Protein AF-0000000085055148 (afdb_homodimer)

Structure (mmCIF, N/CA/C/O backbone):
data_AF-0000000085055148-model_v1
#
loop_
_entity.id
_entity.type
_entity.pdbx_description
1 polymer 'Glutathione S-transferase'
#
loop_
_atom_site.group_PDB
_atom_site.id
_atom_site.type_symbol
_atom_site.label_atom_id
_atom_site.label_alt_id
_atom_site.label_comp_id
_atom_site.label_asym_id
_atom_site.label_entity_id
_atom_site.label_seq_id
_atom_site.pdbx_PDB_ins_code
_atom_site.Cartn_x
_atom_site.Cartn_y
_atom_site.Cartn_z
_atom_site.occupancy
_atom_site.B_iso_or_equiv
_atom_site.auth_seq_id
_atom_site.auth_comp_id
_atom_site.auth_asym_id
_atom_site.auth_atom_id
_atom_site.pdbx_PDB_model_num
ATOM 1 N N . MET A 1 1 ? 16.281 19.891 -17.25 1 62.66 1 MET A N 1
ATOM 2 C CA . MET A 1 1 ? 15.523 18.656 -17.172 1 62.66 1 MET A CA 1
ATOM 3 C C . MET A 1 1 ? 14.031 18.938 -17.078 1 62.66 1 MET A C 1
ATOM 5 O O . MET A 1 1 ? 13.617 19.984 -16.578 1 62.66 1 MET A O 1
ATOM 9 N N . SER A 1 2 ? 13.164 18.172 -17.844 1 82.19 2 SER A N 1
ATOM 10 C CA . SER A 1 2 ? 11.742 18.484 -17.891 1 82.19 2 SER A CA 1
ATOM 11 C C . SER A 1 2 ? 11.094 18.359 -16.516 1 82.19 2 SER A C 1
ATOM 13 O O . SER A 1 2 ? 11.508 17.516 -15.703 1 82.19 2 SER A O 1
ATOM 15 N N . GLN A 1 3 ? 10.359 19.266 -16.109 1 94.88 3 GLN A N 1
ATOM 16 C CA . GLN A 1 3 ? 9.625 19.281 -14.852 1 94.88 3 GLN A CA 1
ATOM 17 C C . GLN A 1 3 ? 8.711 18.062 -14.734 1 94.88 3 GLN A C 1
ATOM 19 O O . GLN A 1 3 ? 8.07 17.672 -15.703 1 94.88 3 GLN A O 1
ATOM 24 N N . PRO A 1 4 ? 8.742 17.438 -13.594 1 98.38 4 PRO A N 1
ATOM 25 C CA . PRO A 1 4 ? 7.785 16.359 -13.375 1 98.38 4 PRO A CA 1
ATOM 26 C C . PRO A 1 4 ? 6.336 16.797 -13.586 1 98.38 4 PRO A C 1
ATOM 28 O O . PRO A 1 4 ? 6.027 17.984 -13.461 1 98.38 4 PRO A O 1
ATOM 31 N N . THR A 1 5 ? 5.488 15.859 -13.938 1 98.81 5 THR A N 1
ATOM 32 C CA . THR A 1 5 ? 4.062 16.109 -14.086 1 98.81 5 THR A CA 1
ATOM 33 C C . THR A 1 5 ? 3.244 15.148 -13.234 1 98.81 5 THR A C 1
ATOM 35 O O . THR A 1 5 ? 3.518 13.945 -13.211 1 98.81 5 THR A O 1
ATOM 38 N N . LEU A 1 6 ? 2.367 15.703 -12.492 1 98.81 6 LEU A N 1
ATOM 39 C CA . LEU A 1 6 ? 1.394 14.938 -11.727 1 98.81 6 LEU A CA 1
ATOM 40 C C . LEU A 1 6 ? -0.012 15.125 -12.289 1 98.81 6 LEU A C 1
ATOM 42 O O . LEU A 1 6 ? -0.508 16.25 -12.367 1 98.81 6 LEU A O 1
ATOM 46 N N . TYR A 1 7 ? -0.61 14.031 -12.742 1 98.88 7 TYR A N 1
ATOM 47 C CA . TYR A 1 7 ? -1.991 14.039 -13.203 1 98.88 7 TYR A CA 1
ATOM 48 C C . TYR A 1 7 ? -2.936 13.508 -12.133 1 98.88 7 TYR A C 1
ATOM 50 O O . TYR A 1 7 ? -2.738 12.414 -11.609 1 98.88 7 TYR A O 1
ATOM 58 N N . TYR A 1 8 ? -3.904 14.312 -11.828 1 98.25 8 TYR A N 1
ATOM 59 C CA . TYR A 1 8 ? -4.961 13.875 -10.914 1 98.25 8 TYR A CA 1
ATOM 60 C C . TYR A 1 8 ? -6.25 14.656 -11.164 1 98.25 8 TYR A C 1
ATOM 62 O O . TYR A 1 8 ? -6.27 15.586 -11.977 1 98.25 8 TYR A O 1
ATOM 70 N N . PHE A 1 9 ? -7.328 14.211 -10.586 1 97.25 9 PHE A N 1
ATOM 71 C CA . PHE A 1 9 ? -8.57 14.969 -10.648 1 97.25 9 PHE A CA 1
ATOM 72 C C . PHE A 1 9 ? -8.43 16.297 -9.922 1 97.25 9 PHE A C 1
ATOM 74 O O . PHE A 1 9 ? -7.512 16.484 -9.125 1 97.25 9 PHE A O 1
ATOM 81 N N . ASP A 1 10 ? -9.344 17.172 -10.227 1 94.62 10 ASP A N 1
ATOM 82 C CA . ASP A 1 10 ? -9.367 18.438 -9.492 1 94.62 10 ASP A CA 1
ATOM 83 C C . ASP A 1 10 ? -9.859 18.234 -8.062 1 94.62 10 ASP A C 1
ATOM 85 O O . ASP A 1 10 ? -10.93 18.719 -7.695 1 94.62 10 ASP A O 1
ATOM 89 N N . ALA A 1 11 ? -9.023 17.594 -7.254 1 92.81 11 ALA A N 1
ATOM 90 C CA . ALA A 1 11 ? -9.281 17.234 -5.863 1 92.81 11 ALA A CA 1
ATOM 91 C C . ALA A 1 11 ? -7.977 16.984 -5.109 1 92.81 11 ALA A C 1
ATOM 93 O O . ALA A 1 11 ? -6.922 16.812 -5.719 1 92.81 11 ALA A O 1
ATOM 94 N N . ARG A 1 12 ? -7.832 17.062 -3.887 1 91.12 12 ARG A N 1
ATOM 95 C CA . ARG A 1 12 ? -6.66 16.781 -3.062 1 91.12 12 ARG A CA 1
ATOM 96 C C . ARG A 1 12 ? -6.449 15.273 -2.914 1 91.12 12 ARG A C 1
ATOM 98 O O . ARG A 1 12 ? -5.469 14.727 -3.422 1 91.12 12 ARG A O 1
ATOM 105 N N . ALA A 1 13 ? -7.465 14.523 -2.402 1 91.25 13 ALA A N 1
ATOM 106 C CA . ALA A 1 13 ? -7.594 13.078 -2.199 1 91.25 13 ALA A CA 1
ATOM 107 C C . ALA A 1 13 ? -6.25 12.383 -2.365 1 91.25 13 ALA A C 1
ATOM 109 O O . ALA A 1 13 ? -5.266 12.75 -1.717 1 91.25 13 ALA A O 1
ATOM 110 N N . ARG A 1 14 ? -6.035 11.438 -3.174 1 94.69 14 ARG A N 1
ATOM 111 C CA . ARG A 1 14 ? -4.898 10.523 -3.24 1 94.69 14 ARG A CA 1
ATOM 112 C C . ARG A 1 14 ? -3.652 11.234 -3.756 1 94.69 14 ARG A C 1
ATOM 114 O O . ARG A 1 14 ? -2.535 10.742 -3.582 1 94.69 14 ARG A O 1
ATOM 121 N N . ALA A 1 15 ? -3.77 12.391 -4.324 1 97.31 15 ALA A N 1
ATOM 122 C CA . ALA A 1 15 ? -2.615 13.07 -4.906 1 97.31 15 ALA A CA 1
ATOM 123 C C . ALA A 1 15 ? -2.023 14.078 -3.928 1 97.31 15 ALA A C 1
ATOM 125 O O . ALA A 1 15 ? -0.934 14.609 -4.156 1 97.31 15 ALA A O 1
ATOM 126 N N . GLU A 1 16 ? -2.727 14.344 -2.863 1 96.81 16 GLU A N 1
ATOM 127 C CA . GLU A 1 16 ? -2.338 15.461 -2.008 1 96.81 16 GLU A CA 1
ATOM 128 C C . GLU A 1 16 ? -1.024 15.172 -1.286 1 96.81 16 GLU A C 1
ATOM 130 O O . GLU A 1 16 ? -0.192 16.062 -1.117 1 96.81 16 GLU A O 1
ATOM 135 N N . THR A 1 17 ? -0.849 13.945 -0.779 1 98.56 17 THR A N 1
ATOM 136 C CA . THR A 1 17 ? 0.417 13.602 -0.14 1 98.56 17 THR A CA 1
ATOM 137 C C . THR A 1 17 ? 1.58 13.789 -1.11 1 98.56 17 THR A C 1
ATOM 139 O O . THR A 1 17 ? 2.656 14.25 -0.718 1 98.56 17 THR A O 1
ATOM 142 N N . ILE A 1 18 ? 1.365 13.406 -2.391 1 98.88 18 ILE A N 1
ATOM 143 C CA . ILE A 1 18 ? 2.379 13.594 -3.424 1 98.88 18 ILE A CA 1
ATOM 144 C C . ILE A 1 18 ? 2.705 15.078 -3.562 1 98.88 18 ILE A C 1
ATOM 146 O O . ILE A 1 18 ? 3.877 15.461 -3.6 1 98.88 18 ILE A O 1
ATOM 150 N N . ARG A 1 19 ? 1.688 15.922 -3.572 1 98.69 19 ARG A N 1
ATOM 151 C CA . ARG A 1 19 ? 1.872 17.359 -3.666 1 98.69 19 ARG A CA 1
ATOM 152 C C . ARG A 1 19 ? 2.631 17.906 -2.457 1 98.69 19 ARG A C 1
ATOM 154 O O . ARG A 1 19 ? 3.527 18.734 -2.598 1 98.69 19 ARG A O 1
ATOM 161 N N . PHE A 1 20 ? 2.273 17.406 -1.271 1 98.69 20 PHE A N 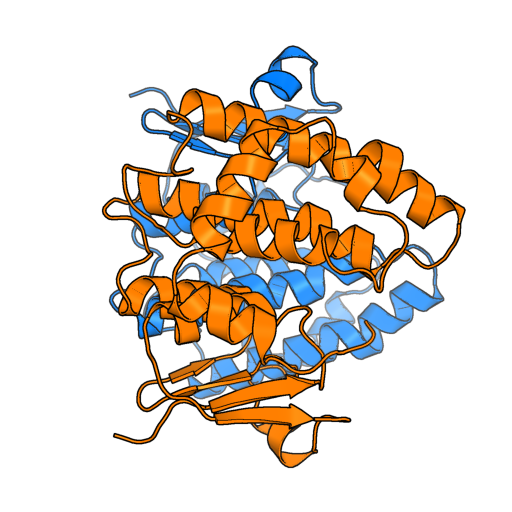1
ATOM 162 C CA . PHE A 1 20 ? 2.971 17.828 -0.062 1 98.69 20 PHE A CA 1
ATOM 163 C C . PHE A 1 20 ? 4.457 17.5 -0.151 1 98.69 20 PHE A C 1
ATOM 165 O O . PHE A 1 20 ? 5.301 18.312 0.235 1 98.69 20 PHE A O 1
ATOM 172 N N . ILE A 1 21 ? 4.84 16.297 -0.651 1 98.88 21 ILE A N 1
ATOM 173 C CA . ILE A 1 21 ? 6.234 15.891 -0.775 1 98.88 21 ILE A CA 1
ATOM 174 C C . ILE A 1 21 ? 6.965 16.844 -1.723 1 98.88 21 ILE A C 1
ATOM 176 O O . ILE A 1 21 ? 8.039 17.359 -1.395 1 98.88 21 ILE A O 1
ATOM 180 N N . LEU A 1 22 ? 6.352 17.109 -2.883 1 98.81 22 LEU A N 1
ATOM 181 C CA . LEU A 1 22 ? 6.984 17.922 -3.91 1 98.81 22 LEU A CA 1
ATOM 182 C C . LEU A 1 22 ? 7.164 19.359 -3.43 1 98.81 22 LEU A C 1
ATOM 184 O O . LEU A 1 22 ? 8.227 19.953 -3.621 1 98.81 22 LEU A O 1
ATOM 188 N N . LYS A 1 23 ? 6.156 19.906 -2.77 1 98.44 23 LYS A N 1
ATOM 189 C CA . LYS A 1 23 ? 6.223 21.281 -2.26 1 98.44 23 LYS A CA 1
ATOM 190 C C . LYS A 1 23 ? 7.238 21.391 -1.129 1 98.44 23 LYS A C 1
ATOM 192 O O . LYS A 1 23 ? 8.031 22.344 -1.093 1 98.44 23 LYS A O 1
ATOM 197 N N . LEU A 1 24 ? 7.191 20.453 -0.262 1 98.5 24 LEU A N 1
ATOM 198 C CA . LEU A 1 24 ? 8.117 20.438 0.868 1 98.5 24 LEU A CA 1
ATOM 199 C C . LEU A 1 24 ? 9.562 20.438 0.389 1 98.5 24 LEU A C 1
ATOM 201 O O . LEU A 1 24 ? 10.422 21.094 1 1 98.5 24 LEU A O 1
ATOM 205 N N . LYS A 1 25 ? 9.812 19.75 -0.699 1 98.19 25 LYS A N 1
ATOM 206 C CA . LYS A 1 25 ? 11.18 19.562 -1.165 1 98.19 25 LYS A CA 1
ATOM 207 C C . LYS A 1 25 ? 11.531 20.594 -2.244 1 98.19 25 LYS A C 1
ATOM 209 O O . LYS A 1 25 ? 12.617 20.531 -2.834 1 98.19 25 LYS A O 1
ATOM 214 N N . GLY A 1 26 ? 10.594 21.453 -2.531 1 97.5 26 GLY A N 1
ATOM 215 C CA . GLY A 1 26 ? 10.852 22.562 -3.439 1 97.5 26 GLY A CA 1
ATOM 216 C C . GLY A 1 26 ? 10.953 22.125 -4.891 1 97.5 26 GLY A C 1
ATOM 217 O O . GLY A 1 26 ? 11.688 22.734 -5.672 1 97.5 26 GLY A O 1
ATOM 218 N N . VAL A 1 27 ? 10.258 21.078 -5.246 1 97.75 27 VAL A N 1
ATOM 219 C CA . VAL A 1 27 ? 10.281 20.578 -6.617 1 97.75 27 VAL A CA 1
ATOM 220 C C . VAL A 1 27 ? 9.188 21.266 -7.438 1 97.75 27 VAL A C 1
ATOM 222 O O . VAL A 1 27 ? 8 21.125 -7.133 1 97.75 27 VAL A O 1
ATOM 225 N N . ALA A 1 28 ? 9.633 22.016 -8.414 1 97.5 28 ALA A N 1
ATOM 226 C CA . ALA A 1 28 ? 8.656 22.516 -9.375 1 97.5 28 ALA A CA 1
ATOM 227 C C . ALA A 1 28 ? 8.062 21.391 -10.203 1 97.5 28 ALA A C 1
ATOM 229 O O . ALA A 1 28 ? 8.781 20.484 -10.641 1 97.5 28 ALA A O 1
ATOM 230 N N . PHE A 1 29 ? 6.715 21.406 -10.359 1 98.38 29 PHE A N 1
ATOM 231 C CA . PHE A 1 29 ? 6.062 20.359 -11.133 1 98.38 29 PHE A CA 1
ATOM 232 C C . PHE A 1 29 ? 4.785 20.875 -11.781 1 98.38 29 PHE A C 1
ATOM 234 O O . PHE A 1 29 ? 4.234 21.891 -11.359 1 98.38 29 PHE A O 1
ATOM 241 N N . ASN A 1 30 ? 4.367 20.203 -12.844 1 98.44 30 ASN A N 1
ATOM 242 C CA . ASN A 1 30 ? 3.072 20.469 -13.461 1 98.44 30 ASN A CA 1
ATOM 243 C C . ASN A 1 30 ? 1.951 19.703 -12.758 1 98.44 30 ASN A C 1
ATOM 245 O O . ASN A 1 30 ? 1.88 18.484 -12.852 1 98.44 30 ASN A O 1
ATOM 249 N N . ASP A 1 31 ? 1.156 20.438 -12.055 1 98 31 ASP A N 1
ATOM 250 C CA . ASP A 1 31 ? -0.012 19.859 -11.398 1 98 31 ASP A CA 1
ATOM 251 C C . ASP A 1 31 ? -1.225 19.875 -12.328 1 98 31 ASP A C 1
ATOM 253 O O . ASP A 1 31 ? -1.993 20.828 -12.336 1 98 31 ASP A O 1
ATOM 257 N N . VAL A 1 32 ? -1.451 18.781 -13.062 1 98.25 32 VAL A N 1
ATOM 258 C CA . VAL A 1 32 ? -2.529 18.703 -14.039 1 98.25 32 VAL A CA 1
ATOM 259 C C . VAL A 1 32 ? -3.803 18.188 -13.375 1 98.25 32 VAL A C 1
ATOM 261 O O . VAL A 1 32 ? -3.883 17.016 -13 1 98.25 32 VAL A O 1
ATOM 264 N N . ARG A 1 33 ? -4.73 19.016 -13.211 1 97.31 33 ARG A N 1
ATOM 265 C CA . ARG A 1 33 ? -6.004 18.703 -12.578 1 97.31 33 ARG A CA 1
ATOM 266 C C . ARG A 1 33 ? -7.098 18.484 -13.617 1 97.31 33 ARG A C 1
ATOM 268 O O . ARG A 1 33 ? -7.336 19.359 -14.461 1 97.31 33 ARG A O 1
ATOM 275 N N . LEU A 1 34 ? -7.703 17.375 -13.539 1 97.56 34 LEU A N 1
ATOM 276 C CA . LEU A 1 34 ? -8.594 16.938 -14.617 1 97.56 34 LEU A CA 1
ATOM 277 C C . LEU A 1 34 ? -10 16.688 -14.094 1 97.56 34 LEU A C 1
ATOM 279 O O . LEU A 1 34 ? -10.18 16.281 -12.945 1 97.56 34 LEU A O 1
ATOM 283 N N . LYS A 1 35 ? -10.984 16.891 -14.922 1 95.69 35 LYS A N 1
ATOM 284 C CA . LYS A 1 35 ? -12.359 16.5 -14.617 1 95.69 35 LYS A CA 1
ATOM 285 C C . LYS A 1 35 ? -12.609 15.039 -14.93 1 95.69 35 LYS A C 1
ATOM 287 O O . LYS A 1 35 ? -13.344 14.352 -14.219 1 95.69 35 LYS A O 1
ATOM 292 N N . GLU A 1 36 ? -12.039 14.617 -15.984 1 97.12 36 GLU A N 1
ATOM 293 C CA . GLU A 1 36 ? -12.094 13.227 -16.422 1 97.12 36 GLU A CA 1
ATOM 294 C C . GLU A 1 36 ? -10.766 12.789 -17.031 1 97.12 36 GLU A C 1
ATOM 296 O O . GLU A 1 36 ? -9.938 13.625 -17.406 1 97.12 36 GLU A O 1
ATOM 301 N N . ILE A 1 37 ? -10.555 11.531 -17.078 1 98.19 37 ILE A N 1
ATOM 302 C CA . ILE A 1 37 ? -9.32 11.023 -17.656 1 98.19 37 ILE A CA 1
ATOM 303 C C . ILE A 1 37 ? -9.445 10.969 -19.172 1 98.19 37 ILE A C 1
ATOM 305 O O . ILE A 1 37 ? -10.219 10.172 -19.703 1 98.19 37 ILE A O 1
ATOM 309 N N . PRO A 1 38 ? -8.703 11.766 -19.891 1 98.25 38 PRO A N 1
ATOM 310 C CA . PRO A 1 38 ? -8.711 11.641 -21.344 1 98.25 38 PRO A CA 1
ATOM 311 C C . PRO A 1 38 ? -8.25 10.266 -21.828 1 98.25 38 PRO A C 1
ATOM 313 O O . PRO A 1 38 ? -7.426 9.625 -21.172 1 98.25 38 PRO A O 1
ATOM 316 N N . ALA A 1 39 ? -8.727 9.844 -23 1 97.56 39 ALA A N 1
ATOM 317 C CA . ALA A 1 39 ? -8.43 8.523 -23.562 1 97.56 39 ALA A CA 1
ATOM 318 C C . ALA A 1 39 ? -6.922 8.312 -23.688 1 97.56 39 ALA A C 1
ATOM 320 O O . ALA A 1 39 ? -6.406 7.242 -23.359 1 97.56 39 ALA A O 1
ATOM 321 N N . GLU A 1 40 ? -6.254 9.281 -24.172 1 98 40 GLU A N 1
ATOM 322 C CA . GLU A 1 40 ? -4.812 9.18 -24.375 1 98 40 GLU A CA 1
ATOM 323 C C . GLU A 1 40 ? -4.086 8.969 -23.047 1 98 40 GLU A C 1
ATOM 325 O O . GLU A 1 40 ? -3.146 8.18 -22.969 1 98 40 GLU A O 1
ATOM 330 N N . LEU A 1 41 ? -4.527 9.719 -22 1 98.38 41 LEU A N 1
ATOM 331 C CA . LEU A 1 41 ? -3.918 9.578 -20.688 1 98.38 41 LEU A CA 1
ATOM 332 C C . LEU A 1 41 ? -4.262 8.227 -20.062 1 98.38 41 LEU A C 1
ATOM 334 O O . LEU A 1 41 ? -3.438 7.625 -19.375 1 98.38 41 LEU A O 1
ATOM 338 N N . LYS A 1 42 ? -5.477 7.809 -20.281 1 97.75 42 LYS A N 1
ATOM 339 C CA . LYS A 1 42 ? -5.891 6.496 -19.797 1 97.75 42 LYS A CA 1
ATOM 340 C C . LYS A 1 42 ? -4.996 5.391 -20.344 1 97.75 42 LYS A C 1
ATOM 342 O O . LYS A 1 42 ? -4.633 4.457 -19.625 1 97.75 42 LYS A O 1
ATOM 347 N N . GLU A 1 43 ? -4.652 5.477 -21.609 1 96.81 43 GLU A N 1
ATOM 348 C CA . GLU A 1 43 ? -3.783 4.5 -22.25 1 96.81 43 GLU A CA 1
ATOM 349 C C . GLU A 1 43 ? -2.348 4.617 -21.75 1 96.81 43 GLU A C 1
ATOM 351 O O . GLU A 1 43 ? -1.66 3.607 -21.578 1 96.81 43 GLU A O 1
ATOM 356 N N . LYS A 1 44 ? -1.968 5.84 -21.453 1 97.25 44 LYS A N 1
ATOM 357 C CA . LYS A 1 44 ? -0.594 6.113 -21.047 1 97.25 44 LYS A CA 1
ATOM 358 C C . LYS A 1 44 ? -0.356 5.691 -19.594 1 97.25 44 LYS A C 1
ATOM 360 O O . LYS A 1 44 ? 0.725 5.203 -19.266 1 97.25 44 LYS A O 1
ATOM 365 N N . ALA A 1 45 ? -1.374 5.934 -18.75 1 98 45 ALA A N 1
ATOM 366 C CA . ALA A 1 45 ? -1.242 5.555 -17.344 1 98 45 ALA A CA 1
ATOM 367 C C . ALA A 1 45 ? -1.196 4.035 -17.203 1 98 45 ALA A C 1
ATOM 369 O O . ALA A 1 45 ? -1.982 3.318 -17.812 1 98 45 ALA A O 1
ATOM 370 N N . ASN A 1 46 ? -0.36 3.537 -16.422 1 98 46 ASN A N 1
ATOM 371 C CA . ASN A 1 46 ? 0.033 2.133 -16.391 1 98 46 ASN A CA 1
ATOM 372 C C . ASN A 1 46 ? -1.171 1.218 -16.188 1 98 46 ASN A C 1
ATOM 374 O O . ASN A 1 46 ? -1.194 0.091 -16.688 1 98 46 ASN A O 1
ATOM 378 N N . PHE A 1 47 ? -2.162 1.722 -15.445 1 98.31 47 PHE A N 1
ATOM 379 C CA . PHE A 1 47 ? -3.365 0.93 -15.211 1 98.31 47 PHE A CA 1
ATOM 380 C C . PHE A 1 47 ? -4.617 1.728 -15.555 1 98.31 47 PHE A C 1
ATOM 382 O O . PHE A 1 47 ? -5.707 1.424 -15.07 1 98.31 47 PHE A O 1
ATOM 389 N N . GLY A 1 48 ? -4.387 2.848 -16.25 1 97.88 48 GLY A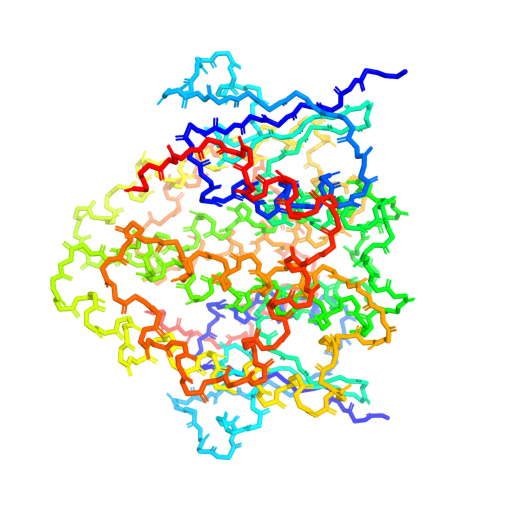 N 1
ATOM 390 C CA . GLY A 1 48 ? -5.488 3.67 -16.719 1 97.88 48 GLY A CA 1
ATOM 391 C C . GLY A 1 48 ? -6.16 4.461 -15.617 1 97.88 48 GLY A C 1
ATOM 392 O O . GLY A 1 48 ? -7.348 4.781 -15.703 1 97.88 48 GLY A O 1
ATOM 393 N N . GLN A 1 49 ? -5.426 4.715 -14.578 1 97.38 49 GLN A N 1
ATOM 394 C CA . GLN A 1 49 ? -6.008 5.398 -13.43 1 97.38 49 GLN A CA 1
ATOM 395 C C . GLN A 1 49 ? -5.105 6.539 -12.961 1 97.38 49 GLN A C 1
ATOM 397 O O . GLN A 1 49 ? -3.969 6.664 -13.414 1 97.38 49 GLN A O 1
ATOM 402 N N . LEU A 1 50 ? -5.594 7.367 -12.148 1 98.06 50 LEU A N 1
ATOM 403 C CA . LEU A 1 50 ? -4.887 8.469 -11.508 1 98.06 50 LEU A CA 1
ATOM 404 C C . LEU A 1 50 ? -4.773 8.234 -10.008 1 98.06 50 LEU A C 1
ATOM 406 O O . LEU A 1 50 ? -5.602 7.543 -9.414 1 98.06 50 LEU A O 1
ATOM 410 N N . PRO A 1 51 ? -3.709 8.719 -9.398 1 98.56 51 PRO A N 1
ATOM 411 C CA . PRO A 1 51 ? -2.668 9.625 -9.883 1 98.56 51 PRO A CA 1
ATOM 412 C C . PRO A 1 51 ? -1.688 8.945 -10.836 1 98.56 51 PRO A C 1
ATOM 414 O O . PRO A 1 51 ? -1.474 7.734 -10.742 1 98.56 51 PRO A O 1
ATOM 417 N N . PHE A 1 52 ? -1.236 9.633 -11.758 1 98.88 52 PHE A N 1
ATOM 418 C CA . PHE A 1 52 ? -0.172 9.273 -12.688 1 98.88 52 PHE A CA 1
ATOM 419 C C . PHE A 1 52 ? 0.941 10.312 -12.664 1 98.88 52 PHE A C 1
ATOM 421 O O . PHE A 1 52 ? 0.674 11.516 -12.719 1 98.88 52 PHE A O 1
ATOM 428 N N . TYR A 1 53 ? 2.189 9.906 -12.461 1 98.88 53 TYR A N 1
ATOM 429 C CA . TYR A 1 53 ? 3.348 10.781 -12.289 1 98.88 53 TYR A CA 1
ATOM 430 C C . TYR A 1 53 ? 4.422 10.461 -13.328 1 98.88 53 TYR A C 1
ATOM 432 O O . TYR A 1 53 ? 4.688 9.297 -13.617 1 98.88 53 TYR A O 1
ATOM 440 N N . GLU A 1 54 ? 4.961 11.492 -13.875 1 98.56 54 GLU A N 1
ATOM 441 C CA . GLU A 1 54 ? 6.066 11.297 -14.805 1 98.56 54 GLU A CA 1
ATOM 442 C C . GLU A 1 54 ? 7.184 12.305 -14.555 1 98.56 54 GLU A C 1
ATOM 444 O O . GLU A 1 54 ? 6.914 13.477 -14.273 1 98.56 54 GLU A O 1
ATOM 449 N N . ASP A 1 55 ? 8.375 11.828 -14.594 1 98.19 55 ASP A N 1
ATOM 450 C CA . ASP A 1 55 ? 9.555 12.68 -14.68 1 98.19 55 ASP A CA 1
ATOM 451 C C . ASP A 1 55 ? 10.562 12.133 -15.688 1 98.19 55 ASP A C 1
ATOM 453 O O . ASP A 1 55 ? 10.203 11.344 -16.562 1 98.19 55 ASP A O 1
ATOM 457 N N . GLU A 1 56 ? 11.789 12.594 -15.711 1 97 56 GLU A N 1
ATOM 458 C CA . GLU A 1 56 ? 12.766 12.211 -16.734 1 97 56 GLU A CA 1
ATOM 459 C C . GLU A 1 56 ? 13.164 10.742 -16.594 1 97 56 GLU A C 1
ATOM 461 O O . GLU A 1 56 ? 13.68 10.148 -17.547 1 97 56 GLU A O 1
ATOM 466 N N . ASN A 1 57 ? 12.828 10.195 -15.461 1 97.31 57 ASN A N 1
ATOM 467 C CA . ASN A 1 57 ? 13.359 8.867 -15.18 1 97.31 57 ASN A CA 1
ATOM 468 C C . ASN A 1 57 ? 12.266 7.805 -15.203 1 97.31 57 ASN A C 1
ATOM 470 O O . ASN A 1 57 ? 12.547 6.625 -15.422 1 97.31 57 ASN A O 1
ATOM 474 N N . ILE A 1 58 ? 10.961 8.289 -14.984 1 98 58 ILE A N 1
ATOM 475 C CA . ILE A 1 58 ? 9.992 7.234 -14.719 1 98 58 ILE A CA 1
ATOM 476 C C . ILE A 1 58 ? 8.586 7.734 -15.031 1 98 58 ILE A C 1
ATOM 478 O O . ILE A 1 58 ? 8.312 8.938 -14.938 1 98 58 ILE A O 1
ATOM 482 N N . SER A 1 59 ? 7.672 6.898 -15.469 1 98.44 59 SER A N 1
ATOM 483 C CA . SER A 1 59 ? 6.219 7.016 -15.477 1 98.44 59 SER A CA 1
ATOM 484 C C . SER A 1 59 ? 5.582 6.051 -14.484 1 98.44 59 SER A C 1
ATOM 486 O O . SER A 1 59 ? 5.801 4.84 -14.555 1 98.44 59 SER A O 1
ATOM 488 N N . LEU A 1 60 ? 4.836 6.602 -13.594 1 98.75 60 LEU A N 1
ATOM 489 C CA . LEU A 1 60 ? 4.465 5.809 -12.43 1 98.75 60 LEU A CA 1
ATOM 490 C C . LEU A 1 60 ? 3.006 6.047 -12.055 1 98.75 60 LEU A C 1
ATOM 492 O O . LEU A 1 60 ? 2.549 7.191 -12.023 1 98.75 60 LEU A O 1
ATOM 496 N N . SER A 1 61 ? 2.301 4.902 -11.867 1 98.56 61 SER A N 1
ATOM 497 C CA . SER A 1 61 ? 0.965 4.941 -11.281 1 98.56 61 SER A CA 1
ATOM 498 C C . SER A 1 61 ? 0.981 4.473 -9.828 1 98.56 61 SER A C 1
ATOM 500 O O . SER A 1 61 ? 2.033 4.098 -9.305 1 98.56 61 SER A O 1
ATOM 502 N N . GLN A 1 62 ? -0.21 4.488 -9.227 1 98.62 62 GLN A N 1
ATOM 503 C CA . GLN A 1 62 ? -0.36 4.094 -7.828 1 98.62 62 GLN A CA 1
ATOM 504 C C . GLN A 1 62 ? 0.191 5.168 -6.895 1 98.62 62 GLN A C 1
ATOM 506 O O . GLN A 1 62 ? 1.405 5.367 -6.816 1 98.62 62 GLN A O 1
ATOM 511 N N . SER A 1 63 ? -0.687 5.766 -6.137 1 98.69 63 SER A N 1
ATOM 512 C CA . SER A 1 63 ? -0.333 6.918 -5.312 1 98.69 63 SER A CA 1
ATOM 513 C C . SER A 1 63 ? 0.772 6.574 -4.32 1 98.69 63 SER A C 1
ATOM 515 O O . SER A 1 63 ? 1.752 7.312 -4.195 1 98.69 63 SER A O 1
ATOM 517 N N . LEU A 1 64 ? 0.707 5.371 -3.713 1 98.88 64 LEU A N 1
ATOM 518 C CA . LEU A 1 64 ? 1.681 5.035 -2.68 1 98.88 64 LEU A CA 1
ATOM 519 C C . LEU A 1 64 ? 3.031 4.688 -3.299 1 98.88 64 LEU A C 1
ATOM 521 O O . LEU A 1 64 ? 4.074 4.918 -2.688 1 98.88 64 LEU A O 1
ATOM 525 N N . ALA A 1 65 ? 3.029 4.145 -4.539 1 98.88 65 ALA A N 1
ATOM 526 C CA . ALA A 1 65 ? 4.285 3.928 -5.254 1 98.88 65 ALA A CA 1
ATOM 527 C C . ALA A 1 65 ? 4.953 5.254 -5.598 1 98.88 65 ALA A C 1
ATOM 529 O O . ALA A 1 65 ? 6.172 5.395 -5.473 1 98.88 65 ALA A O 1
ATOM 530 N N . ILE A 1 66 ? 4.125 6.242 -6.023 1 98.94 66 ILE A N 1
ATOM 531 C CA . ILE A 1 66 ? 4.637 7.566 -6.359 1 98.94 66 ILE A CA 1
ATOM 532 C C . ILE A 1 66 ? 5.215 8.227 -5.109 1 98.94 66 ILE A C 1
ATOM 534 O O . ILE A 1 66 ? 6.32 8.773 -5.141 1 98.94 66 ILE A O 1
ATOM 538 N N . GLU A 1 67 ? 4.484 8.125 -3.996 1 98.94 67 GLU A N 1
ATOM 539 C CA . GLU A 1 67 ? 4.938 8.703 -2.734 1 98.94 67 GLU A CA 1
ATOM 540 C C . GLU A 1 67 ? 6.262 8.094 -2.291 1 98.94 67 GLU A C 1
ATOM 542 O O . GLU A 1 67 ? 7.188 8.812 -1.907 1 98.94 67 GLU A O 1
ATOM 547 N N . SER A 1 68 ? 6.344 6.781 -2.359 1 98.88 68 SER A N 1
ATOM 548 C CA . SER A 1 68 ? 7.555 6.094 -1.922 1 98.88 68 SER A CA 1
ATOM 549 C C . SER A 1 68 ? 8.742 6.441 -2.818 1 98.88 68 SER A C 1
ATOM 551 O O . SER A 1 68 ? 9.859 6.613 -2.334 1 98.88 68 SER A O 1
ATOM 553 N N . TYR A 1 69 ? 8.508 6.523 -4.117 1 98.94 69 TYR A N 1
ATOM 554 C CA . TYR A 1 69 ? 9.555 6.902 -5.062 1 98.94 69 TYR A CA 1
ATOM 555 C C . TYR A 1 69 ? 10.094 8.289 -4.75 1 98.94 69 TYR A C 1
ATOM 557 O O . TYR A 1 69 ? 11.305 8.477 -4.609 1 98.94 69 TYR A O 1
ATOM 565 N N . LEU A 1 70 ? 9.227 9.242 -4.578 1 98.94 70 LEU A N 1
ATOM 566 C CA . LEU A 1 70 ? 9.617 10.625 -4.309 1 98.94 70 LEU A CA 1
ATOM 567 C C . LEU A 1 70 ? 10.305 10.734 -2.949 1 98.94 70 LEU A C 1
ATOM 569 O O . LEU A 1 70 ? 11.25 11.516 -2.791 1 98.94 70 LEU A O 1
ATOM 573 N N . ALA A 1 71 ? 9.773 9.977 -1.995 1 98.88 71 ALA A N 1
ATOM 574 C CA . ALA A 1 71 ? 10.414 9.984 -0.68 1 98.88 71 ALA A CA 1
ATOM 575 C C . ALA A 1 71 ? 11.859 9.523 -0.77 1 98.88 71 ALA A C 1
ATOM 577 O O . ALA A 1 71 ? 12.75 10.125 -0.155 1 98.88 71 ALA A O 1
ATOM 578 N N . GLU A 1 72 ? 12.055 8.461 -1.506 1 98.69 72 GLU A N 1
ATOM 579 C CA . GLU A 1 72 ? 13.406 7.926 -1.627 1 98.69 72 GLU A CA 1
ATOM 580 C C . GLU A 1 72 ? 14.328 8.914 -2.344 1 98.69 72 GLU A C 1
ATOM 582 O O . GLU A 1 72 ? 15.414 9.219 -1.856 1 98.69 72 GLU A O 1
ATOM 587 N N . VAL A 1 73 ? 13.914 9.484 -3.445 1 98.25 73 VAL A N 1
ATOM 588 C CA . VAL A 1 73 ? 14.812 10.281 -4.285 1 98.25 73 VAL A CA 1
ATOM 589 C C . VAL A 1 73 ? 15.023 11.656 -3.658 1 98.25 73 VAL A C 1
ATOM 591 O O . VAL A 1 73 ? 15.992 12.352 -3.988 1 98.25 73 VAL A O 1
ATOM 594 N N . HIS A 1 74 ? 14.172 12.031 -2.693 1 98.38 74 HIS A N 1
ATOM 595 C CA . HIS A 1 74 ? 14.297 13.359 -2.104 1 98.38 74 HIS A CA 1
ATOM 596 C C . HIS A 1 74 ? 14.664 13.273 -0.627 1 98.38 74 HIS A C 1
ATOM 598 O O . HIS A 1 74 ? 14.492 14.234 0.119 1 98.38 74 HIS A O 1
ATOM 604 N N . GLY A 1 75 ? 15.055 12.125 -0.164 1 98.25 75 GLY A N 1
ATOM 605 C CA . GLY A 1 75 ? 15.672 12 1.146 1 98.25 75 GLY A CA 1
ATOM 606 C C . GLY A 1 75 ? 14.664 11.969 2.279 1 98.25 75 GLY A C 1
ATOM 607 O O . GLY A 1 75 ? 14.938 12.461 3.377 1 98.25 75 GLY A O 1
ATOM 608 N N . LEU A 1 76 ? 13.484 11.422 2.045 1 98.81 76 LEU A N 1
ATOM 609 C CA . LEU A 1 76 ? 12.43 11.297 3.051 1 98.81 76 LEU A CA 1
ATOM 610 C C . LEU A 1 76 ? 12.203 9.836 3.42 1 98.81 76 LEU A C 1
ATOM 612 O O . LEU A 1 76 ? 11.273 9.516 4.16 1 98.81 76 LEU A O 1
ATOM 616 N N . ASP A 1 77 ? 13.016 8.922 2.818 1 98.44 77 ASP A N 1
ATOM 617 C CA . ASP A 1 77 ? 12.922 7.488 3.105 1 98.44 77 ASP A CA 1
ATOM 618 C C . ASP A 1 77 ? 13.867 7.094 4.234 1 98.44 77 ASP A C 1
ATOM 620 O O . ASP A 1 77 ? 14.609 7.934 4.754 1 98.44 77 ASP A O 1
ATOM 624 N N . GLY A 1 78 ? 13.789 5.844 4.711 1 98 78 GLY A N 1
ATOM 625 C CA . GLY A 1 78 ? 14.641 5.348 5.785 1 98 78 GLY A CA 1
ATOM 626 C C . GLY A 1 78 ? 16.047 5.02 5.328 1 98 78 GLY A C 1
ATOM 627 O O . GLY A 1 78 ? 16.297 4.852 4.133 1 98 78 GLY A O 1
ATOM 628 N N . ASN A 1 79 ? 16.953 4.887 6.336 1 97.06 79 ASN A N 1
ATOM 629 C CA . ASN A 1 79 ? 18.344 4.594 6.051 1 97.06 79 ASN A CA 1
ATOM 630 C C . ASN A 1 79 ? 18.656 3.107 6.219 1 97.06 79 ASN A C 1
ATOM 632 O O . ASN A 1 79 ? 19.719 2.641 5.816 1 97.06 79 ASN A O 1
ATOM 636 N N . THR A 1 80 ? 17.797 2.414 6.805 1 98.25 80 THR A N 1
ATOM 637 C CA . THR A 1 80 ? 17.922 0.974 7.008 1 98.25 80 THR A CA 1
ATOM 638 C C . THR A 1 80 ? 16.656 0.254 6.566 1 98.25 80 THR A C 1
ATOM 640 O O . THR A 1 80 ? 15.594 0.876 6.426 1 98.25 80 THR A O 1
ATOM 643 N N . ALA A 1 81 ? 16.766 -1.034 6.367 1 98.25 81 ALA A N 1
ATOM 644 C CA . ALA A 1 81 ? 15.594 -1.838 6.016 1 98.25 81 ALA A CA 1
ATOM 645 C C . ALA A 1 81 ? 14.508 -1.712 7.074 1 98.25 81 ALA A C 1
ATOM 647 O O . ALA A 1 81 ? 13.32 -1.654 6.746 1 98.25 81 ALA A O 1
ATOM 648 N N . VAL A 1 82 ? 14.914 -1.643 8.336 1 98.69 82 VAL A N 1
ATOM 649 C CA . VAL A 1 82 ? 13.977 -1.541 9.453 1 98.69 82 VAL A CA 1
ATOM 650 C C . VAL A 1 82 ? 13.242 -0.203 9.383 1 98.69 82 VAL A C 1
ATOM 652 O O . VAL A 1 82 ? 12.016 -0.156 9.484 1 98.69 82 VAL A O 1
ATOM 655 N N . GLU A 1 83 ? 13.953 0.909 9.172 1 98.81 83 GLU A N 1
ATOM 656 C CA . GLU A 1 83 ? 13.32 2.221 9.086 1 98.81 83 GLU A CA 1
ATOM 657 C C . GLU A 1 83 ? 12.359 2.289 7.902 1 98.81 83 GLU A C 1
ATOM 659 O O . GLU A 1 83 ? 11.258 2.828 8.023 1 98.81 83 GLU A O 1
ATOM 664 N N . ARG A 1 84 ? 12.812 1.73 6.754 1 98.81 84 ARG A N 1
ATOM 665 C CA . ARG A 1 84 ? 11.969 1.758 5.562 1 98.81 84 ARG A CA 1
ATOM 666 C C . ARG A 1 84 ? 10.695 0.945 5.773 1 98.81 84 ARG A C 1
ATOM 668 O O . ARG A 1 84 ? 9.617 1.34 5.324 1 98.81 84 ARG A O 1
ATOM 675 N N . ALA A 1 85 ? 10.812 -0.138 6.508 1 98.88 85 ALA A N 1
ATOM 676 C CA . ALA A 1 85 ? 9.656 -0.972 6.816 1 98.88 85 ALA A CA 1
ATOM 677 C C . ALA A 1 85 ? 8.68 -0.24 7.734 1 98.88 85 ALA A C 1
ATOM 679 O O . ALA A 1 85 ? 7.465 -0.276 7.52 1 98.88 85 ALA A O 1
ATOM 680 N N . LEU A 1 86 ? 9.188 0.4 8.711 1 98.88 86 LEU A N 1
ATOM 681 C CA . LEU A 1 86 ? 8.352 1.139 9.648 1 98.88 86 LEU A CA 1
ATOM 682 C C . LEU A 1 86 ? 7.66 2.307 8.953 1 98.88 86 LEU A C 1
ATOM 684 O O . LEU A 1 86 ? 6.48 2.57 9.195 1 98.88 86 LEU A O 1
ATOM 688 N N . ILE A 1 87 ? 8.398 2.992 8.109 1 98.94 87 ILE A N 1
ATOM 689 C CA . ILE A 1 87 ? 7.805 4.07 7.328 1 98.94 87 ILE A CA 1
ATOM 690 C C . ILE A 1 87 ? 6.641 3.527 6.496 1 98.94 87 ILE A C 1
ATOM 692 O O . ILE A 1 87 ? 5.543 4.082 6.52 1 98.94 87 ILE A O 1
ATOM 696 N N . SER A 1 88 ? 6.871 2.428 5.824 1 98.94 88 SER A N 1
ATOM 697 C CA . SER A 1 88 ? 5.844 1.793 5.008 1 98.94 88 SER A CA 1
ATOM 698 C C . SER A 1 88 ? 4.625 1.422 5.844 1 98.94 88 SER A C 1
ATOM 700 O O . SER A 1 88 ? 3.486 1.58 5.395 1 98.94 88 SER A O 1
ATOM 702 N N . GLN A 1 89 ? 4.852 0.969 7.027 1 98.88 89 GLN A N 1
ATOM 703 C CA . GLN A 1 89 ? 3.77 0.613 7.938 1 98.88 89 GLN A CA 1
ATOM 704 C C . GLN A 1 89 ? 2.846 1.802 8.188 1 98.88 89 GLN A C 1
ATOM 706 O O . GLN A 1 89 ? 1.621 1.665 8.125 1 98.88 89 GLN A O 1
ATOM 711 N N . TYR A 1 90 ? 3.367 2.949 8.461 1 98.94 90 TYR A N 1
ATOM 712 C CA . TYR A 1 90 ? 2.557 4.129 8.742 1 98.94 90 TYR A CA 1
ATOM 713 C C . TYR A 1 90 ? 1.832 4.605 7.492 1 98.94 90 TYR A C 1
ATOM 715 O O . TYR A 1 90 ? 0.674 5.027 7.559 1 98.94 90 TYR A O 1
ATOM 723 N N . VAL A 1 91 ? 2.568 4.547 6.348 1 98.88 91 VAL A N 1
ATOM 724 C CA . VAL A 1 91 ? 1.956 4.926 5.078 1 98.88 91 VAL A CA 1
ATOM 725 C C . VAL A 1 91 ? 0.707 4.082 4.832 1 98.88 91 VAL A C 1
ATOM 727 O O . VAL A 1 91 ? -0.362 4.617 4.531 1 98.88 91 VAL A O 1
ATOM 730 N N . HIS A 1 92 ? 0.832 2.826 5.051 1 98.88 92 HIS A N 1
ATOM 731 C CA . HIS A 1 92 ? -0.292 1.934 4.793 1 98.88 92 HIS A CA 1
ATOM 732 C C . HIS A 1 92 ? -1.366 2.076 5.867 1 98.88 92 HIS A C 1
ATOM 734 O O . HIS A 1 92 ? -2.559 1.938 5.578 1 98.88 92 HIS A O 1
ATOM 740 N N . ALA A 1 93 ? -0.985 2.355 7.102 1 98.81 93 ALA A N 1
ATOM 741 C CA . ALA A 1 93 ? -1.966 2.572 8.156 1 98.81 93 ALA A CA 1
ATOM 742 C C . ALA A 1 93 ? -2.873 3.756 7.836 1 98.81 93 ALA A C 1
ATOM 744 O O . ALA A 1 93 ? -4.062 3.738 8.156 1 98.81 93 ALA A O 1
ATOM 745 N N . THR A 1 94 ? -2.316 4.781 7.223 1 98.56 94 THR A N 1
ATOM 746 C CA . THR A 1 94 ? -3.152 5.918 6.863 1 98.56 94 THR A CA 1
ATOM 747 C C . THR A 1 94 ? -4.215 5.512 5.848 1 98.56 94 THR A C 1
ATOM 749 O O . THR A 1 94 ? -5.316 6.062 5.84 1 98.56 94 THR A O 1
ATOM 752 N N . GLN A 1 95 ? -3.891 4.531 4.965 1 98.12 95 GLN A N 1
ATOM 753 C CA . GLN A 1 95 ? -4.871 4.062 3.988 1 98.12 95 GLN A CA 1
ATOM 754 C C . GLN A 1 95 ? -6.055 3.389 4.676 1 98.12 95 GLN A C 1
ATOM 756 O O . GLN A 1 95 ? -7.188 3.477 4.203 1 98.12 95 GLN A O 1
ATOM 761 N N . ASP A 1 96 ? -5.789 2.773 5.809 1 97.88 96 ASP A N 1
ATOM 762 C CA . ASP A 1 96 ? -6.852 2.125 6.574 1 97.88 96 ASP A CA 1
ATOM 763 C C . ASP A 1 96 ? -7.809 3.156 7.168 1 97.88 96 ASP A C 1
ATOM 765 O O . ASP A 1 96 ? -8.914 2.812 7.586 1 97.88 96 ASP A O 1
ATOM 769 N N . VAL A 1 97 ? -7.426 4.387 7.211 1 96.81 97 VAL A N 1
ATOM 770 C CA . VAL A 1 97 ? -8.305 5.473 7.645 1 96.81 97 VAL A CA 1
ATOM 771 C C . VAL A 1 97 ? -8.961 6.117 6.426 1 96.81 97 VAL A C 1
ATOM 773 O O . VAL A 1 97 ? -10.18 6.32 6.406 1 96.81 97 VAL A O 1
ATOM 776 N N . TYR A 1 98 ? -8.18 6.34 5.355 1 95.5 98 TYR A N 1
ATOM 777 C CA . TYR A 1 98 ? -8.672 6.996 4.148 1 95.5 98 TYR A CA 1
ATOM 778 C C . TYR A 1 98 ? -9.789 6.184 3.5 1 95.5 98 TYR A C 1
ATOM 780 O O . TYR A 1 98 ? -10.82 6.734 3.105 1 95.5 98 TYR A O 1
ATOM 788 N N . ASN A 1 99 ? -9.547 4.91 3.365 1 95.12 99 ASN A N 1
ATOM 789 C CA . ASN A 1 99 ? -10.438 4.086 2.557 1 95.12 99 ASN A CA 1
ATOM 790 C C . ASN A 1 99 ? -11.859 4.078 3.119 1 95.12 99 ASN A C 1
ATOM 792 O O . ASN A 1 99 ? -12.82 4.352 2.395 1 95.12 99 ASN A O 1
ATOM 796 N N . PRO A 1 100 ? -12.031 3.826 4.445 1 93.94 100 PRO A N 1
ATOM 797 C CA . PRO A 1 100 ? -13.398 3.908 4.98 1 93.94 100 PRO A CA 1
ATOM 798 C C . PRO A 1 100 ? -13.969 5.32 4.918 1 93.94 100 PRO A C 1
ATOM 800 O O . PRO A 1 100 ? -15.18 5.492 4.762 1 93.94 100 PRO A O 1
ATOM 803 N N . TYR A 1 101 ? -13.141 6.281 5.02 1 91.06 101 TYR A N 1
ATOM 804 C CA . TYR A 1 101 ? -13.602 7.66 4.918 1 91.06 101 TYR A CA 1
ATOM 805 C C . TYR A 1 101 ? -14.203 7.934 3.543 1 91.06 101 TYR A C 1
ATOM 807 O O . TYR A 1 101 ? -15.328 8.438 3.436 1 91.06 101 TYR A O 1
ATOM 815 N N . PHE A 1 102 ? -13.484 7.516 2.506 1 89.12 102 PHE A N 1
ATOM 816 C CA . PHE A 1 102 ? -13.898 7.816 1.141 1 89.12 102 PHE A CA 1
ATOM 817 C C . PHE A 1 102 ? -15.062 6.922 0.721 1 89.12 102 PHE A C 1
ATOM 819 O O . PHE A 1 102 ? -15.828 7.27 -0.179 1 89.12 102 PHE A O 1
ATOM 826 N N . SER A 1 103 ? -15.18 5.801 1.374 1 89.25 103 SER A N 1
ATOM 827 C CA . SER A 1 103 ? -16.234 4.859 0.985 1 89.25 103 SER A CA 1
ATOM 828 C C . SER A 1 103 ? -17.516 5.109 1.763 1 89.25 103 SER A C 1
ATOM 830 O O . SER A 1 103 ? -18.562 4.566 1.422 1 89.25 103 SER A O 1
ATOM 832 N N . ALA A 1 104 ? -17.438 5.918 2.873 1 89.31 104 ALA A N 1
ATOM 833 C CA . ALA A 1 104 ? -18.625 6.211 3.662 1 89.31 104 ALA A CA 1
ATOM 834 C C . ALA A 1 104 ? -19.656 6.98 2.836 1 89.31 104 ALA A C 1
ATOM 836 O O . ALA A 1 104 ? -19.328 7.992 2.211 1 89.31 104 ALA A O 1
ATOM 837 N N . ASN A 1 105 ? -20.875 6.426 2.77 1 88.81 105 ASN A N 1
ATOM 838 C CA . ASN A 1 105 ? -21.844 7.016 1.861 1 88.81 105 ASN A CA 1
ATOM 839 C C . ASN A 1 105 ? -23.219 7.137 2.518 1 88.81 105 ASN A C 1
ATOM 841 O O . ASN A 1 105 ? -24.203 7.457 1.85 1 88.81 105 ASN A O 1
ATOM 845 N N . ASN A 1 106 ? -23.266 6.832 3.779 1 91.81 106 ASN A N 1
ATOM 846 C CA . ASN A 1 106 ? -24.5 6.992 4.555 1 91.81 106 ASN A CA 1
ATOM 847 C C . ASN A 1 106 ? -24.203 7.355 6.008 1 91.81 106 ASN A C 1
ATOM 849 O O . ASN A 1 106 ? -23.047 7.371 6.422 1 91.81 106 ASN A O 1
ATOM 853 N N . GLU A 1 107 ? -25.219 7.711 6.668 1 92.06 107 GLU A N 1
ATOM 854 C CA . GLU A 1 107 ? -25.078 8.18 8.047 1 92.06 107 GLU A CA 1
ATOM 855 C C . GLU A 1 107 ? -24.422 7.113 8.922 1 92.06 107 GLU A C 1
ATOM 857 O O . GLU A 1 107 ? -23.578 7.422 9.758 1 92.06 107 GLU A O 1
ATOM 862 N N . ALA A 1 108 ? -24.891 5.883 8.703 1 94.62 108 ALA A N 1
ATOM 863 C CA . ALA A 1 108 ? -24.359 4.789 9.516 1 94.62 108 ALA A CA 1
ATOM 864 C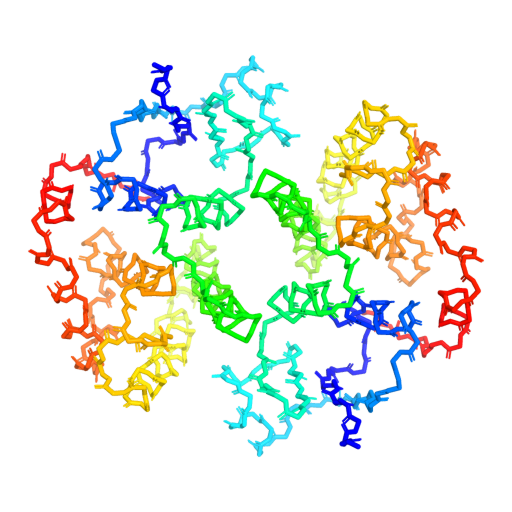 C . ALA A 1 108 ? -22.875 4.602 9.297 1 94.62 108 ALA A C 1
ATOM 866 O O . ALA A 1 108 ? -22.109 4.465 10.258 1 94.62 108 ALA A O 1
ATOM 867 N N . SER A 1 109 ? -22.391 4.609 8.062 1 93.62 109 SER A N 1
ATOM 868 C CA . SER A 1 109 ? -20.969 4.434 7.75 1 93.62 109 SER A CA 1
ATOM 869 C C . SER A 1 109 ? -20.156 5.652 8.18 1 93.62 109 SER A C 1
ATOM 871 O O . SER A 1 109 ? -19 5.516 8.602 1 93.62 109 SER A O 1
ATOM 873 N N . ASN A 1 110 ? -20.719 6.801 8.094 1 92.19 110 ASN A N 1
ATOM 874 C CA . ASN A 1 110 ? -20.047 8.016 8.562 1 92.19 110 ASN A CA 1
ATOM 875 C C . ASN A 1 110 ? -19.844 7.996 10.07 1 92.19 110 ASN A C 1
ATOM 877 O O . ASN A 1 110 ? -18.766 8.367 10.562 1 92.19 110 ASN A O 1
ATOM 881 N N . LEU A 1 111 ? -20.938 7.641 10.727 1 93.75 111 LEU A N 1
ATOM 882 C CA . LEU A 1 111 ? -20.859 7.555 12.18 1 93.75 111 LEU A CA 1
ATOM 883 C C . LEU A 1 111 ? -19.828 6.512 12.602 1 93.75 111 LEU A C 1
ATOM 885 O O . LEU A 1 111 ? -19.031 6.754 13.508 1 93.75 111 LEU A O 1
ATOM 889 N N . LYS A 1 112 ? -19.797 5.379 11.969 1 96.12 112 LYS A N 1
ATOM 890 C CA . LYS A 1 112 ? -18.812 4.332 12.258 1 96.12 112 LYS A CA 1
ATOM 891 C C . LYS A 1 112 ? -17.391 4.84 12.07 1 96.12 112 LYS A C 1
ATOM 893 O O . LYS A 1 112 ? -16.516 4.562 12.891 1 96.12 112 LYS A O 1
ATOM 898 N N . PHE A 1 113 ? -17.188 5.578 11.031 1 95.25 113 PHE A N 1
ATOM 899 C CA . PHE A 1 113 ? -15.875 6.156 10.781 1 95.25 113 PHE A CA 1
ATOM 900 C C . PHE A 1 113 ? -15.461 7.074 11.922 1 95.25 113 PHE A C 1
ATOM 902 O O . PHE A 1 113 ? -14.352 6.953 12.453 1 95.25 113 PHE A O 1
ATOM 909 N N . LYS A 1 114 ? -16.312 7.906 12.375 1 93.88 114 LYS A N 1
ATOM 910 C CA . LYS A 1 114 ? -16 8.961 13.336 1 93.88 114 LYS A CA 1
ATOM 911 C C . LYS A 1 114 ? -15.805 8.398 14.734 1 93.88 114 LYS A C 1
ATOM 913 O O . LYS A 1 114 ? -14.969 8.883 15.492 1 93.88 114 LYS A O 1
ATOM 918 N N . VAL A 1 115 ? -16.547 7.32 15.016 1 95.5 115 VAL A N 1
ATOM 919 C CA . VAL A 1 115 ? -16.594 6.906 16.406 1 95.5 115 VAL A CA 1
ATOM 920 C C . VAL A 1 115 ? -15.734 5.652 16.609 1 95.5 115 VAL A C 1
ATOM 922 O O . VAL A 1 115 ? -15.352 5.32 17.719 1 95.5 115 VAL A O 1
ATOM 925 N N . GLU A 1 116 ? -15.469 4.961 15.523 1 96.62 116 GLU A N 1
ATOM 926 C CA . GLU A 1 116 ? -14.742 3.703 15.664 1 96.62 116 GLU A CA 1
ATOM 927 C C . GLU A 1 116 ? -13.445 3.725 14.852 1 96.62 116 GLU A C 1
ATOM 929 O O . GLU A 1 116 ? -12.352 3.641 15.414 1 96.62 116 GLU A O 1
ATOM 934 N N . THR A 1 117 ? -13.555 3.939 13.562 1 96.88 117 THR A N 1
ATOM 935 C CA . THR A 1 117 ? -12.422 3.746 12.664 1 96.88 117 THR A CA 1
ATOM 936 C C . THR A 1 117 ? -11.328 4.777 12.938 1 96.88 117 THR A C 1
ATOM 938 O O . THR A 1 117 ? -10.188 4.418 13.242 1 96.88 117 THR A O 1
ATOM 941 N N . ALA A 1 118 ? -11.672 6.051 12.844 1 96.5 118 ALA A N 1
ATOM 942 C CA . ALA A 1 118 ? -10.68 7.113 12.977 1 96.5 118 ALA A CA 1
ATOM 943 C C . ALA A 1 118 ? -10.047 7.098 14.367 1 96.5 118 ALA A C 1
ATOM 945 O O . ALA A 1 118 ? -8.82 7.066 14.5 1 96.5 118 ALA A O 1
ATOM 946 N N . PRO A 1 119 ? -10.836 6.996 15.461 1 97.44 119 PRO A N 1
ATOM 947 C CA . PRO A 1 119 ? -10.242 7.012 16.797 1 97.44 119 PRO A CA 1
ATOM 948 C C . PRO A 1 119 ? -9.289 5.84 17.031 1 97.44 119 PRO A C 1
ATOM 950 O O . PRO A 1 119 ? -8.281 5.992 17.734 1 97.44 119 PRO A O 1
ATOM 953 N N . LYS A 1 120 ? -9.586 4.688 16.453 1 97.75 120 LYS A N 1
ATOM 954 C CA . LYS A 1 120 ? -8.719 3.521 16.609 1 97.75 120 LYS A CA 1
ATOM 955 C C . LYS A 1 120 ? -7.309 3.814 16.094 1 97.75 120 LYS A C 1
ATOM 957 O O . LYS A 1 120 ? -6.328 3.605 16.812 1 97.75 120 LYS A O 1
ATOM 962 N N . TYR A 1 121 ? -7.23 4.332 14.969 1 98.56 121 TYR A N 1
ATOM 963 C CA . TYR A 1 121 ? -5.93 4.57 14.352 1 98.56 121 TYR A CA 1
ATOM 964 C C . TYR A 1 121 ? -5.262 5.805 14.938 1 98.56 121 TYR A C 1
ATOM 966 O O . TYR A 1 121 ? -4.047 5.816 15.164 1 98.56 121 TYR A O 1
ATOM 974 N N . LEU A 1 122 ? -6.027 6.855 15.219 1 98.5 122 LEU A N 1
ATOM 975 C CA . LEU A 1 122 ? -5.461 8.062 15.805 1 98.5 122 LEU A CA 1
ATOM 976 C C . LEU A 1 122 ? -4.867 7.77 17.188 1 98.5 122 LEU A C 1
ATOM 978 O O . LEU A 1 122 ? -3.834 8.328 17.547 1 98.5 122 LEU A O 1
ATOM 982 N N . THR A 1 123 ? -5.516 6.883 17.906 1 98.75 123 THR A N 1
ATOM 983 C CA . THR A 1 123 ? -4.992 6.473 19.203 1 98.75 123 THR A CA 1
ATOM 984 C C . THR A 1 123 ? -3.619 5.82 19.047 1 98.75 123 THR A C 1
ATOM 986 O O . THR A 1 123 ? -2.68 6.164 19.766 1 98.75 123 THR A O 1
ATOM 989 N N . ARG A 1 124 ? -3.516 4.945 18.125 1 98.81 124 ARG A N 1
ATOM 990 C CA . ARG A 1 124 ? -2.254 4.246 17.906 1 98.81 124 ARG A CA 1
ATOM 991 C C . ARG A 1 124 ? -1.186 5.195 17.375 1 98.81 124 ARG A C 1
ATOM 993 O O . ARG A 1 124 ? -0.031 5.145 17.812 1 98.81 124 ARG A O 1
ATOM 1000 N N . PHE A 1 125 ? -1.562 6.074 16.422 1 98.88 125 PHE A N 1
ATOM 1001 C CA . PHE A 1 125 ? -0.613 7.062 15.914 1 98.88 125 PHE A CA 1
ATOM 1002 C C . PHE A 1 125 ? -0.059 7.906 17.062 1 98.88 125 PHE A C 1
ATOM 1004 O O . PHE A 1 125 ? 1.15 8.133 17.141 1 98.88 125 PHE A O 1
ATOM 1011 N N . GLU A 1 126 ? -0.927 8.359 17.922 1 98.81 126 GLU A N 1
ATOM 1012 C CA . GLU A 1 126 ? -0.498 9.195 19.047 1 98.81 126 GLU A CA 1
ATOM 1013 C C . GLU A 1 126 ? 0.429 8.43 19.984 1 98.81 126 GLU A C 1
ATOM 1015 O O . GLU A 1 126 ? 1.452 8.961 20.422 1 98.81 126 GLU A O 1
ATOM 1020 N N . GLN A 1 127 ? 0.044 7.203 20.281 1 98.56 127 GLN A N 1
ATOM 1021 C CA . GLN A 1 127 ? 0.863 6.359 21.141 1 98.56 127 GLN A CA 1
ATOM 1022 C C . GLN A 1 127 ? 2.248 6.137 20.547 1 98.56 127 GLN A C 1
ATOM 1024 O O . GLN A 1 127 ? 3.258 6.23 21.25 1 98.56 127 GLN A O 1
ATOM 1029 N N . HIS A 1 128 ? 2.299 5.855 19.281 1 98.75 128 HIS A N 1
ATOM 1030 C CA . HIS A 1 128 ? 3.564 5.598 18.609 1 98.75 128 HIS A CA 1
ATOM 1031 C C . HIS A 1 128 ? 4.426 6.855 18.562 1 98.75 128 HIS A C 1
ATOM 1033 O O . HIS A 1 128 ? 5.641 6.793 18.766 1 98.75 128 HIS A O 1
ATOM 1039 N N . LEU A 1 129 ? 3.783 7.957 18.266 1 98.81 129 LEU A N 1
ATOM 1040 C CA . LEU A 1 129 ? 4.508 9.227 18.203 1 98.81 129 LEU A CA 1
ATOM 1041 C C . LEU A 1 129 ? 5.109 9.562 19.562 1 98.81 129 LEU A C 1
ATOM 1043 O O . LEU A 1 129 ? 6.266 9.977 19.656 1 98.81 129 LEU A O 1
ATOM 1047 N N . LYS A 1 130 ? 4.285 9.383 20.578 1 98.56 130 LYS A N 1
ATOM 1048 C CA . LYS A 1 130 ? 4.766 9.617 21.938 1 98.56 130 LYS A CA 1
ATOM 1049 C C . LYS A 1 130 ? 5.965 8.727 22.25 1 98.56 130 LYS A C 1
ATOM 1051 O O . LYS A 1 130 ? 6.98 9.211 22.766 1 98.56 130 LYS A O 1
ATOM 1056 N N . ALA A 1 131 ? 5.887 7.461 21.922 1 98.06 131 ALA A N 1
ATOM 1057 C CA . ALA A 1 131 ? 6.949 6.496 22.203 1 98.06 131 ALA A CA 1
ATOM 1058 C C . ALA A 1 131 ? 8.219 6.844 21.422 1 98.06 131 ALA A C 1
ATOM 1060 O O . ALA A 1 131 ? 9.328 6.531 21.875 1 98.06 131 ALA A O 1
ATOM 1061 N N . ALA A 1 132 ? 8.086 7.52 20.328 1 97.88 132 ALA A N 1
ATOM 1062 C CA . ALA A 1 132 ? 9.219 7.867 19.469 1 97.88 132 ALA A CA 1
ATOM 1063 C C . ALA A 1 132 ? 9.82 9.211 19.859 1 97.88 132 ALA A C 1
ATOM 1065 O O . ALA A 1 132 ? 10.766 9.688 19.234 1 97.88 132 ALA A O 1
ATOM 1066 N N . GLY A 1 133 ? 9.242 9.906 20.859 1 97.31 133 GLY A N 1
ATOM 1067 C CA . GLY A 1 133 ? 9.812 11.148 21.344 1 97.31 133 GLY A CA 1
ATOM 1068 C C . GLY A 1 133 ? 8.969 12.367 21 1 97.31 133 GLY A C 1
ATOM 1069 O O . GLY A 1 133 ? 9.297 13.484 21.391 1 97.31 133 GLY A O 1
ATOM 1070 N N . GLY A 1 134 ? 7.887 12.18 20.156 1 97.62 134 GLY A N 1
ATOM 1071 C CA . GLY A 1 134 ? 6.867 13.203 20 1 97.62 134 GLY A CA 1
ATOM 1072 C C . GLY A 1 134 ? 7.074 14.07 18.781 1 97.62 134 GLY A C 1
ATOM 1073 O O . GLY A 1 134 ? 6.227 14.898 18.453 1 97.62 134 GLY A O 1
ATOM 1074 N N . GLU A 1 135 ? 8.195 13.758 18.047 1 97.69 135 GLU A N 1
ATOM 1075 C CA . GLU A 1 135 ? 8.5 14.695 16.969 1 97.69 135 GLU A CA 1
ATOM 1076 C C . GLU A 1 135 ? 8.398 14.023 15.602 1 97.69 135 GLU A C 1
ATOM 1078 O O . GLU A 1 135 ? 7.898 14.617 14.641 1 97.69 135 GLU A O 1
ATOM 1083 N N . HIS A 1 136 ? 8.938 12.836 15.484 1 98.62 136 HIS A N 1
ATOM 1084 C CA . HIS A 1 136 ? 8.93 12.055 14.258 1 98.62 136 HIS A CA 1
ATOM 1085 C C . HIS A 1 136 ? 8.484 10.617 14.531 1 98.62 136 HIS A C 1
ATOM 1087 O O . HIS A 1 136 ? 8.766 10.062 15.594 1 98.62 136 HIS A O 1
ATOM 1093 N N . PHE A 1 137 ? 7.824 10.039 13.539 1 98.81 137 PHE A N 1
ATOM 1094 C CA . PHE A 1 137 ? 7.328 8.68 13.719 1 98.81 137 PHE A CA 1
ATOM 1095 C C . PHE A 1 137 ? 8.461 7.672 13.602 1 98.81 137 PHE A C 1
ATOM 1097 O O . PHE A 1 137 ? 8.461 6.648 14.297 1 98.81 137 PHE A O 1
ATOM 1104 N N . VAL A 1 138 ? 9.398 7.926 12.664 1 98.75 138 VAL A N 1
ATOM 1105 C CA . VAL A 1 138 ? 10.5 6.996 12.43 1 98.75 138 VAL A CA 1
ATOM 1106 C C . VAL A 1 138 ? 11.82 7.762 12.406 1 98.75 138 VAL A C 1
ATOM 1108 O O . VAL A 1 138 ? 12 8.672 11.602 1 98.75 138 VAL A O 1
ATOM 1111 N N . GLY A 1 139 ? 12.703 7.367 13.242 1 97.12 139 GLY A N 1
ATOM 1112 C CA . GLY A 1 139 ? 13.992 8.031 13.297 1 97.12 139 GLY A CA 1
ATOM 1113 C C . GLY A 1 139 ? 13.93 9.422 13.898 1 97.12 139 GLY A C 1
ATOM 1114 O O . GLY A 1 139 ? 13.023 9.719 14.68 1 97.12 139 GLY A O 1
ATOM 1115 N N . ASN A 1 140 ? 14.938 10.273 13.57 1 97.19 140 ASN A N 1
ATOM 1116 C CA . ASN A 1 140 ? 15.055 11.594 14.18 1 97.19 140 ASN A CA 1
ATOM 1117 C C . ASN A 1 140 ? 14.984 12.703 13.141 1 97.19 140 ASN A C 1
ATOM 1119 O O . ASN A 1 140 ? 15.594 13.766 13.312 1 97.19 140 ASN A O 1
ATOM 1123 N N . ARG A 1 141 ? 14.328 12.414 12.094 1 97.75 141 ARG A N 1
ATOM 1124 C CA . ARG A 1 141 ? 14.141 13.375 11.016 1 97.75 141 ARG A CA 1
ATOM 1125 C C . ARG A 1 141 ? 12.805 13.18 10.32 1 97.75 141 ARG A C 1
ATOM 1127 O O . ARG A 1 141 ? 12.156 12.141 10.492 1 97.75 141 ARG A O 1
ATOM 1134 N N . LEU A 1 142 ? 12.422 14.148 9.562 1 98.56 142 LEU A N 1
ATOM 1135 C CA . LEU A 1 142 ? 11.203 14.07 8.773 1 98.56 142 LEU A CA 1
ATOM 1136 C C . LEU A 1 142 ? 11.297 12.969 7.727 1 98.56 142 LEU A C 1
ATOM 1138 O O . LEU A 1 142 ? 12.273 12.906 6.969 1 98.56 142 LEU A O 1
ATOM 1142 N N . THR A 1 143 ? 10.375 12.055 7.715 1 98.88 143 THR A N 1
ATOM 1143 C CA . THR A 1 143 ? 10.312 11 6.707 1 98.88 143 THR A CA 1
ATOM 1144 C C . THR A 1 143 ? 8.922 10.953 6.066 1 98.88 143 THR A C 1
ATOM 1146 O O . THR A 1 143 ? 8.031 11.719 6.441 1 98.88 143 THR A O 1
ATOM 1149 N N . LEU A 1 144 ? 8.734 10.094 5.152 1 98.94 144 LEU A N 1
ATOM 1150 C CA . LEU A 1 144 ? 7.445 9.883 4.504 1 98.94 144 LEU A CA 1
ATOM 1151 C C . LEU A 1 144 ? 6.391 9.453 5.52 1 98.94 144 LEU A C 1
ATOM 1153 O O . LEU A 1 144 ? 5.203 9.742 5.348 1 98.94 144 LEU A O 1
ATOM 1157 N N . ALA A 1 145 ? 6.766 8.742 6.598 1 98.94 145 ALA A N 1
ATOM 1158 C CA . ALA A 1 145 ? 5.809 8.398 7.648 1 98.94 145 ALA A CA 1
ATOM 1159 C C . ALA A 1 145 ? 5.148 9.648 8.219 1 98.94 145 ALA A C 1
ATOM 1161 O O . ALA A 1 145 ? 3.926 9.688 8.383 1 98.94 145 ALA A O 1
ATOM 1162 N N . ASP A 1 146 ? 5.957 10.656 8.461 1 98.94 146 ASP A N 1
ATOM 1163 C CA . ASP A 1 146 ? 5.453 11.906 9.023 1 98.94 146 ASP A CA 1
ATOM 1164 C C . ASP A 1 146 ? 4.531 12.625 8.039 1 98.94 146 ASP A C 1
ATOM 1166 O O . ASP A 1 146 ? 3.449 13.078 8.406 1 98.94 146 ASP A O 1
ATOM 1170 N N . ILE A 1 147 ? 4.945 12.68 6.793 1 98.88 147 ILE A N 1
ATOM 1171 C CA . ILE A 1 147 ? 4.188 13.406 5.781 1 98.88 147 ILE A CA 1
ATOM 1172 C C . ILE A 1 147 ? 2.848 12.711 5.543 1 98.88 147 ILE A C 1
ATOM 1174 O O . ILE A 1 147 ? 1.825 13.375 5.348 1 98.88 147 ILE A O 1
ATOM 1178 N N . SER A 1 148 ? 2.865 11.406 5.547 1 98.88 148 SER A N 1
ATOM 1179 C CA . SER A 1 148 ? 1.641 10.641 5.332 1 98.88 148 SER A CA 1
ATOM 1180 C C . SER A 1 148 ? 0.631 10.891 6.445 1 98.88 148 SER A C 1
ATOM 1182 O O . SER A 1 148 ? -0.548 11.133 6.184 1 98.88 148 SER A O 1
ATOM 1184 N N . VAL A 1 149 ? 1.093 10.812 7.672 1 98.81 149 VAL A N 1
ATOM 1185 C CA . VAL A 1 149 ? 0.194 11.039 8.797 1 98.81 149 VAL A CA 1
ATOM 1186 C C . VAL A 1 149 ? -0.241 12.508 8.82 1 98.81 149 VAL A C 1
ATOM 1188 O O . VAL A 1 149 ? -1.409 12.805 9.078 1 98.81 149 VAL A O 1
ATOM 1191 N N . PHE A 1 150 ? 0.663 13.422 8.531 1 98.56 150 PHE A N 1
ATOM 1192 C CA . PHE A 1 150 ? 0.326 14.836 8.43 1 98.56 150 PHE A CA 1
ATOM 1193 C C . PHE A 1 150 ? -0.782 15.062 7.41 1 98.56 150 PHE A C 1
ATOM 1195 O O . PHE A 1 150 ? -1.75 15.773 7.684 1 98.56 150 PHE A O 1
ATOM 1202 N N . ALA A 1 151 ? -0.596 14.508 6.203 1 97.69 151 ALA A N 1
ATOM 1203 C CA . ALA A 1 151 ? -1.579 14.68 5.137 1 97.69 151 ALA A CA 1
ATOM 1204 C C . ALA A 1 151 ? -2.949 14.164 5.566 1 97.69 151 ALA A C 1
ATOM 1206 O O . ALA A 1 151 ? -3.975 14.773 5.254 1 97.69 151 ALA A O 1
ATOM 1207 N N . LEU A 1 152 ? -2.969 13.047 6.258 1 96.81 152 LEU A N 1
ATOM 1208 C CA . LEU A 1 152 ? -4.219 12.508 6.789 1 96.81 152 LEU A CA 1
ATOM 1209 C C . LEU A 1 152 ? -4.867 13.5 7.75 1 96.81 152 LEU A C 1
ATOM 1211 O O . LEU A 1 152 ? -6.062 13.789 7.637 1 96.81 152 LEU A O 1
ATOM 1215 N N . LEU A 1 153 ? -4.062 14.008 8.664 1 96.44 153 LEU A N 1
ATOM 1216 C CA . LEU A 1 153 ? -4.578 14.961 9.641 1 96.44 153 LEU A CA 1
ATOM 1217 C C . LEU A 1 153 ? -5.059 16.234 8.953 1 96.44 153 LEU A C 1
ATOM 1219 O O . LEU A 1 153 ? -6.027 16.859 9.398 1 96.44 153 LEU A O 1
ATOM 1223 N N . ASP A 1 154 ? -4.379 16.594 7.93 1 94.5 154 ASP A N 1
ATOM 1224 C CA . ASP A 1 154 ? -4.777 17.766 7.164 1 94.5 154 ASP A CA 1
ATOM 1225 C C . ASP A 1 154 ? -6.18 17.609 6.586 1 94.5 154 ASP A C 1
ATOM 1227 O O . ASP A 1 154 ? -6.945 18.562 6.504 1 94.5 154 ASP A O 1
ATOM 1231 N N . TYR A 1 155 ? -6.512 16.422 6.168 1 90.69 155 TYR A N 1
ATOM 1232 C CA . TYR A 1 155 ? -7.859 16.141 5.684 1 90.69 155 TYR A CA 1
ATOM 1233 C C . TYR A 1 155 ? -8.891 16.359 6.781 1 90.69 155 TYR A C 1
ATOM 1235 O O . TYR A 1 155 ? -10 16.828 6.516 1 90.69 155 TYR A O 1
ATOM 1243 N N . PHE A 1 156 ? -8.531 15.984 8 1 89.81 156 PHE A N 1
ATOM 1244 C CA . PHE A 1 156 ? -9.438 16.156 9.133 1 89.81 156 PHE A CA 1
ATOM 1245 C C . PHE A 1 156 ? -9.672 17.641 9.414 1 89.81 156 PHE A C 1
ATOM 1247 O O . PHE A 1 156 ? -10.742 18.016 9.898 1 89.81 156 PHE A O 1
ATOM 1254 N N . HIS A 1 157 ? -8.742 18.391 9.102 1 84.31 157 HIS A N 1
ATOM 1255 C CA . HIS A 1 157 ? -8.844 19.828 9.352 1 84.31 157 HIS A CA 1
ATOM 1256 C C . HIS A 1 157 ? -9.633 20.531 8.25 1 84.31 157 HIS A C 1
ATOM 1258 O O . HIS A 1 157 ? -10.07 21.672 8.43 1 84.31 157 HIS A O 1
ATOM 1264 N N . GLN A 1 158 ? -9.773 19.766 7.168 1 75.94 158 GLN A N 1
ATOM 1265 C CA . GLN A 1 158 ? -10.469 20.375 6.035 1 75.94 158 GLN A CA 1
ATOM 1266 C C . GLN A 1 158 ? -11.977 20.453 6.285 1 75.94 158 GLN A C 1
ATOM 1268 O O . GLN A 1 158 ? -12.539 19.562 6.938 1 75.94 158 GLN A O 1
ATOM 1273 N N . GLN A 1 159 ? -12.547 21.609 6.379 1 59.19 159 GLN A N 1
ATOM 1274 C CA . GLN A 1 159 ? -13.898 22.031 6.723 1 59.19 159 GLN A CA 1
ATOM 1275 C C . GLN A 1 159 ? -14.93 21.344 5.828 1 59.19 159 GLN A C 1
ATOM 1277 O O . GLN A 1 159 ? -16.141 21.453 6.059 1 59.19 159 GLN A O 1
ATOM 1282 N N . THR A 1 160 ? -14.422 20.688 4.836 1 53.5 160 THR A N 1
ATOM 1283 C CA . THR A 1 160 ? -15.477 20.281 3.908 1 53.5 160 THR A CA 1
ATOM 1284 C C . THR A 1 160 ? -16.297 19.141 4.488 1 53.5 160 THR A C 1
ATOM 1286 O O . THR A 1 160 ? -17.422 18.891 4.039 1 53.5 160 THR A O 1
ATOM 1289 N N . HIS A 1 161 ? -15.664 18.266 5.215 1 54.09 161 HIS A N 1
ATOM 1290 C CA . HIS A 1 161 ? -16.469 17.188 5.762 1 54.09 161 HIS A CA 1
ATOM 1291 C C . HIS A 1 161 ? -16.844 17.453 7.219 1 54.09 161 HIS A C 1
ATOM 1293 O O . HIS A 1 161 ? -16.016 17.938 7.988 1 54.09 161 HIS A O 1
ATOM 1299 N N . ASN A 1 162 ? -18 17.75 7.52 1 54.47 162 ASN A N 1
ATOM 1300 C CA . ASN A 1 162 ? -18.766 18 8.734 1 54.47 162 ASN A CA 1
ATOM 1301 C C . ASN A 1 162 ? -18.156 17.281 9.938 1 54.47 162 ASN A C 1
ATOM 1303 O O . ASN A 1 162 ? -18.297 16.062 10.078 1 54.47 162 ASN A O 1
ATOM 1307 N N . ASN A 1 163 ? -17.328 17.938 10.758 1 66.25 163 ASN A N 1
ATOM 1308 C CA . ASN A 1 163 ? -17.125 17.703 12.188 1 66.25 163 ASN A CA 1
ATOM 1309 C C . ASN A 1 163 ? -16.016 16.688 12.43 1 66.25 163 ASN A C 1
ATOM 1311 O O . ASN A 1 163 ? -16.141 15.82 13.297 1 66.25 163 ASN A O 1
ATOM 1315 N N . LEU A 1 164 ? -14.867 16.703 11.523 1 86.88 164 LEU A N 1
ATOM 1316 C CA . LEU A 1 164 ? -13.812 15.742 11.836 1 86.88 164 LEU A CA 1
ATOM 1317 C C . LEU A 1 164 ? -12.836 16.312 12.852 1 86.88 164 LEU A C 1
ATOM 1319 O O . LEU A 1 164 ? -12.07 15.578 13.469 1 86.88 164 LEU A O 1
ATOM 1323 N N . LEU A 1 165 ? -12.906 17.594 13.094 1 88.69 165 LEU A N 1
ATOM 1324 C CA . LEU A 1 165 ? -12.062 18.219 14.102 1 88.69 165 LEU A CA 1
ATOM 1325 C C . LEU A 1 165 ? -12.383 17.703 15.492 1 88.69 165 LEU A C 1
ATOM 1327 O O . LEU A 1 165 ? -11.5 17.578 16.344 1 88.69 165 LEU A O 1
ATOM 1331 N N . GLU A 1 166 ? -13.633 17.422 15.672 1 89.94 166 GLU A N 1
ATOM 1332 C CA . GLU A 1 166 ? -14.047 16.875 16.953 1 89.94 166 GLU A CA 1
ATOM 1333 C C . GLU A 1 166 ? -13.391 15.523 17.219 1 89.94 166 GLU A C 1
ATOM 1335 O O . GLU A 1 166 ? -13.102 15.18 18.375 1 89.94 166 GLU A O 1
ATOM 1340 N N . VAL A 1 167 ? -13.18 14.82 16.125 1 93.81 167 VAL A N 1
ATOM 1341 C CA . VAL A 1 167 ? -12.562 13.508 16.234 1 93.81 167 VAL A CA 1
ATOM 1342 C C . VAL A 1 167 ? -11.094 13.664 16.656 1 93.81 167 VAL A C 1
ATOM 1344 O O . VAL A 1 167 ? -10.555 12.82 17.375 1 93.81 167 VAL A O 1
ATOM 1347 N N . LEU A 1 168 ? -10.461 14.773 16.281 1 94.56 168 LEU A N 1
ATOM 1348 C CA . LEU A 1 168 ? -9.039 15.008 16.5 1 94.56 168 LEU A CA 1
ATOM 1349 C C . LEU A 1 168 ? -8.789 15.602 17.891 1 94.56 168 LEU A C 1
ATOM 1351 O O . LEU A 1 168 ? -7.676 15.523 18.406 1 94.56 168 LEU A O 1
ATOM 1355 N N . ALA A 1 169 ? -9.758 16.188 18.469 1 93.62 169 ALA A N 1
ATOM 1356 C CA . ALA A 1 169 ? -9.648 17.062 19.625 1 93.62 169 ALA A CA 1
ATOM 1357 C C . ALA A 1 169 ? -8.914 16.359 20.766 1 93.62 169 ALA A C 1
ATOM 1359 O O . ALA A 1 169 ? -8.078 16.969 21.453 1 93.62 169 ALA A O 1
ATOM 1360 N N . PRO A 1 170 ? -9.148 15.031 21.016 1 96.69 170 PRO A N 1
ATOM 1361 C CA . PRO A 1 170 ? -8.5 14.367 22.156 1 96.69 170 PRO A CA 1
ATOM 1362 C C . PRO A 1 170 ? -7.016 14.117 21.922 1 96.69 170 PRO A C 1
ATOM 1364 O O . PRO A 1 170 ? -6.293 13.75 22.844 1 96.69 170 PRO A O 1
ATOM 1367 N N . PHE A 1 171 ? -6.535 14.234 20.719 1 98.19 171 PHE A N 1
ATOM 1368 C CA . PHE A 1 171 ? -5.184 13.82 20.359 1 98.19 171 PHE A CA 1
ATOM 1369 C C . PHE A 1 171 ? -4.258 15.031 20.25 1 98.19 171 PHE A C 1
ATOM 1371 O O . PHE A 1 171 ? -3.811 15.383 19.156 1 98.19 171 PHE A O 1
ATOM 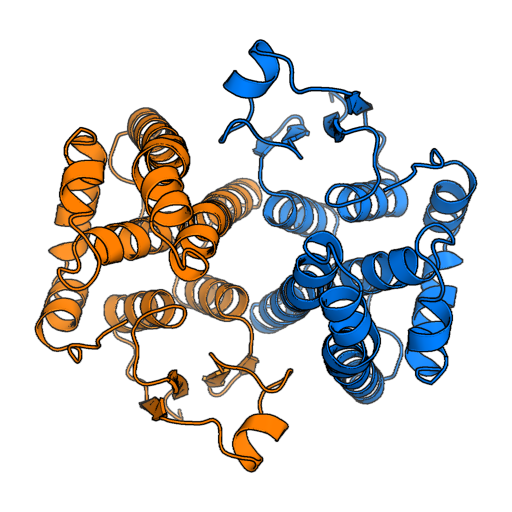1378 N N . THR A 1 172 ? -3.857 15.523 21.391 1 97.81 172 THR A N 1
ATOM 1379 C CA . THR A 1 172 ? -3.164 16.797 21.5 1 97.81 172 THR A CA 1
ATOM 1380 C C . THR A 1 172 ? -1.769 16.719 20.875 1 97.81 172 THR A C 1
ATOM 1382 O O . THR A 1 172 ? -1.294 17.672 20.266 1 97.81 172 THR A O 1
ATOM 1385 N N . LEU A 1 173 ? -1.119 15.562 21.094 1 98.62 173 LEU A N 1
ATOM 1386 C CA . LEU A 1 173 ? 0.219 15.414 20.531 1 98.62 173 LEU A CA 1
ATOM 1387 C C . LEU A 1 173 ? 0.169 15.383 19 1 98.62 173 LEU A C 1
ATOM 1389 O O . LEU A 1 173 ? 1.05 15.93 18.344 1 98.62 173 LEU A O 1
ATOM 1393 N N . LEU A 1 174 ? -0.811 14.719 18.438 1 98.56 174 LEU A N 1
ATOM 1394 C CA . LEU A 1 174 ? -0.966 14.703 17 1 98.56 174 LEU A CA 1
ATOM 1395 C C . LEU A 1 174 ? -1.268 16.094 16.453 1 98.56 174 LEU A C 1
ATOM 1397 O O . LEU A 1 174 ? -0.805 16.469 15.375 1 98.56 174 LEU A O 1
ATOM 1401 N N . ILE A 1 175 ? -2.074 16.812 17.219 1 97.31 175 ILE A N 1
ATOM 1402 C CA . ILE A 1 175 ? -2.387 18.188 16.812 1 97.31 175 ILE A CA 1
ATOM 1403 C C . ILE A 1 175 ? -1.113 19.031 16.812 1 97.31 175 ILE A C 1
ATOM 1405 O O . ILE A 1 175 ? -0.87 19.797 15.883 1 97.31 175 ILE A O 1
ATOM 1409 N N . GLN A 1 176 ? -0.32 18.875 17.844 1 98.31 176 GLN A N 1
ATOM 1410 C CA . GLN A 1 176 ? 0.959 19.578 17.891 1 98.31 176 GLN A CA 1
ATOM 1411 C C . GLN A 1 176 ? 1.856 19.172 16.719 1 98.31 176 GLN A C 1
ATOM 1413 O O . GLN A 1 176 ? 2.496 20.031 16.094 1 98.31 176 GLN A O 1
ATOM 1418 N N . PHE A 1 177 ? 1.908 17.875 16.484 1 98.69 177 PHE A N 1
ATOM 1419 C CA . PHE A 1 177 ? 2.66 17.328 15.367 1 98.69 177 PHE A CA 1
ATOM 1420 C C . PHE A 1 177 ? 2.203 17.953 14.047 1 98.69 177 PHE A C 1
ATOM 1422 O O . PHE A 1 177 ? 3.027 18.406 13.258 1 98.69 177 PHE A O 1
ATOM 1429 N N . TYR A 1 178 ? 0.911 18.016 13.82 1 97.94 178 TYR A N 1
ATOM 1430 C CA . TYR A 1 178 ? 0.339 18.609 12.617 1 97.94 178 TYR A CA 1
ATOM 1431 C C . TYR A 1 178 ? 0.76 20.062 12.477 1 97.94 178 TYR A C 1
ATOM 1433 O O . TYR A 1 178 ? 1.21 20.484 11.406 1 97.94 178 TYR A O 1
ATOM 1441 N N . ASN A 1 179 ? 0.595 20.828 13.539 1 97.88 179 ASN A N 1
ATOM 1442 C CA . ASN A 1 179 ? 0.886 22.25 13.516 1 97.88 179 ASN A CA 1
ATOM 1443 C C . ASN A 1 179 ? 2.352 22.531 13.188 1 97.88 179 ASN A C 1
ATOM 1445 O O . ASN A 1 179 ? 2.668 23.484 12.477 1 97.88 179 ASN A O 1
ATOM 1449 N N . LYS A 1 180 ? 3.213 21.688 13.703 1 98.31 180 LYS A N 1
ATOM 1450 C CA . LYS A 1 180 ? 4.641 21.844 13.445 1 98.31 180 LYS A CA 1
ATOM 1451 C C . LYS A 1 180 ? 4.945 21.703 11.953 1 98.31 180 LYS A C 1
ATOM 1453 O O . LYS A 1 180 ? 5.68 22.5 11.383 1 98.31 180 LYS A O 1
ATOM 1458 N N . ILE A 1 181 ? 4.406 20.688 11.336 1 98.38 181 ILE A N 1
ATOM 1459 C CA . ILE A 1 181 ? 4.68 20.438 9.93 1 98.38 181 ILE A CA 1
ATOM 1460 C C . ILE A 1 181 ? 3.953 21.469 9.07 1 98.38 181 ILE A C 1
ATOM 1462 O O . ILE A 1 181 ? 4.5 21.953 8.078 1 98.38 181 ILE A O 1
ATOM 1466 N N . ALA A 1 182 ? 2.748 21.859 9.484 1 97.69 182 ALA A N 1
ATOM 1467 C CA . ALA A 1 182 ? 1.956 22.844 8.758 1 97.69 182 ALA A CA 1
ATOM 1468 C C . ALA A 1 182 ? 2.646 24.203 8.75 1 97.69 182 ALA A C 1
ATOM 1470 O O . ALA A 1 182 ? 2.375 25.047 7.887 1 97.69 182 ALA A O 1
ATOM 1471 N N . ALA A 1 183 ? 3.506 24.406 9.688 1 98.06 183 ALA A N 1
ATOM 1472 C CA . ALA A 1 183 ? 4.172 25.703 9.836 1 98.06 183 ALA A CA 1
ATOM 1473 C C . ALA A 1 183 ? 5.406 25.781 8.938 1 98.06 183 ALA A C 1
ATOM 1475 O O . ALA A 1 183 ? 5.965 26.859 8.75 1 98.06 183 ALA A O 1
ATOM 1476 N N . ILE A 1 184 ? 5.914 24.641 8.461 1 98.38 184 ILE A N 1
ATOM 1477 C CA . ILE A 1 184 ? 7.02 24.703 7.508 1 98.38 184 ILE A CA 1
ATOM 1478 C C . ILE A 1 184 ? 6.648 25.609 6.34 1 98.38 184 ILE A C 1
ATOM 1480 O O . ILE A 1 184 ? 5.609 25.422 5.703 1 98.38 184 ILE A O 1
ATOM 1484 N N . PRO A 1 185 ? 7.445 26.547 5.988 1 98.38 185 PRO A N 1
ATOM 1485 C CA . PRO A 1 185 ? 7.043 27.609 5.062 1 98.38 185 PRO A CA 1
ATOM 1486 C C . PRO A 1 185 ? 6.496 27.078 3.746 1 98.38 185 PRO A C 1
ATOM 1488 O O . PRO A 1 185 ? 5.445 27.516 3.279 1 98.38 185 PRO A O 1
ATOM 1491 N N . SER A 1 186 ? 7.137 26.141 3.111 1 98.19 186 SER A N 1
ATOM 1492 C CA . SER A 1 186 ? 6.68 25.594 1.834 1 98.19 186 SER A CA 1
ATOM 1493 C C . SER A 1 186 ? 5.352 24.859 1.985 1 98.19 186 SER A C 1
ATOM 1495 O O . SER A 1 186 ? 4.504 24.922 1.092 1 98.19 186 SER A O 1
ATOM 1497 N N . VAL A 1 187 ? 5.16 24.188 3.102 1 98.19 187 VAL A N 1
ATOM 1498 C CA . VAL A 1 187 ? 3.916 23.469 3.381 1 98.19 187 VAL A CA 1
ATOM 1499 C C . VAL A 1 187 ? 2.801 24.484 3.672 1 98.19 187 VAL A C 1
ATOM 1501 O O . VAL A 1 187 ? 1.698 24.359 3.133 1 98.19 187 VAL A O 1
ATOM 1504 N N . ALA A 1 188 ? 3.113 25.453 4.457 1 97.69 188 ALA A N 1
ATOM 1505 C CA . ALA A 1 188 ? 2.154 26.5 4.805 1 97.69 188 ALA A CA 1
ATOM 1506 C C . ALA A 1 188 ? 1.657 27.219 3.557 1 97.69 188 ALA A C 1
ATOM 1508 O O . ALA A 1 188 ? 0.458 27.469 3.414 1 97.69 188 ALA A O 1
ATOM 1509 N N . GLU A 1 189 ? 2.611 27.562 2.713 1 97.56 189 GLU A N 1
ATOM 1510 C CA . GLU A 1 189 ? 2.254 28.234 1.472 1 97.56 189 GLU A CA 1
ATOM 1511 C C . GLU A 1 189 ? 1.324 27.375 0.618 1 97.56 189 GLU A C 1
ATOM 1513 O O . GLU A 1 189 ? 0.366 27.891 0.033 1 97.56 189 GLU A O 1
ATOM 1518 N N . HIS A 1 190 ? 1.642 26.078 0.538 1 97.12 190 HIS A N 1
ATOM 1519 C CA . HIS A 1 190 ? 0.792 25.188 -0.24 1 97.12 190 HIS A CA 1
ATOM 1520 C C . HIS A 1 190 ? -0.617 25.125 0.338 1 97.12 190 HIS A C 1
ATOM 1522 O O . HIS A 1 190 ? -1.601 25.203 -0.401 1 97.12 190 HIS A O 1
ATOM 1528 N N . ILE A 1 191 ? -0.737 24.984 1.652 1 95.31 191 ILE A N 1
ATOM 1529 C CA . ILE A 1 191 ? -2.035 24.875 2.312 1 95.31 191 ILE A CA 1
ATOM 1530 C C . ILE A 1 191 ? -2.84 26.156 2.059 1 95.31 191 ILE A C 1
ATOM 1532 O O . ILE A 1 191 ? -4.047 26.094 1.819 1 95.31 191 ILE A O 1
ATOM 1536 N N . LYS A 1 192 ? -2.191 27.219 1.997 1 94.19 192 LYS A N 1
ATOM 1537 C CA . LYS A 1 192 ? -2.838 28.516 1.846 1 94.19 192 LYS A CA 1
ATOM 1538 C C . LYS A 1 192 ? -3.305 28.734 0.41 1 94.19 192 LYS A C 1
ATOM 1540 O O . LYS A 1 192 ? -4.363 29.328 0.179 1 94.19 192 LYS A O 1
ATOM 1545 N N . THR A 1 193 ? -2.521 28.266 -0.589 1 94.81 193 THR A N 1
ATOM 1546 C CA . THR A 1 193 ? -2.725 28.719 -1.962 1 94.81 193 THR A CA 1
ATOM 1547 C C . THR A 1 193 ? -3.389 27.625 -2.797 1 94.81 193 THR A C 1
ATOM 1549 O O . THR A 1 193 ? -3.879 27.891 -3.896 1 94.81 193 THR A O 1
ATOM 1552 N N . ARG A 1 194 ? -3.344 26.359 -2.324 1 93.38 194 ARG A N 1
ATOM 1553 C CA . ARG A 1 194 ? -3.896 25.266 -3.129 1 93.38 194 ARG A CA 1
ATOM 1554 C C . ARG A 1 194 ? -5.383 25.484 -3.387 1 93.38 194 ARG A C 1
ATOM 1556 O O . ARG A 1 194 ? -6.059 26.188 -2.627 1 93.38 194 ARG A O 1
ATOM 1563 N N . PRO A 1 195 ? -5.875 24.969 -4.426 1 88.56 195 PRO A N 1
ATOM 1564 C CA . PRO A 1 195 ? -7.301 25.109 -4.73 1 88.56 195 PRO A CA 1
ATOM 1565 C C . PRO A 1 195 ? -8.195 24.516 -3.654 1 88.56 195 PRO A C 1
ATOM 1567 O O . PRO A 1 195 ? -7.871 23.469 -3.082 1 88.56 195 PRO A O 1
ATOM 1570 N N . THR A 1 196 ? -9.219 25.172 -3.332 1 83.44 196 THR A N 1
ATOM 1571 C CA . THR A 1 196 ? -10.25 24.609 -2.461 1 83.44 196 THR A CA 1
ATOM 1572 C C . THR A 1 196 ? -11.141 23.641 -3.227 1 83.44 196 THR A C 1
ATOM 1574 O O . THR A 1 196 ? -11.773 24.016 -4.215 1 83.44 196 THR A O 1
ATOM 1577 N N . THR A 1 197 ? -10.859 22.391 -2.961 1 77.81 197 THR A N 1
ATOM 1578 C CA . THR A 1 197 ? -11.633 21.391 -3.678 1 77.81 197 THR A CA 1
ATOM 1579 C C . THR A 1 197 ? -12.617 20.703 -2.738 1 77.81 197 THR A C 1
ATOM 1581 O O . THR A 1 197 ? -12.367 20.594 -1.536 1 77.81 197 THR A O 1
ATOM 1584 N N . ARG A 1 198 ? -13.938 20.656 -3.209 1 62.69 198 ARG A N 1
ATOM 1585 C CA . ARG A 1 198 ? -14.938 19.906 -2.469 1 62.69 198 ARG A CA 1
ATOM 1586 C C . ARG A 1 198 ? -14.836 18.406 -2.781 1 62.69 198 ARG A C 1
ATOM 1588 O O . ARG A 1 198 ? -14.656 18.031 -3.938 1 62.69 198 ARG A O 1
ATOM 1595 N N . LEU A 1 199 ? -14.203 17.734 -1.673 1 57.5 199 LEU A N 1
ATOM 1596 C CA . LEU A 1 199 ? -14.25 16.297 -1.951 1 57.5 199 LEU A CA 1
ATOM 1597 C C . LEU A 1 199 ? -15.68 15.844 -2.225 1 57.5 199 LEU A C 1
ATOM 1599 O O . LEU A 1 199 ? -16.625 16.391 -1.663 1 57.5 199 LEU A O 1
ATOM 1603 N N . MET B 1 1 ? 19.281 -17.625 16.188 1 63.06 1 MET B N 1
ATOM 1604 C CA . MET B 1 1 ? 18.375 -16.484 16.156 1 63.06 1 MET B CA 1
ATOM 1605 C C . MET B 1 1 ? 16.922 -16.938 16.125 1 63.06 1 MET B C 1
ATOM 1607 O O . MET B 1 1 ? 16.625 -18.016 15.633 1 63.06 1 MET B O 1
ATOM 1611 N N . SER B 1 2 ? 16 -16.281 16.906 1 82.19 2 SER B N 1
ATOM 1612 C CA . SER B 1 2 ? 14.633 -16.75 17.016 1 82.19 2 SER B CA 1
ATOM 1613 C C . SER B 1 2 ? 13.922 -16.703 15.656 1 82.19 2 SER B C 1
ATOM 1615 O O . SER B 1 2 ? 14.195 -15.828 14.836 1 82.19 2 SER B O 1
ATOM 1617 N N . GLN B 1 3 ? 13.289 -17.719 15.297 1 94.88 3 GLN B N 1
ATOM 1618 C CA . GLN B 1 3 ? 12.516 -17.828 14.062 1 94.88 3 GLN B CA 1
ATOM 1619 C C . GLN B 1 3 ? 11.453 -16.734 13.984 1 94.88 3 GLN B C 1
ATOM 1621 O O . GLN B 1 3 ? 10.805 -16.406 14.977 1 94.88 3 GLN B O 1
ATOM 1626 N N . PRO B 1 4 ? 11.359 -16.109 12.836 1 98.38 4 PRO B N 1
ATOM 1627 C CA . PRO B 1 4 ? 10.258 -15.156 12.664 1 98.38 4 PRO B CA 1
ATOM 1628 C C . PRO B 1 4 ? 8.891 -15.773 12.93 1 98.38 4 PRO B C 1
ATOM 1630 O O . PRO B 1 4 ? 8.727 -17 12.82 1 98.38 4 PRO B O 1
ATOM 1633 N N . THR B 1 5 ? 7.945 -14.945 13.312 1 98.81 5 THR B N 1
ATOM 1634 C CA . THR B 1 5 ? 6.566 -15.375 13.516 1 98.81 5 THR B CA 1
ATOM 1635 C C . THR B 1 5 ? 5.602 -14.523 12.703 1 98.81 5 THR B C 1
ATOM 1637 O O . THR B 1 5 ? 5.723 -13.297 12.68 1 98.81 5 THR B O 1
ATOM 1640 N N . LEU B 1 6 ? 4.773 -15.18 11.992 1 98.81 6 LEU B N 1
ATOM 1641 C CA . LEU B 1 6 ? 3.68 -14.539 11.266 1 98.81 6 LEU B CA 1
ATOM 1642 C C . LEU B 1 6 ? 2.332 -14.898 11.883 1 98.81 6 LEU B C 1
ATOM 1644 O O . LEU B 1 6 ? 1.987 -16.078 11.984 1 98.81 6 LEU B O 1
ATOM 1648 N N . TYR B 1 7 ? 1.625 -13.891 12.359 1 98.88 7 TYR B N 1
ATOM 1649 C CA . TYR B 1 7 ? 0.275 -14.07 12.883 1 98.88 7 TYR B CA 1
ATOM 1650 C C . TYR B 1 7 ? -0.769 -13.672 11.844 1 98.88 7 TYR B C 1
ATOM 1652 O O . TYR B 1 7 ? -0.73 -12.555 11.32 1 98.88 7 TYR B O 1
ATOM 1660 N N . TYR B 1 8 ? -1.649 -14.586 11.578 1 98.25 8 TYR B N 1
ATOM 1661 C CA . TYR B 1 8 ? -2.787 -14.289 10.719 1 98.25 8 TYR B CA 1
ATOM 1662 C C . TYR B 1 8 ? -3.957 -15.219 11.016 1 98.25 8 TYR B C 1
ATOM 1664 O O . TYR B 1 8 ? -3.828 -16.156 11.812 1 98.25 8 TYR B O 1
ATOM 1672 N N . PHE B 1 9 ? -5.109 -14.914 10.484 1 97.12 9 PHE B N 1
ATOM 1673 C CA . PHE B 1 9 ? -6.246 -15.82 10.602 1 97.12 9 PHE B CA 1
ATOM 1674 C C . PHE B 1 9 ? -5.969 -17.125 9.859 1 97.12 9 PHE B C 1
ATOM 1676 O O . PHE B 1 9 ? -5.07 -17.188 9.023 1 97.12 9 PHE B O 1
ATOM 1683 N N . ASP B 1 10 ? -6.746 -18.094 10.195 1 94.62 10 ASP B N 1
ATOM 1684 C CA . ASP B 1 10 ? -6.637 -19.359 9.469 1 94.62 10 ASP B CA 1
ATOM 1685 C C . ASP B 1 10 ? -7.203 -19.219 8.055 1 94.62 10 ASP B C 1
ATOM 1687 O O . ASP B 1 10 ? -8.219 -19.844 7.73 1 94.62 10 ASP B O 1
ATOM 1691 N N . ALA B 1 11 ? -6.488 -18.484 7.215 1 92.69 11 ALA B N 1
ATOM 1692 C CA . ALA B 1 11 ? -6.848 -18.172 5.836 1 92.69 11 ALA B CA 1
ATOM 1693 C C . ALA B 1 11 ? -5.617 -17.766 5.031 1 92.69 11 ALA B C 1
ATOM 1695 O O . ALA B 1 11 ? -4.566 -17.453 5.602 1 92.69 11 ALA B O 1
ATOM 1696 N N . ARG B 1 12 ? -5.512 -17.828 3.791 1 91.12 12 ARG B N 1
ATOM 1697 C CA . ARG B 1 12 ? -4.422 -17.391 2.92 1 91.12 12 ARG B CA 1
ATOM 1698 C C . ARG B 1 12 ? -4.41 -15.875 2.777 1 91.12 12 ARG B C 1
ATOM 1700 O O . ARG B 1 12 ? -3.514 -15.203 3.293 1 91.12 12 ARG B O 1
ATOM 1707 N N . ALA B 1 13 ? -5.512 -15.266 2.283 1 90.88 13 ALA B N 1
ATOM 1708 C CA . ALA B 1 13 ? -5.836 -13.859 2.096 1 90.88 13 ALA B CA 1
ATOM 1709 C C . ALA B 1 13 ? -4.586 -12.992 2.217 1 90.88 13 ALA B C 1
ATOM 1711 O O . ALA B 1 13 ? -3.59 -13.219 1.528 1 90.88 13 ALA B O 1
ATOM 1712 N N . ARG B 1 14 ? -4.453 -12.031 3.021 1 94.62 14 ARG B N 1
ATOM 1713 C CA . ARG B 1 14 ? -3.445 -10.977 3.051 1 94.62 14 ARG B CA 1
ATOM 1714 C C . ARG B 1 14 ? -2.098 -11.523 3.518 1 94.62 14 ARG B C 1
ATOM 1716 O O . ARG B 1 14 ? -1.062 -10.891 3.309 1 94.62 14 ARG B O 1
ATOM 1723 N N . ALA B 1 15 ? -2.047 -12.688 4.078 1 97.25 15 ALA B N 1
ATOM 1724 C CA . ALA B 1 15 ? -0.796 -13.219 4.613 1 97.25 15 ALA B CA 1
ATOM 1725 C C . ALA B 1 15 ? -0.121 -14.148 3.607 1 97.25 15 ALA B C 1
ATOM 1727 O O . ALA B 1 15 ? 1.033 -14.539 3.793 1 97.25 15 ALA B O 1
ATOM 1728 N N . GLU B 1 16 ? -0.826 -14.5 2.566 1 96.75 16 GLU B N 1
ATOM 1729 C CA . GLU B 1 16 ? -0.334 -15.555 1.69 1 96.75 16 GLU B CA 1
ATOM 1730 C C . GLU B 1 16 ? 0.904 -15.109 0.92 1 96.75 16 GLU B C 1
ATOM 1732 O O . GLU B 1 16 ? 1.832 -15.891 0.713 1 96.75 16 GLU B O 1
ATOM 1737 N N . THR B 1 17 ? 0.911 -13.867 0.412 1 98.56 17 THR B N 1
ATOM 1738 C CA . THR B 1 17 ? 2.098 -13.367 -0.273 1 98.56 17 THR B CA 1
ATOM 1739 C C . THR B 1 17 ? 3.312 -13.406 0.651 1 98.56 17 THR B C 1
ATOM 1741 O O . THR B 1 17 ? 4.418 -13.727 0.216 1 98.56 17 THR B O 1
ATOM 1744 N N . ILE B 1 18 ? 3.1 -13.055 1.941 1 98.88 18 ILE B N 1
ATOM 1745 C CA . ILE B 1 18 ? 4.168 -13.109 2.934 1 98.88 18 ILE B CA 1
ATOM 1746 C C . ILE B 1 18 ? 4.684 -14.547 3.055 1 98.88 18 ILE B C 1
ATOM 1748 O O . ILE B 1 18 ? 5.895 -14.773 3.045 1 98.88 18 ILE B O 1
ATOM 1752 N N . ARG B 1 19 ? 3.771 -15.5 3.1 1 98.62 19 ARG B N 1
ATOM 1753 C CA . ARG B 1 19 ? 4.141 -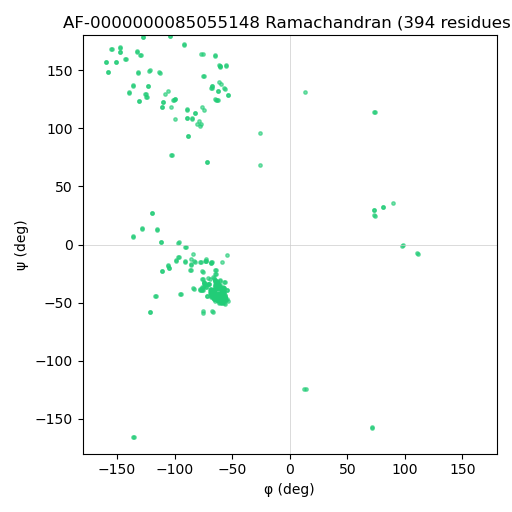16.906 3.182 1 98.62 19 ARG B CA 1
ATOM 1754 C C . ARG B 1 19 ? 4.91 -17.344 1.942 1 98.62 19 ARG B C 1
ATOM 1756 O O . ARG B 1 19 ? 5.91 -18.062 2.047 1 98.62 19 ARG B O 1
ATOM 1763 N N . PHE B 1 20 ? 4.453 -16.906 0.774 1 98.69 20 PHE B N 1
ATOM 1764 C CA . PHE B 1 20 ? 5.152 -17.25 -0.462 1 98.69 20 PHE B CA 1
ATOM 1765 C C . PHE B 1 20 ? 6.586 -16.734 -0.428 1 98.69 20 PHE B C 1
ATOM 1767 O O . PHE B 1 20 ? 7.508 -17.438 -0.851 1 98.69 20 PHE B O 1
ATOM 1774 N N . ILE B 1 21 ? 6.836 -15.492 0.061 1 98.88 21 ILE B N 1
ATOM 1775 C CA . ILE B 1 21 ? 8.172 -14.922 0.134 1 98.88 21 ILE B CA 1
ATOM 1776 C C . ILE B 1 21 ? 9.055 -15.766 1.05 1 98.88 21 ILE B C 1
ATOM 1778 O O . ILE B 1 21 ? 10.164 -16.141 0.679 1 98.88 21 ILE B O 1
ATOM 1782 N N . LEU B 1 22 ? 8.516 -16.109 2.238 1 98.81 22 LEU B N 1
ATOM 1783 C CA . LEU B 1 22 ? 9.289 -16.828 3.238 1 98.81 22 LEU B CA 1
ATOM 1784 C C . LEU B 1 22 ? 9.617 -18.234 2.746 1 98.81 22 LEU B C 1
ATOM 1786 O O . LEU B 1 22 ? 10.75 -18.703 2.898 1 98.81 22 LEU B O 1
ATOM 1790 N N . LYS B 1 23 ? 8.664 -18.906 2.119 1 98.44 23 LYS B N 1
ATOM 1791 C CA . LYS B 1 23 ? 8.875 -20.266 1.602 1 98.44 23 LYS B CA 1
ATOM 1792 C C . LYS B 1 23 ? 9.859 -20.25 0.433 1 98.44 23 LYS B C 1
ATOM 1794 O O . LYS B 1 23 ? 10.758 -21.094 0.364 1 98.44 23 LYS B O 1
ATOM 1799 N N . LEU B 1 24 ? 9.664 -19.328 -0.436 1 98.56 24 LEU B N 1
ATOM 1800 C CA . LEU B 1 24 ? 10.539 -19.203 -1.601 1 98.56 24 LEU B CA 1
ATOM 1801 C C . LEU B 1 24 ? 11.992 -19.031 -1.176 1 98.56 24 LEU B C 1
ATOM 1803 O O . LEU B 1 24 ? 12.898 -19.562 -1.821 1 98.56 24 LEU B O 1
ATOM 1807 N N . LYS B 1 25 ? 12.195 -18.297 -0.094 1 98.25 25 LYS B N 1
ATOM 1808 C CA . LYS B 1 25 ? 13.555 -17.953 0.32 1 98.25 25 LYS B CA 1
ATOM 1809 C C . LYS B 1 25 ? 14.07 -18.922 1.38 1 98.25 25 LYS B C 1
ATOM 1811 O O . LYS B 1 25 ? 15.156 -18.734 1.926 1 98.25 25 LYS B O 1
ATOM 1816 N N . GLY B 1 26 ? 13.25 -19.891 1.699 1 97.56 26 GLY B N 1
ATOM 1817 C CA . GLY B 1 26 ? 13.672 -20.953 2.594 1 97.56 26 GLY B CA 1
ATOM 1818 C C . GLY B 1 26 ? 13.773 -20.516 4.043 1 97.56 26 GLY B C 1
ATOM 1819 O O . GLY B 1 26 ? 14.617 -21.016 4.793 1 97.56 26 GLY B O 1
ATOM 1820 N N . VAL B 1 27 ? 12.984 -19.562 4.438 1 97.75 27 VAL B N 1
ATOM 1821 C CA . VAL B 1 27 ? 13 -19.062 5.809 1 97.75 27 VAL B CA 1
ATOM 1822 C C . VAL B 1 27 ? 12.031 -19.875 6.668 1 97.75 27 VAL B C 1
ATOM 1824 O O . VAL B 1 27 ? 10.828 -19.875 6.414 1 97.75 27 VAL B O 1
ATOM 1827 N N . ALA B 1 28 ? 12.594 -20.547 7.629 1 97.56 28 ALA B N 1
ATOM 1828 C CA . ALA B 1 28 ? 11.727 -21.172 8.625 1 97.56 28 ALA B CA 1
ATOM 1829 C C . ALA B 1 28 ? 11.031 -20.109 9.484 1 97.56 28 ALA B C 1
ATOM 1831 O O . ALA B 1 28 ? 11.656 -19.125 9.891 1 97.56 28 ALA B O 1
ATOM 1832 N N . PHE B 1 29 ? 9.711 -20.297 9.688 1 98.44 29 PHE B N 1
ATOM 1833 C CA . PHE B 1 29 ? 8.953 -19.344 10.477 1 98.44 29 PHE B CA 1
ATOM 1834 C C . PHE B 1 29 ? 7.781 -20.016 11.18 1 98.44 29 PHE B C 1
ATOM 1836 O O . PHE B 1 29 ? 7.344 -21.094 10.766 1 98.44 29 PHE B O 1
ATOM 1843 N N . ASN B 1 30 ? 7.316 -19.406 12.258 1 98.44 30 ASN B N 1
ATOM 1844 C CA . ASN B 1 30 ? 6.09 -19.828 12.922 1 98.44 30 ASN B CA 1
ATOM 1845 C C . ASN B 1 30 ? 4.855 -19.203 12.266 1 98.44 30 ASN B C 1
ATOM 1847 O O . ASN B 1 30 ? 4.633 -18 12.375 1 98.44 30 ASN B O 1
ATOM 1851 N N . ASP B 1 31 ? 4.137 -20.031 11.594 1 97.94 31 ASP B N 1
ATOM 1852 C CA . ASP B 1 31 ? 2.881 -19.594 10.984 1 97.94 31 ASP B CA 1
ATOM 1853 C C . ASP B 1 31 ? 1.716 -19.75 11.961 1 97.94 31 ASP B C 1
ATOM 1855 O O . ASP B 1 31 ? 1.069 -20.797 11.992 1 97.94 31 ASP B O 1
ATOM 1859 N N . VAL B 1 32 ? 1.39 -18.703 12.703 1 98.25 32 VAL B N 1
ATOM 1860 C CA . VAL B 1 32 ? 0.348 -18.766 13.727 1 98.25 32 VAL B CA 1
ATOM 1861 C C . VAL B 1 32 ? -1.003 -18.422 13.109 1 98.25 32 VAL B C 1
ATOM 1863 O O . VAL B 1 32 ? -1.242 -17.266 12.734 1 98.25 32 VAL B O 1
ATOM 1866 N N . ARG B 1 33 ? -1.826 -19.359 12.984 1 97.25 33 ARG B N 1
ATOM 1867 C CA . ARG B 1 33 ? -3.154 -19.203 12.398 1 97.25 33 ARG B CA 1
ATOM 1868 C C . ARG B 1 33 ? -4.227 -19.125 13.477 1 97.25 33 ARG B C 1
ATOM 1870 O O . ARG B 1 33 ? -4.328 -20.016 14.328 1 97.25 33 ARG B O 1
ATOM 1877 N N . LEU B 1 34 ? -4.969 -18.094 13.43 1 97.56 34 LEU B N 1
ATOM 1878 C CA . LEU B 1 34 ? -5.859 -17.766 14.547 1 97.56 34 LEU B CA 1
ATOM 1879 C C . LEU B 1 34 ? -7.309 -17.703 14.078 1 97.56 34 LEU B C 1
ATOM 1881 O O . LEU B 1 34 ? -7.582 -17.312 12.938 1 97.56 34 LEU B O 1
ATOM 1885 N N . LYS B 1 35 ? -8.227 -18.016 14.938 1 95.62 35 LYS B N 1
ATOM 1886 C CA . LYS B 1 35 ? -9.648 -17.812 14.688 1 95.62 35 LYS B CA 1
ATOM 1887 C C . LYS B 1 35 ? -10.062 -16.391 15.023 1 95.62 35 LYS B C 1
ATOM 1889 O O . LYS B 1 35 ? -10.914 -15.805 14.344 1 95.62 35 LYS B O 1
ATOM 1894 N N . GLU B 1 36 ? -9.5 -15.891 16.047 1 97.19 36 GLU B N 1
ATOM 1895 C CA . GLU B 1 36 ? -9.711 -14.523 16.5 1 97.19 36 GLU B CA 1
ATOM 1896 C C . GLU B 1 36 ? -8.43 -13.914 17.047 1 97.19 36 GLU B C 1
ATOM 1898 O O . GLU B 1 36 ? -7.48 -14.633 17.359 1 97.19 36 GLU B O 1
ATOM 1903 N N . ILE B 1 37 ? -8.375 -12.648 17.094 1 98.19 37 ILE B N 1
ATOM 1904 C CA . ILE B 1 37 ? -7.188 -11.984 17.625 1 98.19 37 ILE B CA 1
ATOM 1905 C C . ILE B 1 37 ? -7.254 -11.945 19.141 1 98.19 37 ILE B C 1
ATOM 1907 O O . ILE B 1 37 ? -8.094 -11.25 19.719 1 98.19 37 ILE B O 1
ATOM 1911 N N . PRO B 1 38 ? -6.402 -12.633 19.812 1 98.25 38 PRO B N 1
ATOM 1912 C CA . PRO B 1 38 ? -6.367 -12.508 21.281 1 98.25 38 PRO B CA 1
ATOM 1913 C C . PRO B 1 38 ? -6.059 -11.086 21.75 1 98.25 38 PRO B C 1
ATOM 1915 O O . PRO B 1 38 ? -5.344 -10.352 21.062 1 98.25 38 PRO B O 1
ATOM 1918 N N . ALA B 1 39 ? -6.527 -10.734 22.953 1 97.56 39 ALA B N 1
ATOM 1919 C CA . ALA B 1 39 ? -6.379 -9.391 23.5 1 97.56 39 ALA B CA 1
ATOM 1920 C C . ALA B 1 39 ? -4.906 -8.992 23.578 1 97.56 39 ALA B C 1
ATOM 1922 O O . ALA B 1 39 ? -4.543 -7.867 23.219 1 97.56 39 ALA B O 1
ATOM 1923 N N . GLU B 1 40 ? -4.105 -9.852 24.016 1 98 40 GLU B N 1
ATOM 1924 C CA . GLU B 1 40 ? -2.68 -9.57 24.156 1 98 40 GLU B CA 1
ATOM 1925 C C . GLU B 1 40 ? -2.041 -9.281 22.797 1 98 40 GLU B C 1
ATOM 1927 O O . GLU B 1 40 ? -1.214 -8.375 22.688 1 98 40 GLU B O 1
ATOM 1932 N N . LEU B 1 41 ? -2.42 -10.086 21.781 1 98.38 41 LEU B N 1
ATOM 1933 C CA . LEU B 1 41 ? -1.888 -9.875 20.438 1 98.38 41 LEU B CA 1
ATOM 1934 C C . LEU B 1 41 ? -2.426 -8.578 19.844 1 98.38 41 LEU B C 1
ATOM 1936 O O . LEU B 1 41 ? -1.712 -7.879 19.109 1 98.38 41 LEU B O 1
ATOM 1940 N N . LYS B 1 42 ? -3.678 -8.305 20.094 1 97.75 42 LYS B N 1
ATOM 1941 C CA . LYS B 1 42 ? -4.277 -7.059 19.625 1 97.75 42 LYS B CA 1
ATOM 1942 C C . LYS B 1 42 ? -3.508 -5.852 20.156 1 97.75 42 LYS B C 1
ATOM 1944 O O . LYS B 1 42 ? -3.297 -4.879 19.422 1 97.75 42 LYS B O 1
ATOM 1949 N N . GLU B 1 43 ? -3.096 -5.887 21.391 1 96.75 43 GLU B N 1
ATOM 1950 C CA . GLU B 1 43 ? -2.332 -4.809 22 1 96.75 43 GLU B CA 1
ATOM 1951 C C . GLU B 1 43 ? -0.914 -4.742 21.453 1 96.75 43 GLU B C 1
ATOM 1953 O O . GLU B 1 43 ? -0.365 -3.656 21.25 1 96.75 43 GLU B O 1
ATOM 1958 N N . LYS B 1 44 ? -0.399 -5.918 21.141 1 97.19 44 LYS B N 1
ATOM 1959 C CA . LYS B 1 44 ? 0.982 -6.023 20.672 1 97.19 44 LYS B CA 1
ATOM 1960 C C . LYS B 1 44 ? 1.11 -5.574 19.219 1 97.19 44 LYS B C 1
ATOM 1962 O O . LYS B 1 44 ? 2.109 -4.961 18.844 1 97.19 44 LYS B O 1
ATOM 1967 N N . ALA B 1 45 ? 0.101 -5.945 18.422 1 98 45 ALA B N 1
ATOM 1968 C CA . ALA B 1 45 ? 0.131 -5.555 17.016 1 98 45 ALA B CA 1
ATOM 1969 C C . ALA B 1 45 ? -0.02 -4.043 16.859 1 98 45 ALA B C 1
ATOM 1971 O O . ALA B 1 45 ? -0.864 -3.428 17.516 1 98 45 ALA B O 1
ATOM 1972 N N . ASN B 1 46 ? 0.705 -3.438 16.047 1 98 46 ASN B N 1
ATOM 1973 C CA . ASN B 1 46 ? 0.915 -1.993 16.016 1 98 46 ASN B CA 1
ATOM 1974 C C . ASN B 1 46 ? -0.403 -1.239 15.859 1 98 46 ASN B C 1
ATOM 1976 O O . ASN B 1 46 ? -0.546 -0.124 16.359 1 98 46 ASN B O 1
ATOM 1980 N N . PHE B 1 47 ? -1.352 -1.859 15.148 1 98.38 47 PHE B N 1
ATOM 1981 C CA . PHE B 1 47 ? -2.65 -1.225 14.969 1 98.38 47 PHE B CA 1
ATOM 1982 C C . PHE B 1 47 ? -3.777 -2.176 15.352 1 98.38 47 PHE B C 1
ATOM 1984 O O . PHE B 1 47 ? -4.918 -2.01 14.906 1 98.38 47 PHE B O 1
ATOM 1991 N N . GLY B 1 48 ? -3.383 -3.252 16.031 1 97.88 48 GLY B N 1
ATOM 1992 C CA . GLY B 1 48 ? -4.355 -4.211 16.531 1 97.88 48 GLY B CA 1
ATOM 1993 C C . GLY B 1 48 ? -4.961 -5.078 15.453 1 97.88 48 GLY B C 1
ATOM 1994 O O . GLY B 1 48 ? -6.098 -5.539 15.578 1 97.88 48 GLY B O 1
ATOM 1995 N N . GLN B 1 49 ? -4.23 -5.242 14.398 1 97.44 49 GLN B N 1
ATOM 1996 C CA . GLN B 1 49 ? -4.762 -5.992 13.258 1 97.44 49 GLN B CA 1
ATOM 1997 C C . GLN B 1 49 ? -3.752 -7.023 12.766 1 97.44 49 GLN B C 1
ATOM 1999 O O . GLN B 1 49 ? -2.592 -7.016 13.18 1 97.44 49 GLN B O 1
ATOM 2004 N N . LEU B 1 50 ? -4.168 -7.906 11.984 1 98.06 50 LEU B N 1
ATOM 2005 C CA . LEU B 1 50 ? -3.359 -8.914 11.305 1 98.06 50 LEU B CA 1
ATOM 2006 C C . LEU B 1 50 ? -3.338 -8.68 9.797 1 98.06 50 LEU B C 1
ATOM 2008 O O . LEU B 1 50 ? -4.273 -8.102 9.242 1 98.06 50 LEU B O 1
ATOM 2012 N N . PRO B 1 51 ? -2.242 -9.016 9.148 1 98.56 51 PRO B N 1
ATOM 2013 C CA . PRO B 1 51 ? -1.074 -9.781 9.586 1 98.56 51 PRO B CA 1
ATOM 2014 C C . PRO B 1 51 ? -0.154 -8.984 10.508 1 98.56 51 PRO B C 1
ATOM 2016 O O . PRO B 1 51 ? -0.095 -7.754 10.406 1 98.56 51 PRO B O 1
ATOM 2019 N N . PHE B 1 52 ? 0.412 -9.617 11.414 1 98.88 52 PHE B N 1
ATOM 2020 C CA . PHE B 1 52 ? 1.459 -9.117 12.305 1 98.88 52 PHE B CA 1
ATOM 2021 C C . PHE B 1 52 ? 2.691 -10.016 12.234 1 98.88 52 PHE B C 1
ATOM 2023 O O . PHE B 1 52 ? 2.578 -11.242 12.297 1 98.88 52 PHE B O 1
ATOM 2030 N N . TYR B 1 53 ? 3.871 -9.445 11.984 1 98.88 53 TYR B N 1
ATOM 2031 C CA . TYR B 1 53 ? 5.121 -10.164 11.773 1 98.88 53 TYR B CA 1
ATOM 2032 C C . TYR B 1 53 ? 6.188 -9.719 12.766 1 98.88 53 TYR B C 1
ATOM 2034 O O . TYR B 1 53 ? 6.316 -8.523 13.047 1 98.88 53 TYR B O 1
ATOM 2042 N N . GLU B 1 54 ? 6.875 -10.672 13.297 1 98.56 54 GLU B N 1
ATOM 2043 C CA . GLU B 1 54 ? 7.984 -10.344 14.18 1 98.56 54 GLU B CA 1
ATOM 2044 C C . GLU B 1 54 ? 9.203 -11.203 13.883 1 98.56 54 GLU B C 1
ATOM 2046 O O . GLU B 1 54 ? 9.078 -12.398 13.609 1 98.56 54 GLU B O 1
ATOM 2051 N N . ASP B 1 55 ? 10.328 -10.578 13.867 1 98.19 55 ASP B N 1
ATOM 2052 C CA . ASP B 1 55 ? 11.609 -11.281 13.906 1 98.19 55 ASP B CA 1
ATOM 2053 C C . ASP B 1 55 ? 12.57 -10.609 14.883 1 98.19 55 ASP B C 1
ATOM 2055 O O . ASP B 1 55 ? 12.148 -9.875 15.773 1 98.19 55 ASP B O 1
ATOM 2059 N N . GLU B 1 56 ? 13.852 -10.914 14.859 1 97.06 56 GLU B N 1
ATOM 2060 C CA . GLU B 1 56 ? 14.805 -10.414 15.844 1 97.06 56 GLU B CA 1
ATOM 2061 C C . GLU B 1 56 ? 15.008 -8.906 15.703 1 97.06 56 GLU B C 1
ATOM 2063 O O . GLU B 1 56 ? 15.484 -8.25 16.625 1 97.06 56 GLU B O 1
ATOM 2068 N N . ASN B 1 57 ? 14.57 -8.406 14.578 1 97.31 57 ASN B N 1
ATOM 2069 C CA . ASN B 1 57 ? 14.93 -7.023 14.281 1 97.31 57 ASN B CA 1
ATOM 2070 C C . ASN B 1 57 ? 13.711 -6.109 14.352 1 97.31 57 ASN B C 1
ATOM 2072 O O . ASN B 1 57 ? 13.844 -4.902 14.562 1 97.31 57 ASN B O 1
ATOM 2076 N N . ILE B 1 58 ? 12.469 -6.75 14.172 1 98 58 ILE B N 1
ATOM 2077 C CA . ILE B 1 58 ? 11.367 -5.824 13.945 1 98 58 ILE B CA 1
ATOM 2078 C C . ILE B 1 58 ? 10.039 -6.496 14.312 1 98 58 ILE B C 1
ATOM 2080 O O . ILE B 1 58 ? 9.914 -7.719 14.227 1 98 58 ILE B O 1
ATOM 2084 N N . SER B 1 59 ? 9.055 -5.777 14.789 1 98.44 59 SER B N 1
ATOM 2085 C CA . SER B 1 59 ? 7.629 -6.074 14.852 1 98.44 59 SER B CA 1
ATOM 2086 C C . SER B 1 59 ? 6.84 -5.195 13.883 1 98.44 59 SER B C 1
ATOM 2088 O O . SER B 1 59 ? 6.91 -3.967 13.953 1 98.44 59 SER B O 1
ATOM 2090 N N . LEU B 1 60 ? 6.129 -5.84 13.023 1 98.75 60 LEU B N 1
ATOM 2091 C CA . LEU B 1 60 ? 5.613 -5.102 11.875 1 98.75 60 LEU B CA 1
ATOM 2092 C C . LEU B 1 60 ? 4.184 -5.52 11.555 1 98.75 60 LEU B C 1
ATOM 2094 O O . LEU B 1 60 ? 3.869 -6.711 11.539 1 98.75 60 LEU B O 1
ATOM 2098 N N . SER B 1 61 ? 3.334 -4.473 11.406 1 98.62 61 SER B N 1
ATOM 2099 C CA . SER B 1 61 ? 1.991 -4.676 10.875 1 98.62 61 SER B CA 1
ATOM 2100 C C . SER B 1 61 ? 1.895 -4.211 9.422 1 98.62 61 SER B C 1
ATOM 2102 O O . SER B 1 61 ? 2.871 -3.711 8.859 1 98.62 61 SER B O 1
ATOM 2104 N N . GLN B 1 62 ? 0.692 -4.379 8.859 1 98.62 62 GLN B N 1
ATOM 2105 C CA . GLN B 1 62 ? 0.445 -4.012 7.469 1 98.62 62 GLN B CA 1
ATOM 2106 C C . GLN B 1 62 ? 1.088 -5.012 6.512 1 98.62 62 GLN B C 1
ATOM 2108 O O . GLN B 1 62 ? 2.314 -5.055 6.383 1 98.62 62 GLN B O 1
ATOM 2113 N N . SER B 1 63 ? 0.265 -5.715 5.793 1 98.69 63 SER B N 1
ATOM 2114 C CA . SER B 1 63 ? 0.726 -6.82 4.957 1 98.69 63 SER B CA 1
ATOM 2115 C C . SER B 1 63 ? 1.742 -6.344 3.926 1 98.69 63 SER B C 1
ATOM 2117 O O . SER B 1 63 ? 2.801 -6.953 3.76 1 98.69 63 SER B O 1
ATOM 2119 N N . LEU B 1 64 ? 1.505 -5.164 3.314 1 98.88 64 LEU B N 1
ATOM 2120 C CA . LEU B 1 64 ? 2.391 -4.711 2.248 1 98.88 64 LEU B CA 1
ATOM 2121 C C . LEU B 1 64 ? 3.709 -4.199 2.814 1 98.88 64 LEU B C 1
ATOM 2123 O O . LEU B 1 64 ? 4.754 -4.305 2.164 1 98.88 64 LEU B O 1
ATOM 2127 N N . ALA B 1 65 ? 3.682 -3.648 4.051 1 98.94 65 ALA B N 1
ATOM 2128 C CA . ALA B 1 65 ? 4.926 -3.277 4.719 1 98.94 65 ALA B CA 1
ATOM 2129 C C . ALA B 1 65 ? 5.77 -4.508 5.035 1 98.94 65 ALA B C 1
ATOM 2131 O O . ALA B 1 65 ? 6.988 -4.496 4.863 1 98.94 65 ALA B O 1
ATOM 2132 N N . ILE B 1 66 ? 5.09 -5.594 5.488 1 98.94 66 ILE B N 1
ATOM 2133 C CA . ILE B 1 66 ? 5.773 -6.844 5.797 1 98.94 66 ILE B CA 1
ATOM 2134 C C . ILE B 1 66 ? 6.379 -7.43 4.527 1 98.94 66 ILE B C 1
ATOM 2136 O O . ILE B 1 66 ? 7.547 -7.828 4.512 1 98.94 66 ILE B O 1
ATOM 2140 N N . GLU B 1 67 ? 5.598 -7.426 3.445 1 98.94 67 GLU B N 1
ATOM 2141 C CA . GLU B 1 67 ? 6.07 -7.945 2.166 1 98.94 67 GLU B CA 1
ATOM 2142 C C . GLU B 1 67 ? 7.289 -7.18 1.671 1 98.94 67 GLU B C 1
ATOM 2144 O O . GLU B 1 67 ? 8.281 -7.781 1.249 1 98.94 67 GLU B O 1
ATOM 2149 N N . SER B 1 68 ? 7.211 -5.863 1.738 1 98.88 68 SER B N 1
ATOM 2150 C CA . SER B 1 68 ? 8.312 -5.031 1.257 1 98.88 68 SER B CA 1
ATOM 2151 C C . SER B 1 68 ? 9.562 -5.23 2.104 1 98.88 68 SER B C 1
ATOM 2153 O O . SER B 1 68 ? 10.68 -5.266 1.574 1 98.88 68 SER B O 1
ATOM 2155 N N . TYR B 1 69 ? 9.398 -5.332 3.41 1 98.94 69 TYR B N 1
ATOM 2156 C CA . TYR B 1 69 ? 10.516 -5.578 4.312 1 98.94 69 TYR B CA 1
ATOM 2157 C C . TYR B 1 69 ? 11.211 -6.891 3.975 1 98.94 69 TYR B C 1
ATOM 2159 O O . TYR B 1 69 ? 12.43 -6.922 3.785 1 98.94 69 TYR B O 1
ATOM 2167 N N . LEU B 1 70 ? 10.461 -7.941 3.84 1 98.94 70 LEU B N 1
ATOM 2168 C CA . LEU B 1 70 ? 11.016 -9.258 3.553 1 98.94 70 LEU B CA 1
ATOM 2169 C C . LEU B 1 70 ? 11.656 -9.297 2.17 1 98.94 70 LEU B C 1
ATOM 2171 O O . LEU B 1 70 ? 12.68 -9.945 1.972 1 98.94 70 LEU B O 1
ATOM 2175 N N . ALA B 1 71 ? 10.992 -8.609 1.231 1 98.88 71 ALA B N 1
ATOM 2176 C CA . ALA B 1 71 ? 11.57 -8.547 -0.107 1 98.88 71 ALA B CA 1
ATOM 2177 C C . ALA B 1 71 ? 12.961 -7.91 -0.071 1 98.88 71 ALA B C 1
ATOM 2179 O O . ALA B 1 71 ? 13.891 -8.391 -0.722 1 98.88 71 ALA B O 1
ATOM 2180 N N . GLU B 1 72 ? 13.047 -6.816 0.663 1 98.69 72 GLU B N 1
ATOM 2181 C CA . GLU B 1 72 ? 14.328 -6.121 0.733 1 98.69 72 GLU B CA 1
ATOM 2182 C C . GLU B 1 72 ? 15.391 -6.984 1.41 1 98.69 72 GLU B C 1
ATOM 2184 O O . GLU B 1 72 ? 16.484 -7.156 0.881 1 98.69 72 GLU B O 1
ATOM 2189 N N . VAL B 1 73 ? 15.102 -7.609 2.518 1 98.25 73 VAL B N 1
ATOM 2190 C CA . VAL B 1 73 ? 16.125 -8.273 3.318 1 98.25 73 VAL B CA 1
ATOM 2191 C C . VAL B 1 73 ? 16.484 -9.617 2.686 1 98.25 73 VAL B C 1
ATOM 2193 O O . VAL B 1 73 ? 17.531 -10.195 2.982 1 98.25 73 VAL B O 1
ATOM 2196 N N . HIS B 1 74 ? 15.641 -10.102 1.754 1 98.38 74 HIS B N 1
ATOM 2197 C CA . HIS B 1 74 ? 15.906 -11.406 1.156 1 98.38 74 HIS B CA 1
ATOM 2198 C C . HIS B 1 74 ? 16.203 -11.281 -0.333 1 98.38 74 HIS B C 1
ATOM 2200 O O . HIS B 1 74 ? 16.125 -12.258 -1.075 1 98.38 74 HIS B O 1
ATOM 2206 N N . GLY B 1 75 ? 16.438 -10.094 -0.801 1 98.25 75 GLY B N 1
ATOM 2207 C CA . GLY B 1 75 ? 16.984 -9.898 -2.135 1 98.25 75 GLY B CA 1
ATOM 2208 C C . GLY B 1 75 ? 15.93 -9.984 -3.227 1 98.25 75 GLY B C 1
ATOM 2209 O O . GLY B 1 75 ? 16.219 -10.438 -4.336 1 98.25 75 GLY B O 1
ATOM 2210 N N . LEU B 1 76 ? 14.703 -9.586 -2.957 1 98.81 76 LEU B N 1
ATOM 2211 C CA . LEU B 1 76 ? 13.609 -9.594 -3.92 1 98.81 76 LEU B CA 1
ATOM 2212 C C . LEU B 1 76 ? 13.188 -8.172 -4.277 1 98.81 76 LEU B C 1
ATOM 2214 O O . LEU B 1 76 ? 12.188 -7.969 -4.973 1 98.81 76 LEU B O 1
ATOM 2218 N N . ASP B 1 77 ? 13.906 -7.164 -3.701 1 98.44 77 ASP B N 1
ATOM 2219 C CA . ASP B 1 77 ? 13.625 -5.758 -3.977 1 98.44 77 ASP B CA 1
ATOM 2220 C C . ASP B 1 77 ? 14.469 -5.25 -5.145 1 98.44 77 ASP B C 1
ATOM 2222 O O . ASP B 1 77 ? 15.297 -5.984 -5.688 1 98.44 77 ASP B O 1
ATOM 2226 N N . GLY B 1 78 ? 14.195 -4.027 -5.633 1 98.06 78 GLY B N 1
ATOM 2227 C CA . GLY B 1 78 ? 14.93 -3.426 -6.73 1 98.06 78 GLY B CA 1
ATOM 2228 C C . GLY B 1 78 ? 16.312 -2.926 -6.328 1 98.06 78 GLY B C 1
ATOM 2229 O O . GLY B 1 78 ? 16.578 -2.725 -5.141 1 98.06 78 GLY B O 1
ATOM 2230 N N . ASN B 1 79 ? 17.141 -2.688 -7.355 1 97.12 79 ASN B N 1
ATOM 2231 C CA . ASN B 1 79 ? 18.5 -2.219 -7.121 1 97.12 79 ASN B CA 1
ATOM 2232 C C . ASN B 1 79 ? 18.609 -0.708 -7.297 1 97.12 79 ASN B C 1
ATOM 2234 O O . ASN B 1 79 ? 19.625 -0.108 -6.926 1 97.12 79 ASN B O 1
ATOM 2238 N N . THR B 1 80 ? 17.656 -0.128 -7.855 1 98.25 80 THR B N 1
ATOM 2239 C CA . THR B 1 80 ? 17.594 1.314 -8.055 1 98.25 80 THR B CA 1
ATOM 2240 C C . THR B 1 80 ? 16.266 1.875 -7.566 1 98.25 80 THR B C 1
ATOM 2242 O O . THR B 1 80 ? 15.305 1.128 -7.379 1 98.25 80 THR B O 1
ATOM 2245 N N . ALA B 1 81 ? 16.219 3.166 -7.367 1 98.25 81 ALA B N 1
ATOM 2246 C CA . ALA B 1 81 ? 14.984 3.82 -6.969 1 98.25 81 ALA B CA 1
ATOM 2247 C C . ALA B 1 81 ? 13.875 3.559 -7.984 1 98.25 81 ALA B C 1
ATOM 2249 O O . ALA B 1 81 ? 12.719 3.355 -7.609 1 98.25 81 ALA B O 1
ATOM 2250 N N . VAL B 1 82 ? 14.242 3.539 -9.258 1 98.69 82 VAL B N 1
ATOM 2251 C CA . VAL B 1 82 ? 13.273 3.318 -10.328 1 98.69 82 VAL B CA 1
ATOM 2252 C C . VAL B 1 82 ? 12.719 1.901 -10.242 1 98.69 82 VAL B C 1
ATOM 2254 O O . VAL B 1 82 ? 11.5 1.702 -10.289 1 98.69 82 VAL B O 1
ATOM 2257 N N . GLU B 1 83 ? 13.57 0.892 -10.062 1 98.81 83 GLU B N 1
ATOM 2258 C CA . GLU B 1 83 ? 13.109 -0.489 -9.953 1 98.81 83 GLU B CA 1
ATOM 2259 C C . GLU B 1 83 ? 12.211 -0.674 -8.734 1 98.81 83 GLU B C 1
ATOM 2261 O O . GLU B 1 83 ? 11.18 -1.349 -8.812 1 98.81 83 GLU B O 1
ATOM 2266 N N . ARG B 1 84 ? 12.641 -0.059 -7.605 1 98.88 84 ARG B N 1
ATOM 2267 C CA . ARG B 1 84 ? 11.852 -0.187 -6.383 1 98.88 84 ARG B CA 1
ATOM 2268 C C . ARG B 1 84 ? 10.484 0.462 -6.539 1 98.88 84 ARG B C 1
ATOM 2270 O O . ARG B 1 84 ? 9.484 -0.062 -6.047 1 98.88 84 ARG B O 1
ATOM 2277 N N . ALA B 1 85 ? 10.43 1.543 -7.277 1 98.88 85 ALA B N 1
ATOM 2278 C CA . ALA B 1 85 ? 9.164 2.227 -7.539 1 98.88 85 ALA B CA 1
ATOM 2279 C C . ALA B 1 85 ? 8.25 1.375 -8.414 1 98.88 85 ALA B C 1
ATOM 2281 O O . ALA B 1 85 ? 7.055 1.26 -8.148 1 98.88 85 ALA B O 1
ATOM 2282 N N . LEU B 1 86 ? 8.805 0.807 -9.414 1 98.88 86 LEU B N 1
ATOM 2283 C CA . LEU B 1 86 ? 8.023 -0.034 -10.312 1 98.88 86 LEU B CA 1
ATOM 2284 C C . LEU B 1 86 ? 7.512 -1.276 -9.594 1 98.88 86 LEU B C 1
ATOM 2286 O O . LEU B 1 86 ? 6.363 -1.685 -9.789 1 98.88 86 LEU B O 1
ATOM 2290 N N . ILE B 1 87 ? 8.359 -1.866 -8.781 1 98.94 87 ILE B N 1
ATOM 2291 C CA . ILE B 1 87 ? 7.938 -3.006 -7.977 1 98.94 87 ILE B CA 1
ATOM 2292 C C . ILE B 1 87 ? 6.75 -2.607 -7.102 1 98.94 87 ILE B C 1
ATOM 2294 O O . ILE B 1 87 ? 5.727 -3.295 -7.082 1 98.94 87 ILE B O 1
ATOM 2298 N N . SER B 1 88 ? 6.871 -1.483 -6.438 1 98.94 88 SER B N 1
ATOM 2299 C CA . SER B 1 88 ? 5.805 -0.979 -5.582 1 98.94 88 SER B CA 1
ATOM 2300 C C . SER B 1 88 ? 4.516 -0.765 -6.371 1 98.94 88 SER B C 1
ATOM 2302 O O . SER B 1 88 ? 3.424 -1.061 -5.879 1 98.94 88 SER B O 1
ATOM 2304 N N . GLN B 1 89 ? 4.637 -0.29 -7.559 1 98.88 89 GLN B N 1
ATOM 2305 C CA . GLN B 1 89 ? 3.486 -0.076 -8.43 1 98.88 89 GLN B CA 1
ATOM 2306 C C . GLN B 1 89 ? 2.709 -1.371 -8.641 1 98.88 89 GLN B C 1
ATOM 2308 O O . GLN B 1 89 ? 1.48 -1.39 -8.531 1 98.88 89 GLN B O 1
ATOM 2313 N N . TYR B 1 90 ? 3.359 -2.447 -8.945 1 98.94 90 TYR B N 1
ATOM 2314 C CA . TYR B 1 90 ? 2.693 -3.719 -9.195 1 98.94 90 TYR B CA 1
ATOM 2315 C C . TYR B 1 90 ? 2.082 -4.277 -7.918 1 98.94 90 TYR B C 1
ATOM 2317 O O . TYR B 1 90 ? 0.982 -4.836 -7.938 1 98.94 90 TYR B O 1
ATOM 2325 N N . VAL B 1 91 ? 2.848 -4.133 -6.805 1 98.88 91 VAL B N 1
ATOM 2326 C CA . VAL B 1 91 ? 2.336 -4.578 -5.512 1 98.88 91 VAL B CA 1
ATOM 2327 C C . VAL B 1 91 ? 1.004 -3.893 -5.219 1 98.88 91 VAL B C 1
ATOM 2329 O O . VAL B 1 91 ? 0.021 -4.555 -4.875 1 98.88 91 VAL B O 1
ATOM 2332 N N . HIS B 1 92 ? 0.967 -2.627 -5.434 1 98.81 92 HIS B N 1
ATOM 2333 C CA . HIS B 1 92 ? -0.246 -1.879 -5.125 1 98.81 92 HIS B CA 1
ATOM 2334 C C . HIS B 1 92 ? -1.337 -2.152 -6.156 1 98.81 92 HIS B C 1
ATOM 2336 O O . HIS B 1 92 ? -2.523 -2.162 -5.824 1 98.81 92 HIS B O 1
ATOM 2342 N N . ALA B 1 93 ? -0.974 -2.387 -7.406 1 98.81 93 ALA B N 1
ATOM 2343 C CA . ALA B 1 93 ? -1.962 -2.725 -8.43 1 98.81 93 ALA B CA 1
ATOM 2344 C C . ALA B 1 93 ? -2.701 -4.012 -8.07 1 98.81 93 ALA B C 1
ATOM 2346 O O . ALA B 1 93 ? -3.898 -4.141 -8.336 1 98.81 93 ALA B O 1
ATOM 2347 N N . THR B 1 94 ? -1.994 -4.953 -7.488 1 98.56 94 THR B N 1
ATOM 2348 C CA . THR B 1 94 ? -2.666 -6.191 -7.098 1 98.56 94 THR B CA 1
ATOM 2349 C C . THR B 1 94 ? -3.73 -5.914 -6.039 1 98.56 94 THR B C 1
ATOM 2351 O O . THR B 1 94 ? -4.754 -6.602 -5.988 1 98.56 94 THR B O 1
ATOM 2354 N N . GLN B 1 95 ? -3.5 -4.902 -5.164 1 98.12 95 GLN B N 1
ATOM 2355 C CA . GLN B 1 95 ? -4.488 -4.559 -4.148 1 98.12 95 GLN B CA 1
ATOM 2356 C C . GLN B 1 95 ? -5.777 -4.043 -4.785 1 98.12 95 GLN B C 1
ATOM 2358 O O . GLN B 1 95 ? -6.867 -4.27 -4.262 1 98.12 95 GLN B O 1
ATOM 2363 N N . ASP B 1 96 ? -5.645 -3.395 -5.922 1 97.88 96 ASP B N 1
ATOM 2364 C CA . ASP B 1 96 ? -6.809 -2.885 -6.637 1 97.88 96 ASP B CA 1
ATOM 2365 C C . ASP B 1 96 ? -7.652 -4.027 -7.195 1 97.88 96 ASP B C 1
ATOM 2367 O O . ASP B 1 96 ? -8.812 -3.824 -7.566 1 97.88 96 ASP B O 1
ATOM 2371 N N . VAL B 1 97 ? -7.121 -5.207 -7.254 1 96.94 97 VAL B N 1
ATOM 2372 C CA . VAL B 1 97 ? -7.867 -6.395 -7.656 1 96.94 97 VAL B CA 1
ATOM 2373 C C . VAL B 1 97 ? -8.391 -7.121 -6.418 1 96.94 97 VAL B C 1
ATOM 2375 O O . VAL B 1 97 ? -9.57 -7.477 -6.352 1 96.94 97 VAL B O 1
ATOM 2378 N N . TYR B 1 98 ? -7.539 -7.238 -5.383 1 95.62 98 TYR B N 1
ATOM 2379 C CA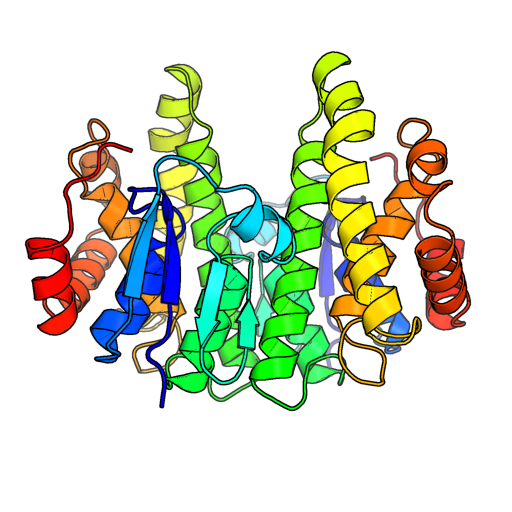 . TYR B 1 98 ? -7.895 -7.949 -4.16 1 95.62 98 TYR B CA 1
ATOM 2380 C C . TYR B 1 98 ? -9.07 -7.281 -3.461 1 95.62 98 TYR B C 1
ATOM 2382 O O . TYR B 1 98 ? -10.008 -7.957 -3.023 1 95.62 98 TYR B O 1
ATOM 2390 N N . ASN B 1 99 ? -8.984 -5.988 -3.338 1 95.06 99 ASN B N 1
ATOM 2391 C CA . ASN B 1 99 ? -9.945 -5.277 -2.494 1 95.06 99 ASN B CA 1
ATOM 2392 C C . ASN B 1 99 ? -11.375 -5.453 -2.998 1 95.06 99 ASN B C 1
ATOM 2394 O O . ASN B 1 99 ? -12.258 -5.84 -2.238 1 95.06 99 ASN B O 1
ATOM 2398 N N . PRO B 1 100 ? -11.633 -5.219 -4.316 1 93.81 100 PRO B N 1
ATOM 2399 C CA . PRO B 1 100 ? -12.992 -5.469 -4.793 1 93.81 100 PRO B CA 1
ATOM 2400 C C . PRO B 1 100 ? -13.383 -6.941 -4.715 1 93.81 100 PRO B C 1
ATOM 2402 O O . PRO B 1 100 ? -14.562 -7.266 -4.508 1 93.81 100 PRO B O 1
ATOM 2405 N N . TYR B 1 101 ? -12.453 -7.789 -4.855 1 90.94 101 TYR B N 1
ATOM 2406 C CA . TYR B 1 101 ? -12.727 -9.219 -4.738 1 90.94 101 TYR B CA 1
ATOM 2407 C C . TYR B 1 101 ? -13.234 -9.562 -3.342 1 90.94 101 TYR B C 1
ATOM 2409 O O . TYR B 1 101 ? -14.281 -10.203 -3.195 1 90.94 101 TYR B O 1
ATOM 2417 N N . PHE B 1 102 ? -12.539 -9.062 -2.326 1 88.88 102 PHE B N 1
ATOM 2418 C CA . PHE B 1 102 ? -12.859 -9.398 -0.947 1 88.88 102 PHE B CA 1
ATOM 2419 C C . PHE B 1 102 ? -14.109 -8.656 -0.484 1 88.88 102 PHE B C 1
ATOM 2421 O O . PHE B 1 102 ? -14.789 -9.094 0.443 1 88.88 102 PHE B O 1
ATOM 2428 N N . SER B 1 103 ? -14.391 -7.555 -1.129 1 89.06 103 SER B N 1
ATOM 2429 C CA . SER B 1 103 ? -15.523 -6.746 -0.698 1 89.06 103 SER B CA 1
ATOM 2430 C C . SER B 1 103 ? -16.797 -7.156 -1.425 1 89.06 103 SER B C 1
ATOM 2432 O O . SER B 1 103 ? -17.906 -6.742 -1.044 1 89.06 103 SER B O 1
ATOM 2434 N N . ALA B 1 104 ? -16.656 -7.945 -2.545 1 89.12 104 ALA B N 1
ATOM 2435 C CA . ALA B 1 104 ? -17.828 -8.391 -3.285 1 89.12 104 ALA B CA 1
ATOM 2436 C C . ALA B 1 104 ? -18.719 -9.281 -2.42 1 89.12 104 ALA B C 1
ATOM 2438 O O . ALA B 1 104 ? -18.234 -10.242 -1.811 1 89.12 104 ALA B O 1
ATOM 2439 N N . ASN B 1 105 ? -20 -8.875 -2.297 1 88.81 105 ASN B N 1
ATOM 2440 C CA . ASN B 1 105 ? -20.859 -9.586 -1.354 1 88.81 105 ASN B CA 1
ATOM 2441 C C . ASN B 1 105 ? -22.234 -9.875 -1.952 1 88.81 105 ASN B C 1
ATOM 2443 O O . ASN B 1 105 ? -23.141 -10.305 -1.245 1 88.81 105 ASN B O 1
ATOM 2447 N N . ASN B 1 106 ? -22.375 -9.586 -3.211 1 91.75 106 ASN B N 1
ATOM 2448 C CA . ASN B 1 106 ? -23.594 -9.898 -3.934 1 91.75 106 ASN B CA 1
ATOM 2449 C C . ASN B 1 106 ? -23.312 -10.219 -5.398 1 91.75 106 ASN B C 1
ATOM 2451 O O . ASN B 1 106 ? -22.188 -10.094 -5.863 1 91.75 106 ASN B O 1
ATOM 2455 N N . GLU B 1 107 ? -24.312 -10.703 -6.031 1 92.06 107 GLU B N 1
ATOM 2456 C CA . GLU B 1 107 ? -24.172 -11.148 -7.41 1 92.06 107 GLU B CA 1
ATOM 2457 C C . GLU B 1 107 ? -23.688 -10.008 -8.312 1 92.06 107 GLU B C 1
ATOM 2459 O O . GLU B 1 107 ? -22.844 -10.219 -9.188 1 92.06 107 GLU B O 1
ATOM 2464 N N . ALA B 1 108 ? -24.297 -8.844 -8.07 1 94.44 108 ALA B N 1
ATOM 2465 C CA . ALA B 1 108 ? -23.938 -7.699 -8.898 1 94.44 108 ALA B CA 1
ATOM 2466 C C . ALA B 1 108 ? -22.469 -7.328 -8.742 1 94.44 108 ALA B C 1
ATOM 2468 O O . ALA B 1 108 ? -21.766 -7.102 -9.734 1 94.44 108 ALA B O 1
ATOM 2469 N N . SER B 1 109 ? -21.938 -7.277 -7.531 1 93.5 109 SER B N 1
ATOM 2470 C CA . SER B 1 109 ? -20.547 -6.926 -7.277 1 93.5 109 SER B CA 1
ATOM 2471 C C . SER B 1 109 ? -19.609 -8.031 -7.742 1 93.5 109 SER B C 1
ATOM 2473 O O . SER B 1 109 ? -18.5 -7.762 -8.211 1 93.5 109 SER B O 1
ATOM 2475 N N . ASN B 1 110 ? -20.016 -9.234 -7.637 1 92.31 110 ASN B N 1
ATOM 2476 C CA . ASN B 1 110 ? -19.234 -10.367 -8.133 1 92.31 110 ASN B CA 1
ATOM 2477 C C . ASN B 1 110 ? -19.094 -10.32 -9.648 1 92.31 110 ASN B C 1
ATOM 2479 O O . ASN B 1 110 ? -18 -10.555 -10.188 1 92.31 110 ASN B O 1
ATOM 2483 N N . LEU B 1 111 ? -20.25 -10.109 -10.266 1 93.81 111 LEU B N 1
ATOM 2484 C CA . LEU B 1 111 ? -20.234 -10.016 -11.727 1 93.81 111 LEU B CA 1
ATOM 2485 C C . LEU B 1 111 ? -19.359 -8.852 -12.188 1 93.81 111 LEU B C 1
ATOM 2487 O O . LEU B 1 111 ? -18.578 -9 -13.133 1 93.81 111 LEU B O 1
ATOM 2491 N N . LYS B 1 112 ? -19.438 -7.723 -11.539 1 96.06 112 LYS B N 1
ATOM 2492 C CA . LYS B 1 112 ? -18.609 -6.566 -11.867 1 96.06 112 LYS B CA 1
ATOM 2493 C C . LYS B 1 112 ? -17.125 -6.895 -11.742 1 96.06 112 LYS B C 1
ATOM 2495 O O . LYS B 1 112 ? -16.328 -6.512 -12.594 1 96.06 112 LYS B O 1
ATOM 2500 N N . PHE B 1 113 ? -16.797 -7.605 -10.711 1 95.31 113 PHE B N 1
ATOM 2501 C CA . PHE B 1 113 ? -15.414 -8.016 -10.516 1 95.31 113 PHE B CA 1
ATOM 2502 C C . PHE B 1 113 ? -14.938 -8.883 -11.672 1 95.31 113 PHE B C 1
ATOM 2504 O O . PHE B 1 113 ? -13.875 -8.625 -12.25 1 95.31 113 PHE B O 1
ATOM 2511 N N . LYS B 1 114 ? -15.695 -9.805 -12.102 1 93.94 114 LYS B N 1
ATOM 2512 C CA . LYS B 1 114 ? -15.305 -10.82 -13.07 1 93.94 114 LYS B CA 1
ATOM 2513 C C . LYS B 1 114 ? -15.234 -10.234 -14.477 1 93.94 114 LYS B C 1
ATOM 2515 O O . LYS B 1 114 ? -14.383 -10.617 -15.281 1 93.94 114 LYS B O 1
ATOM 2520 N N . VAL B 1 115 ? -16.109 -9.266 -14.719 1 95.56 115 VAL B N 1
ATOM 2521 C CA . VAL B 1 115 ? -16.266 -8.859 -16.109 1 95.56 115 VAL B CA 1
ATOM 2522 C C . VAL B 1 115 ? -15.57 -7.512 -16.344 1 95.56 115 VAL B C 1
ATOM 2524 O O . VAL B 1 115 ? -15.281 -7.137 -17.469 1 95.56 115 VAL B O 1
ATOM 2527 N N . GLU B 1 116 ? -15.344 -6.793 -15.258 1 96.56 116 GLU B N 1
ATOM 2528 C CA . GLU B 1 116 ? -14.781 -5.457 -15.422 1 96.56 116 GLU B CA 1
ATOM 2529 C C . GLU B 1 116 ? -13.461 -5.316 -14.672 1 96.56 116 GLU B C 1
ATOM 2531 O O . GLU B 1 116 ? -12.414 -5.094 -15.273 1 96.56 116 GLU B O 1
ATOM 2536 N N . THR B 1 117 ? -13.492 -5.543 -13.375 1 96.94 117 THR B N 1
ATOM 2537 C CA . THR B 1 117 ? -12.359 -5.207 -12.523 1 96.94 117 THR B CA 1
ATOM 2538 C C . THR B 1 117 ? -11.156 -6.094 -12.844 1 96.94 117 THR B C 1
ATOM 2540 O O . THR B 1 117 ? -10.086 -5.598 -13.188 1 96.94 117 THR B O 1
ATOM 2543 N N . ALA B 1 118 ? -11.344 -7.398 -12.742 1 96.62 118 ALA B N 1
ATOM 2544 C CA . ALA B 1 118 ? -10.227 -8.328 -12.914 1 96.62 118 ALA B CA 1
ATOM 2545 C C . ALA B 1 118 ? -9.664 -8.242 -14.328 1 96.62 118 ALA B C 1
ATOM 2547 O O . ALA B 1 118 ? -8.453 -8.062 -14.508 1 96.62 118 ALA B O 1
ATOM 2548 N N . PRO B 1 119 ? -10.5 -8.234 -15.391 1 97.44 119 PRO B N 1
ATOM 2549 C CA . PRO B 1 119 ? -9.961 -8.188 -16.75 1 97.44 119 PRO B CA 1
ATOM 2550 C C . PRO B 1 119 ? -9.172 -6.906 -17.016 1 97.44 119 PRO B C 1
ATOM 2552 O O . PRO B 1 119 ? -8.172 -6.93 -17.75 1 97.44 119 PRO B O 1
ATOM 2555 N N . LYS B 1 120 ? -9.586 -5.797 -16.422 1 97.75 120 LYS B N 1
ATOM 2556 C CA . LYS B 1 120 ? -8.875 -4.535 -16.609 1 97.75 120 LYS B CA 1
ATOM 2557 C C . LYS B 1 120 ? -7.422 -4.648 -16.156 1 97.75 120 LYS B C 1
ATOM 2559 O O . LYS B 1 120 ? -6.504 -4.32 -16.906 1 97.75 120 LYS B O 1
ATOM 2564 N N . TYR B 1 121 ? -7.238 -5.148 -15.031 1 98.56 121 TYR B N 1
ATOM 2565 C CA . TYR B 1 121 ? -5.895 -5.219 -14.461 1 98.56 121 TYR B CA 1
ATOM 2566 C C . TYR B 1 121 ? -5.102 -6.359 -15.078 1 98.56 121 TYR B C 1
ATOM 2568 O O . TYR B 1 121 ? -3.904 -6.219 -15.352 1 98.56 121 TYR B O 1
ATOM 2576 N N . LEU B 1 122 ? -5.738 -7.5 -15.336 1 98.56 122 LEU B N 1
ATOM 2577 C CA . LEU B 1 122 ? -5.043 -8.625 -15.945 1 98.56 122 LEU B CA 1
ATOM 2578 C C . LEU B 1 122 ? -4.547 -8.266 -17.344 1 98.56 122 LEU B C 1
ATOM 2580 O O . LEU B 1 122 ? -3.469 -8.695 -17.75 1 98.56 122 LEU B O 1
ATOM 2584 N N . THR B 1 123 ? -5.332 -7.469 -18.047 1 98.75 123 THR B N 1
ATOM 2585 C CA . THR B 1 123 ? -4.914 -7 -19.359 1 98.75 123 THR B CA 1
ATOM 2586 C C . THR B 1 123 ? -3.629 -6.184 -19.25 1 98.75 123 THR B C 1
ATOM 2588 O O . THR B 1 123 ? -2.682 -6.41 -20.016 1 98.75 123 THR B O 1
ATOM 2591 N N . ARG B 1 124 ? -3.596 -5.301 -18.328 1 98.81 124 ARG B N 1
ATOM 2592 C CA . ARG B 1 124 ? -2.424 -4.449 -18.172 1 98.81 124 ARG B CA 1
ATOM 2593 C C . ARG B 1 124 ? -1.227 -5.258 -17.672 1 98.81 124 ARG B C 1
ATOM 2595 O O . ARG B 1 124 ? -0.106 -5.066 -18.156 1 98.81 124 ARG B O 1
ATOM 2602 N N . PHE B 1 125 ? -1.452 -6.172 -16.703 1 98.88 125 PHE B N 1
ATOM 2603 C CA . PHE B 1 125 ? -0.371 -7.031 -16.25 1 98.88 125 PHE B CA 1
ATOM 2604 C C . PHE B 1 125 ? 0.24 -7.805 -17.406 1 98.88 125 PHE B C 1
ATOM 2606 O O . PHE B 1 125 ? 1.464 -7.879 -17.531 1 98.88 125 PHE B O 1
ATOM 2613 N N . GLU B 1 126 ? -0.589 -8.359 -18.25 1 98.81 126 GLU B N 1
ATOM 2614 C CA . GLU B 1 126 ? -0.1 -9.141 -19.375 1 98.81 126 GLU B CA 1
ATOM 2615 C C . GLU B 1 126 ? 0.685 -8.273 -20.359 1 98.81 126 GLU B C 1
ATOM 2617 O O . GLU B 1 126 ? 1.748 -8.672 -20.828 1 98.81 126 GLU B O 1
ATOM 2622 N N . GLN B 1 127 ? 0.132 -7.109 -20.625 1 98.56 127 GLN B N 1
ATOM 2623 C CA . GLN B 1 127 ? 0.805 -6.172 -21.531 1 98.56 127 GLN B CA 1
ATOM 2624 C C . GLN B 1 127 ? 2.174 -5.777 -20.984 1 98.56 127 GLN B C 1
ATOM 2626 O O . GLN B 1 127 ? 3.158 -5.75 -21.719 1 98.56 127 GLN B O 1
ATOM 2631 N N . HIS B 1 128 ? 2.238 -5.492 -19.719 1 98.75 128 HIS B N 1
ATOM 2632 C CA . HIS B 1 128 ? 3.49 -5.078 -19.094 1 98.75 128 HIS B CA 1
ATOM 2633 C C . HIS B 1 128 ? 4.5 -6.219 -19.078 1 98.75 128 HIS B C 1
ATOM 2635 O O . HIS B 1 128 ? 5.688 -6.008 -19.344 1 98.75 128 HIS B O 1
ATOM 2641 N N . LEU B 1 129 ? 4.016 -7.391 -18.766 1 98.81 129 LEU B N 1
ATOM 2642 C CA . LEU B 1 129 ? 4.891 -8.555 -18.734 1 98.81 129 LEU B CA 1
ATOM 2643 C C . LEU B 1 129 ? 5.477 -8.82 -20.125 1 98.81 129 LEU B C 1
ATOM 2645 O O . LEU B 1 129 ? 6.672 -9.094 -20.25 1 98.81 129 LEU B O 1
ATOM 2649 N N . LYS B 1 130 ? 4.598 -8.742 -21.109 1 98.56 130 LYS B N 1
ATOM 2650 C CA . LYS B 1 130 ? 5.051 -8.922 -22.484 1 98.56 130 LYS B CA 1
ATOM 2651 C C . LYS B 1 130 ? 6.117 -7.895 -22.844 1 98.56 130 LYS B C 1
ATOM 2653 O O . LYS B 1 130 ? 7.164 -8.25 -23.391 1 98.56 130 LYS B O 1
ATOM 2658 N N . ALA B 1 131 ? 5.895 -6.645 -22.516 1 98.06 131 ALA B N 1
ATOM 2659 C CA . ALA B 1 131 ? 6.816 -5.559 -22.828 1 98.06 131 ALA B CA 1
ATOM 2660 C C . ALA B 1 131 ? 8.148 -5.742 -22.109 1 98.06 131 ALA B C 1
ATOM 2662 O O . ALA B 1 131 ? 9.188 -5.297 -22.594 1 98.06 131 ALA B O 1
ATOM 2663 N N . ALA B 1 132 ? 8.141 -6.438 -21 1 97.88 132 ALA B N 1
ATOM 2664 C CA . ALA B 1 132 ? 9.344 -6.637 -20.188 1 97.88 132 ALA B CA 1
ATOM 2665 C C . ALA B 1 132 ? 10.086 -7.895 -20.609 1 97.88 132 ALA B C 1
ATOM 2667 O O . ALA B 1 132 ? 11.109 -8.25 -20.016 1 97.88 132 ALA B O 1
ATOM 2668 N N . GLY B 1 133 ? 9.555 -8.656 -21.578 1 97.31 133 GLY B N 1
ATOM 2669 C CA . GLY B 1 133 ? 10.258 -9.828 -22.094 1 97.31 133 GLY B CA 1
ATOM 2670 C C . GLY B 1 133 ? 9.586 -11.133 -21.719 1 97.31 133 GLY B C 1
ATOM 2671 O O . GLY B 1 133 ? 10.031 -12.211 -22.125 1 97.31 133 GLY B O 1
ATOM 2672 N N . GLY B 1 134 ? 8.531 -11.086 -20.828 1 97.56 134 GLY B N 1
ATOM 2673 C CA . GLY B 1 134 ? 7.652 -12.227 -20.641 1 97.56 134 GLY B CA 1
ATOM 2674 C C . GLY B 1 134 ? 8.016 -13.062 -19.422 1 97.56 134 GLY B C 1
ATOM 2675 O O . GLY B 1 134 ? 7.297 -13.992 -19.062 1 97.56 134 GLY B O 1
ATOM 2676 N N . GLU B 1 135 ? 9.109 -12.602 -18.719 1 97.69 135 GLU B N 1
ATOM 2677 C CA . GLU B 1 135 ? 9.578 -13.492 -17.672 1 97.69 135 GLU B CA 1
ATOM 2678 C C . GLU B 1 135 ? 9.445 -12.828 -16.297 1 97.69 135 GLU B C 1
ATOM 2680 O O . GLU B 1 135 ? 9.07 -13.484 -15.32 1 97.69 135 GLU B O 1
ATOM 2685 N N . HIS B 1 136 ? 9.836 -11.586 -16.203 1 98.62 136 HIS B N 1
ATOM 2686 C CA . HIS B 1 136 ? 9.781 -10.797 -14.977 1 98.62 136 HIS B CA 1
ATOM 2687 C C . HIS B 1 136 ? 9.156 -9.43 -15.227 1 98.62 136 HIS B C 1
ATOM 2689 O O . HIS B 1 136 ? 9.32 -8.859 -16.297 1 98.62 136 HIS B O 1
ATOM 2695 N N . PHE B 1 137 ? 8.461 -8.945 -14.211 1 98.81 137 PHE B N 1
ATOM 2696 C CA . PHE B 1 137 ? 7.797 -7.656 -14.367 1 98.81 137 PHE B CA 1
ATOM 2697 C C . PHE B 1 137 ? 8.805 -6.516 -14.297 1 98.81 137 PHE B C 1
ATOM 2699 O O . PHE B 1 137 ? 8.648 -5.504 -14.984 1 98.81 137 PHE B O 1
ATOM 2706 N N . VAL B 1 138 ? 9.797 -6.648 -13.398 1 98.75 138 VAL B N 1
ATOM 2707 C CA . VAL B 1 138 ? 10.789 -5.59 -13.203 1 98.75 138 VAL B CA 1
ATOM 2708 C C . VAL B 1 138 ? 12.195 -6.184 -13.234 1 98.75 138 VAL B C 1
ATOM 2710 O O . VAL B 1 138 ? 12.516 -7.074 -12.445 1 98.75 138 VAL B O 1
ATOM 2713 N N . GLY B 1 139 ? 12.984 -5.688 -14.094 1 97.19 139 GLY B N 1
ATOM 2714 C CA . GLY B 1 139 ? 14.344 -6.18 -14.203 1 97.19 139 GLY B CA 1
ATOM 2715 C C . GLY B 1 139 ? 14.43 -7.57 -14.805 1 97.19 139 GLY B C 1
ATOM 2716 O O . GLY B 1 139 ? 13.539 -7.984 -15.555 1 97.19 139 GLY B O 1
ATOM 2717 N N . ASN B 1 140 ? 15.547 -8.289 -14.516 1 97.19 140 ASN B N 1
ATOM 2718 C CA . ASN B 1 140 ? 15.805 -9.578 -15.141 1 97.19 140 ASN B CA 1
ATOM 2719 C C . ASN B 1 140 ? 15.906 -10.695 -14.102 1 97.19 140 ASN B C 1
ATOM 2721 O O . ASN B 1 140 ? 16.625 -11.672 -14.297 1 97.19 140 ASN B O 1
ATOM 2725 N N . ARG B 1 141 ? 15.266 -10.492 -13.031 1 97.75 141 ARG B N 1
ATOM 2726 C CA . ARG B 1 141 ? 15.242 -11.469 -11.945 1 97.75 141 ARG B CA 1
ATOM 2727 C C . ARG B 1 141 ? 13.914 -11.438 -11.203 1 97.75 141 ARG B C 1
ATOM 2729 O O . ARG B 1 141 ? 13.141 -10.484 -11.344 1 97.75 141 ARG B O 1
ATOM 2736 N N . LEU B 1 142 ? 13.695 -12.445 -10.422 1 98.62 142 LEU B N 1
ATOM 2737 C CA . LEU B 1 142 ? 12.5 -12.516 -9.586 1 98.62 142 LEU B CA 1
ATOM 2738 C C . LEU B 1 142 ? 12.5 -11.406 -8.539 1 98.62 142 LEU B C 1
ATOM 2740 O O . LEU B 1 142 ? 13.484 -11.227 -7.82 1 98.62 142 LEU B O 1
ATOM 2744 N N . THR B 1 143 ? 11.477 -10.617 -8.492 1 98.88 143 THR B N 1
ATOM 2745 C CA . THR B 1 143 ? 11.32 -9.57 -7.484 1 98.88 143 THR B CA 1
ATOM 2746 C C . THR B 1 143 ? 9.961 -9.695 -6.789 1 98.88 143 THR B C 1
ATOM 2748 O O . THR B 1 143 ? 9.164 -10.57 -7.125 1 98.88 143 THR B O 1
ATOM 2751 N N . LEU B 1 144 ? 9.703 -8.867 -5.871 1 98.94 144 LEU B N 1
ATOM 2752 C CA . LEU B 1 144 ? 8.422 -8.812 -5.172 1 98.94 144 LEU B CA 1
ATOM 2753 C C . LEU B 1 144 ? 7.285 -8.523 -6.145 1 98.94 144 LEU B C 1
ATOM 2755 O O . LEU B 1 144 ? 6.148 -8.953 -5.926 1 98.94 144 LEU B O 1
ATOM 2759 N N . ALA B 1 145 ? 7.527 -7.77 -7.23 1 98.94 145 ALA B N 1
ATOM 2760 C CA . ALA B 1 145 ? 6.496 -7.547 -8.242 1 98.94 145 ALA B CA 1
ATOM 2761 C C . ALA B 1 145 ? 5.973 -8.867 -8.789 1 98.94 145 ALA B C 1
ATOM 2763 O O . ALA B 1 145 ? 4.758 -9.062 -8.906 1 98.94 145 ALA B O 1
ATOM 2764 N N . ASP B 1 146 ? 6.891 -9.773 -9.062 1 98.94 146 ASP B N 1
ATOM 2765 C CA . ASP B 1 146 ? 6.527 -11.078 -9.609 1 98.94 146 ASP B CA 1
ATOM 2766 C C . ASP B 1 146 ? 5.738 -11.891 -8.586 1 98.94 146 ASP B C 1
ATOM 2768 O O . ASP B 1 146 ? 4.707 -12.484 -8.922 1 98.94 146 ASP B O 1
ATOM 2772 N N . ILE B 1 147 ? 6.199 -11.898 -7.363 1 98.88 147 ILE B N 1
ATOM 2773 C CA . ILE B 1 147 ? 5.574 -12.711 -6.328 1 98.88 147 ILE B CA 1
ATOM 2774 C C . ILE B 1 147 ? 4.168 -12.188 -6.035 1 98.88 147 ILE B C 1
ATOM 2776 O O . ILE B 1 147 ? 3.244 -12.969 -5.801 1 98.88 147 ILE B O 1
ATOM 2780 N N . SER B 1 148 ? 4.023 -10.891 -6.031 1 98.88 148 SER B N 1
ATOM 2781 C CA . SER B 1 148 ? 2.723 -10.281 -5.766 1 98.88 148 SER B CA 1
ATOM 2782 C C . SER B 1 148 ? 1.711 -10.656 -6.844 1 98.88 148 SER B C 1
ATOM 2784 O O . SER B 1 148 ? 0.582 -11.047 -6.535 1 98.88 148 SER B O 1
ATOM 2786 N N . VAL B 1 149 ? 2.109 -10.523 -8.086 1 98.81 149 VAL B N 1
ATOM 2787 C CA . VAL B 1 149 ? 1.204 -10.867 -9.18 1 98.81 149 VAL B CA 1
ATOM 2788 C C . VAL B 1 149 ? 0.953 -12.375 -9.188 1 98.81 149 VAL B C 1
ATOM 2790 O O . VAL B 1 149 ? -0.178 -12.82 -9.398 1 98.81 149 VAL B O 1
ATOM 2793 N N . PHE B 1 150 ? 1.982 -13.172 -8.93 1 98.62 150 PHE B N 1
ATOM 2794 C CA . PHE B 1 150 ? 1.828 -14.617 -8.828 1 98.62 150 PHE B CA 1
ATOM 2795 C C . PHE B 1 150 ? 0.797 -14.977 -7.762 1 98.62 150 PHE B C 1
ATOM 2797 O O . PHE B 1 150 ? -0.087 -15.805 -8 1 98.62 150 PHE B O 1
ATOM 2804 N N . ALA B 1 151 ? 0.95 -14.398 -6.57 1 97.75 151 ALA B N 1
ATOM 2805 C CA . ALA B 1 151 ? 0.038 -14.695 -5.465 1 97.75 151 ALA B CA 1
ATOM 2806 C C . ALA B 1 151 ? -1.402 -14.352 -5.84 1 97.75 151 ALA B C 1
ATOM 2808 O O . ALA B 1 151 ? -2.33 -15.086 -5.492 1 97.75 151 ALA B O 1
ATOM 2809 N N . LEU B 1 152 ? -1.587 -13.242 -6.52 1 96.88 152 LEU B N 1
ATOM 2810 C CA 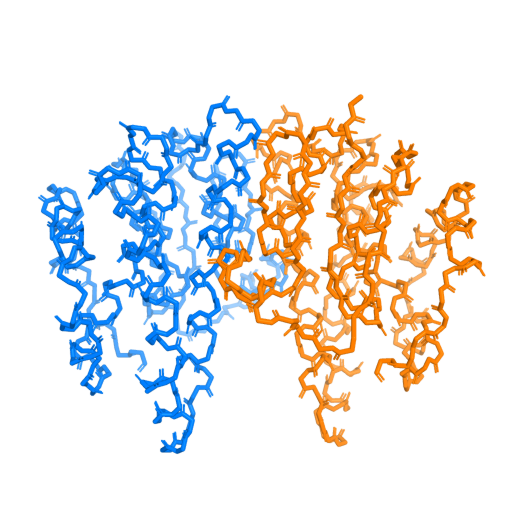. LEU B 1 152 ? -2.912 -12.867 -7 1 96.88 152 LEU B CA 1
ATOM 2811 C C . LEU B 1 152 ? -3.473 -13.93 -7.938 1 96.88 152 LEU B C 1
ATOM 2813 O O . LEU B 1 152 ? -4.613 -14.367 -7.777 1 96.88 152 LEU B O 1
ATOM 2817 N N . LEU B 1 153 ? -2.646 -14.336 -8.891 1 96.62 153 LEU B N 1
ATOM 2818 C CA . LEU B 1 153 ? -3.08 -15.344 -9.852 1 96.62 153 LEU B CA 1
ATOM 2819 C C . LEU B 1 153 ? -3.369 -16.672 -9.148 1 96.62 153 LEU B C 1
ATOM 2821 O O . LEU B 1 153 ? -4.27 -17.406 -9.562 1 96.62 153 LEU B O 1
ATOM 2825 N N . ASP B 1 154 ? -2.609 -16.938 -8.148 1 94.5 154 ASP B N 1
ATOM 2826 C CA . ASP B 1 154 ? -2.828 -18.156 -7.379 1 94.5 154 ASP B CA 1
ATOM 2827 C C . ASP B 1 154 ? -4.215 -18.156 -6.742 1 94.5 154 ASP B C 1
ATOM 2829 O O . ASP B 1 154 ? -4.852 -19.219 -6.633 1 94.5 154 ASP B O 1
ATOM 2833 N N . TYR B 1 155 ? -4.68 -17.031 -6.316 1 90.38 155 TYR B N 1
ATOM 2834 C CA . TYR B 1 155 ? -6.023 -16.922 -5.766 1 90.38 155 TYR B CA 1
ATOM 2835 C C . TYR B 1 155 ? -7.074 -17.25 -6.82 1 90.38 155 TYR B C 1
ATOM 2837 O O . TYR B 1 155 ? -8.109 -17.844 -6.508 1 90.38 155 TYR B O 1
ATOM 2845 N N . PHE B 1 156 ? -6.801 -16.844 -8.055 1 89.5 156 PHE B N 1
ATOM 2846 C CA . PHE B 1 156 ? -7.727 -17.125 -9.141 1 89.5 156 PHE B CA 1
ATOM 2847 C C . PHE B 1 156 ? -7.801 -18.625 -9.422 1 89.5 156 PHE B C 1
ATOM 2849 O O . PHE B 1 156 ? -8.836 -19.125 -9.875 1 89.5 156 PHE B O 1
ATOM 2856 N N . HIS B 1 157 ? -6.773 -19.266 -9.133 1 84.75 157 HIS B N 1
ATOM 2857 C CA . HIS B 1 157 ? -6.707 -20.688 -9.383 1 84.75 157 HIS B CA 1
ATOM 2858 C C . HIS B 1 157 ? -7.363 -21.484 -8.258 1 84.75 157 HIS B C 1
ATOM 2860 O O . HIS B 1 157 ? -7.648 -22.672 -8.414 1 84.75 157 HIS B O 1
ATOM 2866 N N . GLN B 1 158 ? -7.582 -20.75 -7.172 1 76.38 158 GLN B N 1
ATOM 2867 C CA . GLN B 1 158 ? -8.148 -21.438 -6.016 1 76.38 158 GLN B CA 1
ATOM 2868 C C . GLN B 1 158 ? -9.633 -21.703 -6.211 1 76.38 158 GLN B C 1
ATOM 2870 O O . GLN B 1 158 ? -10.344 -20.906 -6.824 1 76.38 158 GLN B O 1
ATOM 2875 N N . GLN B 1 159 ? -10.031 -22.922 -6.219 1 59.81 159 GLN B N 1
ATOM 2876 C CA . GLN B 1 159 ? -11.336 -23.516 -6.512 1 59.81 159 GLN B CA 1
ATOM 2877 C C . GLN B 1 159 ? -12.406 -22.984 -5.57 1 59.81 159 GLN B C 1
ATOM 2879 O O . GLN B 1 159 ? -13.602 -23.203 -5.789 1 59.81 159 GLN B O 1
ATOM 2884 N N . THR B 1 160 ? -11.953 -22.391 -4.547 1 53.91 160 THR B N 1
ATOM 2885 C CA . THR B 1 160 ? -13.008 -22.156 -3.566 1 53.91 160 THR B CA 1
ATOM 2886 C C . THR B 1 160 ? -13.93 -21.016 -4.023 1 53.91 160 THR B C 1
ATOM 2888 O O . THR B 1 160 ? -15.055 -20.891 -3.529 1 53.91 160 THR B O 1
ATOM 2891 N N . HIS B 1 161 ? -13.328 -20.031 -4.676 1 53.53 161 HIS B N 1
ATOM 2892 C CA . HIS B 1 161 ? -14.164 -18.875 -4.992 1 53.53 161 HIS B CA 1
ATOM 2893 C C . HIS B 1 161 ? -14.578 -18.891 -6.461 1 53.53 161 HIS B C 1
ATOM 2895 O O . HIS B 1 161 ? -13.875 -19.438 -7.305 1 53.53 161 HIS B O 1
ATOM 2901 N N . ASN B 1 162 ? -15.883 -18.969 -6.82 1 57.34 162 ASN B N 1
ATOM 2902 C CA . ASN B 1 162 ? -16.516 -18.828 -8.125 1 57.34 162 ASN B CA 1
ATOM 2903 C C . ASN B 1 162 ? -15.5 -18.875 -9.258 1 57.34 162 ASN B C 1
ATOM 2905 O O . ASN B 1 162 ? -14.305 -18.656 -9.031 1 57.34 162 ASN B O 1
ATOM 2909 N N . ASN B 1 163 ? -15.688 -19.609 -10.25 1 66.88 163 ASN B N 1
ATOM 2910 C CA . ASN B 1 163 ? -15.039 -19.922 -11.516 1 66.88 163 ASN B CA 1
ATOM 2911 C C . ASN B 1 163 ? -14.18 -18.75 -12 1 66.88 163 ASN B C 1
ATOM 2913 O O . ASN B 1 163 ? -14.57 -18.031 -12.922 1 66.88 163 ASN B O 1
ATOM 2917 N N . LEU B 1 164 ? -13 -18.422 -11.266 1 86.19 164 LEU B N 1
ATOM 2918 C CA . LEU B 1 164 ? -12.148 -17.312 -11.703 1 86.19 164 LEU B CA 1
ATOM 2919 C C . LEU B 1 164 ? -11.172 -17.766 -12.781 1 86.19 164 LEU B C 1
ATOM 2921 O O . LEU B 1 164 ? -10.523 -16.938 -13.422 1 86.19 164 LEU B O 1
ATOM 2925 N N . LEU B 1 165 ? -11.117 -19.016 -13.016 1 88.94 165 LEU B N 1
ATOM 2926 C CA . LEU B 1 165 ? -10.258 -19.531 -14.07 1 88.94 165 LEU B CA 1
ATOM 2927 C C . LEU B 1 165 ? -10.703 -19.047 -15.438 1 88.94 165 LEU B C 1
ATOM 2929 O O . LEU B 1 165 ? -9.883 -18.812 -16.328 1 88.94 165 LEU B O 1
ATOM 2933 N N . GLU B 1 166 ? -11.992 -18.922 -15.539 1 90 166 GLU B N 1
ATOM 2934 C CA . GLU B 1 166 ? -12.531 -18.422 -16.797 1 90 166 GLU B CA 1
ATOM 2935 C C . GLU B 1 166 ? -12.062 -17 -17.078 1 90 166 GLU B C 1
ATOM 2937 O O . GLU B 1 166 ? -11.859 -16.625 -18.234 1 90 166 GLU B O 1
ATOM 2942 N N . VAL B 1 167 ? -11.875 -16.281 -15.992 1 93.88 167 VAL B N 1
ATOM 2943 C CA . VAL B 1 167 ? -11.422 -14.898 -16.125 1 93.88 167 VAL B CA 1
ATOM 2944 C C . VAL B 1 167 ? -9.961 -14.875 -16.578 1 93.88 167 VAL B C 1
ATOM 2946 O O . VAL B 1 167 ? -9.555 -13.977 -17.328 1 93.88 167 VAL B O 1
ATOM 2949 N N . LEU B 1 168 ? -9.203 -15.898 -16.234 1 94.5 168 LEU B N 1
ATOM 2950 C CA . LEU B 1 168 ? -7.766 -15.961 -16.5 1 94.5 168 LEU B CA 1
ATOM 2951 C C . LEU B 1 168 ? -7.5 -16.516 -17.891 1 94.5 168 LEU B C 1
ATOM 2953 O O . LEU B 1 168 ? -6.43 -16.297 -18.453 1 94.5 168 LEU B O 1
ATOM 2957 N N . ALA B 1 169 ? -8.406 -17.219 -18.438 1 93.81 169 ALA B N 1
ATOM 2958 C CA . ALA B 1 169 ? -8.227 -18.062 -19.609 1 93.81 169 ALA B CA 1
ATOM 2959 C C . ALA B 1 169 ? -7.641 -17.281 -20.781 1 93.81 169 ALA B C 1
ATOM 2961 O O . ALA B 1 169 ? -6.762 -17.766 -21.484 1 93.81 169 ALA B O 1
ATOM 2962 N N . PRO B 1 170 ? -8.055 -16 -21.016 1 96.75 170 PRO B N 1
ATOM 2963 C CA . PRO B 1 170 ? -7.547 -15.266 -22.172 1 96.75 170 PRO B CA 1
ATOM 2964 C C . PRO B 1 170 ? -6.098 -14.828 -22 1 96.75 170 PRO B C 1
ATOM 2966 O O . PRO B 1 170 ? -5.469 -14.383 -22.969 1 96.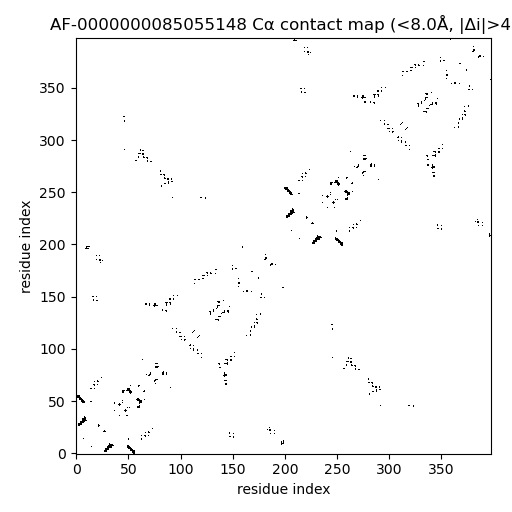75 170 PRO B O 1
ATOM 2969 N N . PHE B 1 171 ? -5.559 -14.906 -20.812 1 98.25 171 PHE B N 1
ATOM 2970 C CA . PHE B 1 171 ? -4.258 -14.32 -20.5 1 98.25 171 PHE B CA 1
ATOM 2971 C C . PHE B 1 171 ? -3.182 -15.398 -20.438 1 98.25 171 PHE B C 1
ATOM 2973 O O . PHE B 1 171 ? -2.648 -15.688 -19.375 1 98.25 171 PHE B O 1
ATOM 2980 N N . THR B 1 172 ? -2.768 -15.836 -21.609 1 97.88 172 THR B N 1
ATOM 2981 C CA . THR B 1 172 ? -1.923 -17.016 -21.75 1 97.88 172 THR B CA 1
ATOM 2982 C C . THR B 1 172 ? -0.527 -16.75 -21.188 1 97.88 172 THR B C 1
ATOM 2984 O O . THR B 1 172 ? 0.089 -17.641 -20.594 1 97.88 172 THR B O 1
ATOM 2987 N N . LEU B 1 173 ? -0.033 -15.539 -21.422 1 98.62 173 LEU B N 1
ATOM 2988 C CA . LEU B 1 173 ? 1.299 -15.234 -20.906 1 98.62 173 LEU B CA 1
ATOM 2989 C C . LEU B 1 173 ? 1.307 -15.203 -19.391 1 98.62 173 LEU B C 1
ATOM 2991 O O . LEU B 1 173 ? 2.273 -15.641 -18.766 1 98.62 173 LEU B O 1
ATOM 2995 N N . LEU B 1 174 ? 0.278 -14.664 -18.781 1 98.62 174 LEU B N 1
ATOM 2996 C CA . LEU B 1 174 ? 0.181 -14.656 -17.328 1 98.62 174 LEU B CA 1
ATOM 2997 C C . LEU B 1 174 ? 0.076 -16.078 -16.781 1 98.62 174 LEU B C 1
ATOM 2999 O O . LEU B 1 174 ? 0.625 -16.391 -15.727 1 98.62 174 LEU B O 1
ATOM 3003 N N . ILE B 1 175 ? -0.665 -16.891 -17.516 1 97.5 175 ILE B N 1
ATOM 3004 C CA . ILE B 1 175 ? -0.791 -18.297 -17.109 1 97.5 175 ILE B CA 1
ATOM 3005 C C . ILE B 1 175 ? 0.576 -18.969 -17.156 1 97.5 175 ILE B C 1
ATOM 3007 O O . ILE B 1 175 ? 0.949 -19.703 -16.234 1 97.5 175 ILE B O 1
ATOM 3011 N N . GLN B 1 176 ? 1.303 -18.734 -18.219 1 98.38 176 GLN B N 1
ATOM 3012 C CA . GLN B 1 176 ? 2.654 -19.266 -18.328 1 98.38 176 GLN B CA 1
ATOM 3013 C C . GLN B 1 176 ? 3.541 -18.75 -17.188 1 98.38 176 GLN B C 1
ATOM 3015 O O . GLN B 1 176 ? 4.309 -19.516 -16.609 1 98.38 176 GLN B O 1
ATOM 3020 N N . PHE B 1 177 ? 3.449 -17.469 -16.953 1 98.69 177 PHE B N 1
ATOM 3021 C CA . PHE B 1 177 ? 4.172 -16.828 -15.867 1 98.69 177 PHE B CA 1
ATOM 3022 C C . PHE B 1 177 ? 3.848 -17.484 -14.539 1 98.69 177 PHE B C 1
ATOM 3024 O O . PHE B 1 177 ? 4.754 -17.844 -13.773 1 98.69 177 PHE B O 1
ATOM 3031 N N . TYR B 1 178 ? 2.572 -17.703 -14.25 1 98.06 178 TYR B N 1
ATOM 3032 C CA . TYR B 1 178 ? 2.127 -18.359 -13.031 1 98.06 178 TYR B CA 1
ATOM 3033 C C . TYR B 1 178 ? 2.73 -19.766 -12.906 1 98.06 178 TYR B C 1
ATOM 3035 O O . TYR B 1 178 ? 3.271 -20.125 -11.859 1 98.06 178 TYR B O 1
ATOM 3043 N N . ASN B 1 179 ? 2.627 -20.531 -13.969 1 97.94 179 ASN B N 1
ATOM 3044 C CA . ASN B 1 179 ? 3.09 -21.922 -13.961 1 97.94 179 ASN B CA 1
ATOM 3045 C C . ASN B 1 179 ? 4.59 -22 -13.688 1 97.94 179 ASN B C 1
ATOM 3047 O O . ASN B 1 179 ? 5.047 -22.922 -13 1 97.94 179 ASN B O 1
ATOM 3051 N N . LYS B 1 180 ? 5.324 -21.078 -14.234 1 98.38 180 LYS B N 1
ATOM 3052 C CA . LYS B 1 180 ? 6.77 -21.047 -14.031 1 98.38 180 LYS B CA 1
ATOM 3053 C C . LYS B 1 180 ? 7.113 -20.859 -12.555 1 98.38 180 LYS B C 1
ATOM 3055 O O . LYS B 1 180 ? 7.965 -21.578 -12.016 1 98.38 180 LYS B O 1
ATOM 3060 N N . ILE B 1 181 ? 6.48 -19.922 -11.914 1 98.38 181 ILE B N 1
ATOM 3061 C CA . ILE B 1 181 ? 6.777 -19.641 -10.516 1 98.38 181 ILE B CA 1
ATOM 3062 C C . ILE B 1 181 ? 6.215 -20.75 -9.633 1 98.38 181 ILE B C 1
ATOM 3064 O O . ILE B 1 181 ? 6.859 -21.172 -8.664 1 98.38 181 ILE B O 1
ATOM 3068 N N . ALA B 1 182 ? 5.043 -21.297 -10 1 97.81 182 ALA B N 1
ATOM 3069 C CA . ALA B 1 182 ? 4.406 -22.359 -9.242 1 97.81 182 ALA B CA 1
ATOM 3070 C C . ALA B 1 182 ? 5.258 -23.625 -9.273 1 97.81 182 ALA B C 1
ATOM 3072 O O . ALA B 1 182 ? 5.125 -24.5 -8.406 1 97.81 182 ALA B O 1
ATOM 3073 N N . ALA B 1 183 ? 6.102 -23.719 -10.242 1 98.12 183 ALA B N 1
ATOM 3074 C CA . ALA B 1 183 ? 6.91 -24.922 -10.414 1 98.12 183 ALA B CA 1
ATOM 3075 C C . ALA B 1 183 ? 8.188 -24.859 -9.578 1 98.12 183 ALA B C 1
ATOM 3077 O O . ALA B 1 183 ? 8.875 -25.859 -9.406 1 98.12 183 ALA B O 1
ATOM 3078 N N . ILE B 1 184 ? 8.57 -23.656 -9.117 1 98.38 184 ILE B N 1
ATOM 3079 C CA . ILE B 1 184 ? 9.711 -23.578 -8.211 1 98.38 184 ILE B CA 1
ATOM 3080 C C . ILE B 1 184 ? 9.508 -24.516 -7.031 1 98.38 184 ILE B C 1
ATOM 3082 O O . ILE B 1 184 ? 8.477 -24.453 -6.352 1 98.38 184 ILE B O 1
ATOM 3086 N N . PRO B 1 185 ? 10.422 -25.359 -6.711 1 98.38 185 PRO B N 1
ATOM 3087 C CA . PRO B 1 185 ? 10.203 -26.453 -5.773 1 98.38 185 PRO B CA 1
ATOM 3088 C C . PRO B 1 185 ? 9.641 -25.984 -4.434 1 98.38 185 PRO B C 1
ATOM 3090 O O . PRO B 1 185 ? 8.672 -26.562 -3.924 1 98.38 185 PRO B O 1
ATOM 3093 N N . SER B 1 186 ? 10.188 -24.984 -3.82 1 98.19 186 SER B N 1
ATOM 3094 C CA . SER B 1 186 ? 9.719 -24.5 -2.521 1 98.19 186 SER B CA 1
ATOM 3095 C C . SER B 1 186 ? 8.305 -23.938 -2.617 1 98.19 186 SER B C 1
ATOM 3097 O O . SER B 1 186 ? 7.508 -24.094 -1.688 1 98.19 186 SER B O 1
ATOM 3099 N N . VAL B 1 187 ? 7.98 -23.297 -3.719 1 98.19 187 VAL B N 1
ATOM 3100 C CA . VAL B 1 187 ? 6.648 -22.75 -3.945 1 98.19 187 VAL B CA 1
ATOM 3101 C C . VAL B 1 187 ? 5.656 -23.875 -4.195 1 98.19 187 VAL B C 1
ATOM 3103 O O . VAL B 1 187 ? 4.57 -23.891 -3.609 1 98.19 187 VAL B O 1
ATOM 3106 N N . ALA B 1 188 ? 6.055 -24.812 -4.996 1 97.81 188 ALA B N 1
ATOM 3107 C CA . ALA B 1 188 ? 5.219 -25.969 -5.305 1 97.81 188 ALA B CA 1
ATOM 3108 C C . ALA B 1 188 ? 4.867 -26.734 -4.039 1 97.81 188 ALA B C 1
ATOM 3110 O O . ALA B 1 188 ? 3.719 -27.141 -3.85 1 97.81 188 ALA B O 1
ATOM 3111 N N . GLU B 1 189 ? 5.887 -26.953 -3.238 1 97.56 189 GLU B N 1
ATOM 3112 C CA . GLU B 1 189 ? 5.668 -27.672 -1.985 1 97.56 189 GLU B CA 1
ATOM 3113 C C . GLU B 1 189 ? 4.676 -26.938 -1.093 1 97.56 189 GLU B C 1
ATOM 3115 O O . GLU B 1 189 ? 3.812 -27.547 -0.47 1 97.56 189 GLU B O 1
ATOM 3120 N N . HIS B 1 190 ? 4.832 -25.609 -1.021 1 97.19 190 HIS B N 1
ATOM 3121 C CA . HIS B 1 190 ? 3.912 -24.812 -0.208 1 97.19 190 HIS B CA 1
ATOM 3122 C C . HIS B 1 190 ? 2.482 -24.938 -0.728 1 97.19 190 HIS B C 1
ATOM 3124 O O . HIS B 1 190 ? 1.549 -25.141 0.051 1 97.19 190 HIS B O 1
ATOM 3130 N N . ILE B 1 191 ? 2.283 -24.812 -2.037 1 95.38 191 ILE B N 1
ATOM 3131 C CA . ILE B 1 191 ? 0.958 -24.875 -2.645 1 95.38 191 ILE B CA 1
ATOM 3132 C C . ILE B 1 191 ? 0.329 -26.234 -2.363 1 95.38 191 ILE B C 1
ATOM 3134 O O . ILE B 1 191 ? -0.867 -26.328 -2.074 1 95.38 191 ILE B O 1
ATOM 3138 N N . LYS B 1 192 ? 1.114 -27.219 -2.334 1 94.19 192 LYS B N 1
ATOM 3139 C CA . LYS B 1 192 ? 0.642 -28.594 -2.162 1 94.19 192 LYS B CA 1
ATOM 3140 C C . LYS B 1 192 ? 0.264 -28.859 -0.708 1 94.19 192 LYS B C 1
ATOM 3142 O O . LYS B 1 192 ? -0.699 -29.578 -0.437 1 94.19 192 LYS B O 1
ATOM 3147 N N . THR B 1 193 ? 1.013 -28.281 0.259 1 94.81 193 THR B N 1
ATOM 3148 C CA . THR B 1 193 ? 0.921 -28.734 1.638 1 94.81 193 THR B CA 1
ATOM 3149 C C . THR B 1 193 ? 0.16 -27.734 2.498 1 94.81 193 THR B C 1
ATOM 3151 O O . THR B 1 193 ? -0.25 -28.047 3.617 1 94.81 193 THR B O 1
ATOM 3154 N N . ARG B 1 194 ? 0.023 -26.484 2.02 1 93.31 194 ARG B N 1
ATOM 3155 C CA . ARG B 1 194 ? -0.633 -25.484 2.848 1 93.31 194 ARG B CA 1
ATOM 3156 C C . ARG B 1 194 ? -2.072 -25.875 3.158 1 93.31 194 ARG B C 1
ATOM 3158 O O . ARG B 1 194 ? -2.678 -26.656 2.424 1 93.31 194 ARG B O 1
ATOM 3165 N N . PRO B 1 195 ? -2.586 -25.406 4.219 1 88.44 195 PRO B N 1
ATOM 3166 C CA . PRO B 1 195 ? -3.967 -25.734 4.578 1 88.44 195 PRO B CA 1
ATOM 3167 C C . PRO B 1 195 ? -4.977 -25.266 3.537 1 88.44 195 PRO B C 1
ATOM 3169 O O . PRO B 1 195 ? -4.801 -24.188 2.951 1 88.44 195 PRO B O 1
ATOM 3172 N N . THR B 1 196 ? -5.93 -26.047 3.271 1 83 196 THR B N 1
ATOM 3173 C CA . THR B 1 196 ? -7.051 -25.625 2.438 1 83 196 THR B CA 1
ATOM 3174 C C . THR B 1 196 ? -8.023 -24.766 3.23 1 83 196 THR B C 1
ATOM 3176 O O . THR B 1 196 ? -8.531 -25.188 4.27 1 83 196 THR B O 1
ATOM 3179 N N . THR B 1 197 ? -7.902 -23.516 2.992 1 76.81 197 THR B N 1
ATOM 3180 C CA . THR B 1 197 ? -8.773 -22.609 3.73 1 76.81 197 THR B CA 1
ATOM 3181 C C . THR B 1 197 ? -9.875 -22.062 2.826 1 76.81 197 THR B C 1
ATOM 3183 O O . THR B 1 197 ? -9.703 -21.969 1.611 1 76.81 197 THR B O 1
ATOM 3186 N N . ARG B 1 198 ? -11.156 -22.141 3.418 1 62.47 198 ARG B N 1
ATOM 3187 C CA . ARG B 1 198 ? -12.273 -21.516 2.715 1 62.47 198 ARG B CA 1
ATOM 3188 C C . ARG B 1 198 ? -12.281 -20 2.934 1 62.47 198 ARG B C 1
ATOM 3190 O O . ARG B 1 198 ? -12.031 -19.531 4.043 1 62.47 198 ARG B O 1
ATOM 3197 N N . LEU B 1 199 ? -11.867 -19.312 1.775 1 58 199 LEU B N 1
ATOM 3198 C CA . LEU B 1 199 ? -12.023 -17.891 1.978 1 58 199 LEU B CA 1
ATOM 3199 C C . LEU B 1 199 ? -13.461 -17.547 2.371 1 58 199 LEU B C 1
ATOM 3201 O O . LEU B 1 199 ? -14.398 -18.234 1.948 1 58 199 LEU B O 1
#

Secondary structure (DSSP, 8-state):
-PPPEEEEESSSGGGHHHHHHHHHTT---EEEEESS--HHHHHHSTTS-S-EEE-SS-EEESHHHHHHHHHHHTT-S-SSHHHHHHHHHHHHHHHHHHHHHHH--SHHHHHHIIIIIHHHHHHHHHHHHHHTTSS-SSTTS--HHHHHHHHHHHHHH-TTSTT-HHHHTT-HHHHHHHHHHHTSHHHHHHHHHS-----/-PPPEEEEESSSGGGHHHHHHHHHTT---EEEEESS--HHHHHHSTTS-S-EEE-SS-EEESHHHHHHHHHHHTT-S-SSHHHHHHHHHHHHHHHHHHHHHHH--SHHHHHHIIIIIHHHHHHHHHHHHHHTTSS-SSTTS--HHHHHHHHHHHHHH-TTSTT-HHHHTT-HHHHHHHHHHHTSHHHHHHHHHS-----

Radius of gyration: 20.7 Å; Cα contacts (8 Å, |Δi|>4): 573; chains: 2; bounding box: 44×58×48 Å

pLDDT: mean 95.11, std 8.27, range [53.5, 98.94]

InterPro domains:
  IPR004045 Glutathione S-transferase, N-terminal [PF02798] (5-72)
  IPR004045 Glutathione S-transferase, N-terminal [PS50404] (2-78)
  IPR004046 Glutathione S-transferase, C-terminal [PF14497] (106-194)
  IPR010987 Glutathione S-transferase, C-terminal-like [PS50405] (80-199)
  IPR036249 Thioredoxin-like superfamily [SSF52833] (1-75)
  IPR036282 Glutathione S-transferase, C-terminal domain superfamily [SSF47616] (78-198)
  IPR040079 Glutathione transferase family [SFLDS00019] (1-197)
  IPR050213 Glutathione S-transferase superfamily [PTHR11571] (3-196)

Foldseek 3Di:
DDAKEWEDALDCQLCVLVVLLCLLLVGDHHDHHDNDQDPVNLVVQPNRDDGWMDDPPDIDHDSVVSLLVSQVVRVQADPDPVLNVQLVVLLVLLVQLSVLVVVDDDPVSNVCSLPPRVLVSLVVQLVQCVVVPLADNGDDDHHSSLSSLLVSVVVLVQPLDPDSVVSCVVRVSSVVNNVVSCPSVSNVVCSVPPDDDRD/DDAKEWEDALDCQLCVLVVLLCLLLVGDHHDHHDNDQDPVNLVVQPNRDDGWMDDPVDIDHDSVVSLLVSQVVRVQADPDPVLNVQLVVLLVLLVQLSVLVVVDDDPVSNVCSLPPRVLVSLVVQLVQCVVVPLADNGDDDHHSSLSSLLVSVVVLVQPQDPNSVVSCVVRVSSVVNNVVSCPSVSNVVCSVPPDDDRD

Organism: Heterostelium pallidum (strain ATCC 26659 / Pp 5 / PN500) (NCBI:txid670386)

Nearest PDB structures (foldseek):
  7bic-assembly1_A  TM=8.554E-01  e=8.507E-13  Homo sapiens
  7bic-assembly2_C  TM=8.375E-01  e=1.907E-12  Homo sapiens
  3ie3-assembly1_B  TM=8.969E-01  e=8.825E-11  Homo sapiens
  1eog-assembly1_B  TM=8.903E-01  e=1.080E-10  Homo sapiens
  1px7-assembly1_B  TM=8.507E-01  e=5.329E-11  Homo sapiens

Solvent-accessible surface area (backbone atoms only — not comparable to full-atom values): 21634 Å² total; per-residue (Å²): 130,73,63,31,36,40,37,34,52,67,51,50,77,78,47,37,52,46,51,50,53,34,40,60,70,67,52,71,59,46,77,46,62,29,95,65,81,50,71,68,55,30,69,65,23,72,79,48,51,73,32,29,37,36,48,89,86,48,78,41,31,47,47,67,20,47,41,51,35,52,21,52,80,67,66,20,52,53,94,43,70,67,45,39,26,53,31,39,26,45,44,53,51,47,47,70,46,47,51,55,58,74,65,39,83,46,70,70,46,43,49,42,36,56,71,46,52,44,48,56,53,52,51,38,54,41,52,47,23,52,75,48,70,53,78,24,64,56,72,94,46,79,28,47,29,42,48,39,50,38,46,54,53,50,57,36,66,37,77,81,55,86,69,40,51,70,62,47,63,84,42,58,65,49,50,52,43,39,52,57,54,47,60,38,65,50,42,34,52,45,70,70,67,51,81,88,51,78,125,130,72,64,30,36,41,38,35,53,67,52,51,77,78,47,37,52,47,49,50,54,34,41,60,71,66,51,72,60,45,77,44,63,31,95,66,81,50,70,68,54,31,70,66,24,73,80,45,50,73,34,28,37,36,47,90,85,47,77,40,33,46,47,68,21,46,40,50,35,52,20,50,80,67,68,19,50,52,93,44,70,66,46,38,25,53,29,39,24,46,44,52,51,48,47,68,45,48,52,56,59,74,64,38,82,46,70,70,46,44,49,44,36,58,70,46,53,46,47,56,52,52,51,38,51,41,52,48,23,51,75,48,71,52,79,26,65,55,72,94,47,79,28,47,30,41,49,40,52,39,46,53,51,50,56,35,65,37,79,80,55,72,82,37,50,70,63,47,61,86,41,57,64,49,51,51,44,40,51,57,55,47,60,38,64,51,41,33,51,45,71,71,65,52,80,90,50,77,125

Sequence (398 aa):
MSQPTLYYFDARARAETIRFILKLKGVAFNDVRLKEIPAELKEKANFGQLPFYEDENISLSQSLAIESYLAEVHGLDGNTAVERALISQYVHATQDVYNPYFSANNEASNLKFKVETAPKYLTRFEQHLKAAGGEHFVGNRLTLADISVFALLDYFHQQTHNNLLEVLAPFTLLIQFYNKIAAIPSVAEHIKTRPTTRLMSQPTLYYFDARARAETIRFILKLKGVAFNDVRLKEIPAELKEKANFGQLPFYEDENISLSQSLAIESYLAEVHGLDGNTAVERALISQYVHATQDVYNPYFSANNEASNLKFKVETAPKYLTRFEQHLKAAGGEHFVGNRLTLADISVFALLDYFHQQTHNNLLEVLAPFTLLIQFYNKIAAIPSVAEHIKTRPTTRL